Protein AF-A0A6A6JP52-F1 (afdb_monomer)

Foldseek 3Di:
DDDDPPPVVVVVVVVVVVPPPLPQPDAPVPDDPPPDDDDDDDDDPLRPDPPVVNLVVCQVVQFFAPQKGKDFDALLPAQDPPDPPPPDDDNDDDPDPDPPDRPDIDTWGFAEKEDPDLALQWIWTFTFDQHPVGTDIDIHIDSVPPRCCQCRPDPVSVLSSLLRRAVPHEYEYLEQDASFFAFFDPPVLVVVLHQDATDTHHRPPDLSSLQNHAHYAYALNQQQNPGRDHGNPRPLNASAPLRSLVSLLNSLLSSLVRRLNYAEYEYANLLSVPPPDDPPPVVVVSHPDQPDVVSLVSSLVSNLSSLLRNVNYFKYKYFANPPPCPVVVVVDDDPPPSVVRIDMDGCNPPDSVCRSVSSSVVSVVVSVVVSPDDPPPPPD

Nearest PDB structures (foldseek):
  6ci7-assembly1_A  TM=4.047E-01  e=3.544E+00  Methanopyrus kandleri AV19
  6cib-assembly3_C  TM=4.023E-01  e=5.310E+00  Methanopyrus kandleri AV19
  3qlj-assembly3_F  TM=2.871E-01  e=3.158E+00  Mycobacterium avium 104
  6d8g-assembly1_B  TM=2.965E-01  e=5.310E+00  Bacteroides uniformis str. 3978 T3 ii

Organism: Westerdykella ornata (NCBI:txid318751)

Mean predicted aligned error: 12.67 Å

Solvent-accessible surface area (backbone atoms only — not comparable to full-atom values): 22011 Å² total; per-residue (Å²): 139,82,84,87,72,70,72,67,57,58,57,53,51,54,59,56,61,68,63,65,74,68,70,74,79,75,53,86,86,74,54,75,67,96,76,67,78,75,74,93,70,88,76,53,77,74,73,66,48,58,68,70,60,50,49,52,53,36,33,78,72,55,33,42,44,92,45,30,29,59,40,72,38,52,78,94,79,55,63,45,86,87,51,93,71,77,88,65,90,66,100,78,81,76,91,70,80,84,68,87,68,56,86,42,76,40,81,35,37,52,58,32,40,35,39,76,46,54,66,44,71,41,28,33,38,37,27,51,40,77,44,77,92,42,86,46,77,47,83,43,80,40,59,69,62,86,76,47,68,61,67,69,71,44,70,67,56,24,53,54,49,31,35,37,51,22,50,86,26,38,37,36,35,42,54,60,45,53,99,49,65,35,62,38,60,21,58,71,31,59,76,64,68,34,77,46,84,61,40,65,42,51,57,60,65,59,66,72,43,40,39,30,29,20,27,39,32,38,35,44,27,28,31,65,24,75,41,48,46,72,40,50,59,67,88,56,83,43,65,56,61,70,56,22,50,51,31,39,23,40,25,34,44,41,42,28,72,40,19,52,44,22,28,36,42,35,41,40,37,74,38,48,78,68,67,72,70,98,60,77,70,63,57,69,59,37,56,76,60,80,79,55,64,74,54,53,52,48,33,48,49,18,52,30,44,25,54,66,48,11,76,53,41,29,36,40,37,33,57,51,79,74,76,84,53,70,79,53,64,79,67,63,90,66,85,75,65,67,70,84,37,52,45,70,50,77,37,72,87,46,57,76,94,47,40,42,58,54,47,47,55,52,47,48,53,58,51,50,53,62,69,67,61,68,76,78,83,76,81,120

Sequence (380 aa):
MCTSQDANSLDLQALALSKFFVSPMRRMEDLPPAFEIPRPRKLSAFEKLPAELRHEIYSHLGVLVARRLWTGCRKDNCGYRSHPGCDTGSYWDTQSDGSDVPEYEHRSRVLEVEFERPDERSGAFVMESRTVDGHNWTYYYIILLKDWPLLHICRLIRDEVADLLFQNVNVRIGFELSDRAVHYDNWTNYYNNKPGHGVFRRMTLNPSWFASMTHIHLTREVGSGFNAKRPGAAYKPRPNLTRALEKQAKTLLFLAKYCPALVTLRADFVPACHEYDCWPCGWYHAWRGKPKQSMLDALIAAYVDVVGRCTKLQSIVIPRADFQTLEDDQAGSGDINLDDRLQVLELRDVLVALREEAARKWLKVLMDDLVAFRCTGCEK

Structure (mmCIF, N/CA/C/O backbone):
data_AF-A0A6A6JP52-F1
#
_entry.id   AF-A0A6A6JP52-F1
#
loop_
_atom_site.group_PDB
_atom_site.id
_atom_site.type_symbol
_atom_site.label_atom_id
_atom_site.label_alt_id
_atom_site.label_comp_id
_atom_site.label_asym_id
_atom_site.label_entity_id
_atom_site.label_seq_id
_atom_site.pdbx_PDB_ins_code
_atom_site.Cartn_x
_atom_site.Cartn_y
_atom_site.Cartn_z
_atom_site.occupancy
_atom_site.B_iso_or_equiv
_atom_site.auth_seq_id
_atom_site.auth_comp_id
_atom_site.auth_asym_id
_atom_site.auth_atom_id
_atom_site.pdbx_PDB_model_num
ATOM 1 N N . MET A 1 1 ? 29.850 -4.849 -54.590 1.00 38.47 1 MET A N 1
ATOM 2 C CA . MET A 1 1 ? 29.526 -3.531 -54.005 1.00 38.47 1 MET A CA 1
ATOM 3 C C . MET A 1 1 ? 28.038 -3.530 -53.674 1.00 38.47 1 MET A C 1
ATOM 5 O O . MET A 1 1 ? 27.236 -3.322 -54.570 1.00 38.47 1 MET A O 1
ATOM 9 N N . CYS A 1 2 ? 27.670 -3.872 -52.435 1.00 35.22 2 CYS A N 1
ATOM 10 C CA . CYS A 1 2 ? 26.290 -3.806 -51.940 1.00 35.22 2 CYS A CA 1
ATOM 11 C C . CYS A 1 2 ? 26.149 -2.527 -51.114 1.00 35.22 2 CYS A C 1
ATOM 13 O O . CYS A 1 2 ? 26.894 -2.329 -50.157 1.00 35.22 2 CYS A O 1
ATOM 15 N N . THR A 1 3 ? 25.248 -1.641 -51.522 1.00 39.47 3 THR A N 1
ATOM 16 C CA . THR A 1 3 ? 25.011 -0.340 -50.891 1.00 39.47 3 THR A CA 1
ATOM 17 C C . THR A 1 3 ? 24.111 -0.487 -49.665 1.00 39.47 3 THR A C 1
ATOM 19 O O . THR A 1 3 ? 22.967 -0.919 -49.772 1.00 39.47 3 THR A O 1
ATOM 22 N N . SER A 1 4 ? 24.640 -0.112 -48.501 1.00 46.03 4 SER A N 1
ATOM 23 C CA . SER A 1 4 ? 24.016 -0.164 -47.175 1.00 46.03 4 SER A CA 1
ATOM 24 C C . SER A 1 4 ? 23.099 1.042 -46.904 1.00 46.03 4 SER A C 1
ATOM 26 O O . SER A 1 4 ? 23.427 1.897 -46.081 1.00 46.03 4 SER A O 1
ATOM 28 N N . GLN A 1 5 ? 21.970 1.160 -47.608 1.00 46.25 5 GLN A N 1
ATOM 29 C CA . GLN A 1 5 ? 21.049 2.300 -47.428 1.00 46.25 5 GLN A CA 1
ATOM 30 C C . GLN A 1 5 ? 19.849 2.048 -46.498 1.00 46.25 5 GLN A C 1
ATOM 32 O O . GLN A 1 5 ? 19.182 3.010 -46.127 1.00 46.25 5 GLN A O 1
ATOM 37 N N . ASP A 1 6 ? 19.620 0.821 -46.021 1.00 48.38 6 ASP A N 1
ATOM 38 C CA . ASP A 1 6 ? 18.394 0.507 -45.262 1.00 48.38 6 ASP A CA 1
ATOM 39 C C . ASP A 1 6 ? 18.502 0.655 -43.732 1.00 48.38 6 ASP A C 1
ATOM 41 O O . ASP A 1 6 ? 17.480 0.691 -43.047 1.00 48.38 6 ASP A O 1
ATOM 45 N N . ALA A 1 7 ? 19.704 0.819 -43.168 1.00 46.25 7 ALA A N 1
ATOM 46 C CA . ALA A 1 7 ? 19.880 0.907 -41.711 1.00 46.25 7 ALA A CA 1
ATOM 47 C C . ALA A 1 7 ? 19.391 2.243 -41.106 1.00 46.25 7 ALA A C 1
ATOM 49 O O . ALA A 1 7 ? 18.913 2.271 -39.977 1.00 46.25 7 ALA A O 1
ATOM 50 N N . ASN A 1 8 ? 19.415 3.341 -41.870 1.00 46.06 8 ASN A N 1
ATOM 51 C CA . ASN A 1 8 ? 19.045 4.673 -41.362 1.00 46.06 8 ASN A CA 1
ATOM 52 C C . ASN A 1 8 ? 17.525 4.935 -41.344 1.00 46.06 8 ASN A C 1
ATOM 54 O O . ASN A 1 8 ? 17.068 5.921 -40.767 1.00 46.06 8 ASN A O 1
ATOM 58 N N . SER A 1 9 ? 16.730 4.072 -41.984 1.00 41.25 9 SER A N 1
ATOM 59 C CA . SER A 1 9 ? 15.269 4.208 -42.079 1.00 41.25 9 SER A CA 1
ATOM 60 C C . SER A 1 9 ? 14.563 3.834 -40.768 1.00 41.25 9 SER A C 1
ATOM 62 O O . SER A 1 9 ? 13.614 4.502 -40.349 1.00 41.25 9 SER A O 1
ATOM 64 N N . LEU A 1 10 ? 15.067 2.805 -40.081 1.00 45.72 10 LEU A N 1
ATOM 65 C CA . LEU A 1 10 ? 14.507 2.304 -38.823 1.00 45.72 10 LEU A CA 1
ATOM 66 C C . LEU A 1 10 ? 14.771 3.256 -37.647 1.00 45.72 10 LEU A C 1
ATOM 68 O O . LEU A 1 10 ? 13.852 3.531 -36.874 1.00 45.72 10 LEU A O 1
ATOM 72 N N . ASP A 1 11 ? 15.967 3.845 -37.569 1.00 48.09 11 ASP A N 1
ATOM 73 C CA . ASP A 1 11 ? 16.314 4.809 -36.515 1.00 48.09 11 ASP A CA 1
ATOM 74 C C . ASP A 1 11 ? 15.503 6.106 -36.612 1.00 48.09 11 ASP A C 1
ATOM 76 O O . ASP A 1 11 ? 15.071 6.655 -35.598 1.00 48.09 11 ASP A O 1
ATOM 80 N N . LEU A 1 12 ? 15.205 6.572 -37.830 1.00 45.09 12 LEU A N 1
ATOM 81 C CA . LEU A 1 12 ? 14.355 7.747 -38.038 1.00 45.09 12 LEU A CA 1
ATOM 82 C C . LEU A 1 12 ? 12.886 7.486 -37.668 1.00 45.09 12 LEU A C 1
ATOM 84 O O . LEU A 1 12 ? 12.211 8.400 -37.188 1.00 45.09 12 LEU A O 1
ATOM 88 N N . GLN A 1 13 ? 12.390 6.254 -37.830 1.00 44.38 13 GLN A N 1
ATOM 89 C CA . GLN A 1 13 ? 11.050 5.873 -37.369 1.00 44.38 13 GLN A CA 1
ATOM 90 C C . GLN A 1 13 ? 10.989 5.718 -35.842 1.00 44.38 13 GLN A C 1
ATOM 92 O O . GLN A 1 13 ? 10.020 6.173 -35.230 1.00 44.38 13 GLN A O 1
ATOM 97 N N . ALA A 1 14 ? 12.034 5.180 -35.206 1.00 45.84 14 ALA A N 1
ATOM 98 C CA . ALA A 1 14 ? 12.149 5.132 -33.747 1.00 45.84 14 ALA A CA 1
ATOM 99 C C . ALA A 1 14 ? 12.212 6.547 -33.125 1.00 45.84 14 ALA A C 1
ATOM 101 O O . ALA A 1 14 ? 11.523 6.828 -32.141 1.00 45.84 14 ALA A O 1
ATOM 102 N N . LEU A 1 15 ? 12.934 7.481 -33.759 1.00 41.06 15 LEU A N 1
ATOM 103 C CA . LEU A 1 15 ? 12.972 8.908 -33.396 1.00 41.06 15 LEU A CA 1
ATOM 104 C C . LEU A 1 15 ? 11.660 9.661 -33.677 1.00 41.06 15 LEU A C 1
ATOM 106 O O . LEU A 1 15 ? 11.375 10.674 -33.037 1.00 41.06 15 LEU A O 1
ATOM 110 N N . ALA A 1 16 ? 10.846 9.200 -34.627 1.00 42.34 16 ALA A N 1
ATOM 111 C CA . ALA A 1 16 ? 9.516 9.758 -34.865 1.00 42.34 16 ALA A CA 1
ATOM 112 C C . ALA A 1 16 ? 8.502 9.286 -33.807 1.00 42.34 16 ALA A C 1
ATOM 114 O O . ALA A 1 16 ? 7.639 10.066 -33.402 1.00 42.34 16 ALA A O 1
ATOM 115 N N . LEU A 1 17 ? 8.640 8.053 -33.306 1.00 42.53 17 LEU A N 1
ATOM 116 C CA . LEU A 1 17 ? 7.831 7.518 -32.206 1.00 42.53 17 LEU A CA 1
ATOM 117 C C . LEU A 1 17 ? 8.244 8.094 -30.837 1.00 42.53 17 LEU A C 1
ATOM 119 O O . LEU A 1 17 ? 7.404 8.209 -29.952 1.00 42.53 17 LEU A O 1
ATOM 123 N N . SER A 1 18 ? 9.485 8.557 -30.654 1.00 36.34 18 SER A N 1
ATOM 124 C CA . SER A 1 18 ? 9.893 9.247 -29.414 1.00 36.34 18 SER A CA 1
ATOM 125 C C . SER A 1 18 ? 9.299 10.659 -29.259 1.00 36.34 18 SER A C 1
ATOM 127 O O . SER A 1 18 ? 9.370 11.249 -28.182 1.00 36.34 18 SER A O 1
ATOM 129 N N . LYS A 1 19 ? 8.648 11.195 -30.305 1.00 35.25 19 LYS A N 1
ATOM 130 C CA . LYS A 1 19 ? 7.934 12.485 -30.280 1.00 35.25 19 LYS A CA 1
ATOM 131 C C . LYS A 1 19 ? 6.485 12.392 -29.805 1.00 35.25 19 LYS A C 1
ATOM 133 O O . LYS A 1 19 ? 5.774 13.399 -29.866 1.00 35.25 19 LYS A O 1
ATOM 138 N N . PHE A 1 20 ? 6.038 11.243 -29.288 1.00 36.94 20 PHE A N 1
ATOM 139 C CA . PHE A 1 20 ? 4.854 11.226 -28.433 1.00 36.94 20 PHE A CA 1
ATOM 140 C C . PHE A 1 20 ? 5.176 12.017 -27.163 1.00 36.94 20 PHE A C 1
ATOM 142 O O . PHE A 1 20 ? 5.574 11.470 -26.139 1.00 36.94 20 PHE A O 1
ATOM 149 N N . PHE A 1 21 ? 4.985 13.335 -27.239 1.00 34.09 21 PHE A N 1
ATOM 150 C CA . PHE A 1 21 ? 4.697 14.161 -26.082 1.00 34.09 21 PHE A CA 1
ATOM 151 C C . PHE A 1 21 ? 3.460 13.554 -25.430 1.00 34.09 21 PHE A C 1
ATOM 153 O O . PHE A 1 21 ? 2.319 13.866 -25.779 1.00 34.09 21 PHE A O 1
ATOM 160 N N . VAL A 1 22 ? 3.693 12.634 -24.500 1.00 36.88 22 VAL A N 1
ATOM 161 C CA . VAL A 1 22 ? 2.696 12.240 -23.524 1.00 36.88 22 VAL A CA 1
ATOM 162 C C . VAL A 1 22 ? 2.280 13.554 -22.878 1.00 36.88 22 VAL A C 1
ATOM 164 O O . VAL A 1 22 ? 3.120 14.262 -22.316 1.00 36.88 22 VAL A O 1
ATOM 167 N N . SER A 1 23 ? 1.009 13.941 -23.041 1.00 35.38 23 SER A N 1
ATOM 168 C CA . SER A 1 23 ? 0.469 15.069 -22.282 1.00 35.38 23 SER A CA 1
ATOM 169 C C . SER A 1 23 ? 0.902 14.886 -20.829 1.00 35.38 23 SER A C 1
ATOM 171 O O . SER A 1 23 ? 0.747 13.769 -20.323 1.00 35.38 23 SER A O 1
ATOM 173 N N . PRO A 1 24 ? 1.446 15.926 -20.166 1.00 42.69 24 PRO A N 1
ATOM 174 C CA . PRO A 1 24 ? 1.808 15.825 -18.759 1.00 42.69 24 PRO A CA 1
ATOM 175 C C . PRO A 1 24 ? 0.620 15.206 -18.034 1.00 42.69 24 PRO A C 1
ATOM 177 O O . PRO A 1 24 ? -0.511 15.631 -18.294 1.00 42.69 24 PRO A O 1
ATOM 180 N N . MET A 1 25 ? 0.871 14.150 -17.248 1.00 41.84 25 MET A N 1
ATOM 181 C CA . MET A 1 25 ? -0.181 13.369 -16.595 1.00 41.84 25 MET A CA 1
ATOM 182 C C . MET A 1 25 ? -1.269 14.318 -16.096 1.00 41.84 25 MET A C 1
ATOM 184 O O . MET A 1 25 ? -1.002 15.198 -15.272 1.00 41.84 25 MET A O 1
ATOM 188 N N . ARG A 1 26 ? -2.469 14.214 -16.689 1.00 47.12 26 ARG A N 1
ATOM 189 C CA . ARG A 1 26 ? -3.593 15.068 -16.298 1.00 47.12 26 ARG A CA 1
ATOM 190 C C . ARG A 1 26 ? -3.807 14.884 -14.804 1.00 47.12 26 ARG A C 1
ATOM 192 O O . ARG A 1 26 ? -3.676 13.774 -14.286 1.00 47.12 26 ARG A O 1
ATOM 199 N N . ARG A 1 27 ? -4.060 15.991 -14.111 1.00 49.03 27 ARG A N 1
ATOM 200 C CA . ARG A 1 27 ? -4.115 16.011 -12.651 1.00 49.03 27 ARG A CA 1
ATOM 201 C C . ARG A 1 27 ? -5.223 15.074 -12.171 1.00 49.03 27 ARG A C 1
ATOM 203 O O . ARG A 1 27 ? -6.212 14.866 -12.865 1.00 49.03 27 ARG A O 1
ATOM 210 N N . MET A 1 28 ? -5.065 14.556 -10.955 1.00 51.72 28 MET A N 1
ATOM 211 C CA . MET A 1 28 ? -6.007 13.641 -10.290 1.00 51.72 28 MET A CA 1
ATOM 212 C C . MET A 1 28 ? -7.473 14.115 -10.328 1.00 51.72 28 MET A C 1
ATOM 214 O O . MET A 1 28 ? -8.381 13.299 -10.406 1.00 51.72 28 MET A O 1
ATOM 218 N N . GLU A 1 29 ? -7.688 15.432 -10.275 1.00 48.44 29 GLU A N 1
ATOM 219 C CA . GLU A 1 29 ? -9.006 16.085 -10.269 1.00 48.44 29 GLU A CA 1
ATOM 220 C C . GLU A 1 29 ? -9.628 16.201 -11.677 1.00 48.44 29 GLU A C 1
ATOM 222 O O . GLU A 1 29 ? -10.839 16.346 -11.800 1.00 48.44 29 GLU A O 1
ATOM 227 N N . ASP A 1 30 ? -8.809 16.097 -12.731 1.00 50.22 30 ASP A N 1
ATOM 228 C CA . ASP A 1 30 ? -9.200 16.295 -14.135 1.00 50.22 30 ASP A CA 1
ATOM 229 C C . ASP A 1 30 ? -9.475 14.969 -14.870 1.00 50.22 30 ASP A C 1
ATOM 231 O O . ASP A 1 30 ? -9.779 14.959 -16.069 1.00 50.22 30 ASP A O 1
ATOM 235 N N . LEU A 1 31 ? -9.304 13.830 -14.191 1.00 48.34 31 LEU A N 1
ATOM 236 C CA . LEU A 1 31 ? -9.610 12.520 -14.753 1.00 48.34 31 LEU A CA 1
ATOM 237 C C . LEU A 1 31 ? -11.111 12.250 -14.583 1.00 48.34 31 LEU A C 1
ATOM 239 O O . LEU A 1 31 ? -11.608 12.332 -13.456 1.00 48.34 31 LEU A O 1
ATOM 243 N N . PRO A 1 32 ? -11.848 11.907 -15.660 1.00 46.56 32 PRO A N 1
ATOM 244 C CA . PRO A 1 32 ? -13.221 11.450 -15.506 1.00 46.56 32 PRO A CA 1
ATOM 245 C C . PRO A 1 32 ? -13.238 10.250 -14.546 1.00 46.56 32 PRO A C 1
ATOM 247 O O . PRO A 1 32 ? -12.274 9.470 -14.528 1.00 46.56 32 PRO A O 1
ATOM 250 N N . PRO A 1 33 ? -14.292 10.092 -13.723 1.00 48.09 33 PRO A N 1
ATOM 251 C CA . PRO A 1 33 ? -14.401 8.958 -12.815 1.00 48.09 33 PRO A CA 1
ATOM 252 C C . PRO A 1 33 ? -14.163 7.659 -13.593 1.00 48.09 33 PRO A C 1
ATOM 254 O O . PRO A 1 33 ? -14.620 7.521 -14.727 1.00 48.09 33 PRO A O 1
ATOM 257 N N . ALA A 1 34 ? -13.447 6.704 -12.987 1.00 48.41 34 ALA A N 1
ATOM 258 C CA . ALA A 1 34 ? -12.934 5.479 -13.624 1.00 48.41 34 ALA A CA 1
ATOM 259 C C . ALA A 1 34 ? -13.991 4.588 -14.326 1.00 48.41 34 ALA A C 1
ATOM 261 O O . ALA A 1 34 ? -13.633 3.588 -14.955 1.00 48.41 34 ALA A O 1
ATOM 262 N N . PHE A 1 35 ? -15.266 4.970 -14.228 1.00 42.75 35 PHE A N 1
ATOM 263 C CA . PHE A 1 35 ? -16.471 4.262 -14.628 1.00 42.75 35 PHE A CA 1
ATOM 264 C C . PHE A 1 35 ? -17.138 4.790 -15.911 1.00 42.75 35 PHE A C 1
ATOM 266 O O . PHE A 1 35 ? -18.179 4.260 -16.291 1.00 42.75 35 PHE A O 1
ATOM 273 N N . GLU A 1 36 ? -16.586 5.793 -16.609 1.00 48.47 36 GLU A N 1
ATOM 274 C CA . GLU A 1 36 ? -17.074 6.091 -17.965 1.00 48.47 36 GLU A CA 1
ATOM 275 C C . GLU A 1 36 ? -16.776 4.908 -18.898 1.00 48.47 36 GLU A C 1
ATOM 277 O O . GLU A 1 36 ? -15.619 4.510 -19.079 1.00 48.47 36 GLU A O 1
ATOM 282 N N . ILE A 1 37 ? -17.839 4.337 -19.478 1.00 50.31 37 ILE A N 1
ATOM 283 C CA . ILE A 1 37 ? -17.766 3.228 -20.434 1.00 50.31 37 ILE A CA 1
ATOM 284 C C . ILE A 1 37 ? -16.825 3.653 -21.572 1.00 50.31 37 ILE A C 1
ATOM 286 O O . ILE A 1 37 ? -17.112 4.641 -22.259 1.00 50.31 37 ILE A O 1
ATOM 290 N N . PRO A 1 38 ? -15.698 2.949 -21.790 1.00 58.31 38 PRO A N 1
ATOM 291 C CA . PRO A 1 38 ? -14.761 3.313 -22.838 1.00 58.31 38 PRO A CA 1
ATOM 292 C C . PRO A 1 38 ? -15.477 3.310 -24.185 1.00 58.31 38 PRO A C 1
ATOM 294 O O . PRO A 1 38 ? -16.107 2.317 -24.553 1.00 58.31 38 PRO A O 1
ATOM 297 N N . ARG A 1 39 ? -15.370 4.408 -24.945 1.00 66.19 39 ARG A N 1
ATOM 298 C CA . ARG A 1 39 ? -15.846 4.416 -26.334 1.00 66.19 39 ARG A CA 1
ATOM 299 C C . ARG A 1 39 ? -15.194 3.242 -27.075 1.00 66.19 39 ARG A C 1
ATOM 301 O O . ARG A 1 39 ? -13.987 3.036 -26.899 1.00 66.19 39 ARG A O 1
ATOM 308 N N . PRO A 1 40 ? -15.943 2.485 -27.895 1.00 70.19 40 PRO A N 1
ATOM 309 C CA . PRO A 1 40 ? -15.380 1.369 -28.640 1.00 70.19 40 PRO A CA 1
ATOM 310 C C . PRO A 1 40 ? -14.225 1.883 -29.505 1.00 70.19 40 PRO A C 1
ATOM 312 O O . PRO A 1 40 ? -14.415 2.721 -30.385 1.00 70.19 40 PRO A O 1
ATOM 315 N N . ARG A 1 41 ? -13.008 1.413 -29.213 1.00 83.12 41 ARG A N 1
ATOM 316 C CA . ARG A 1 41 ? -11.793 1.761 -29.956 1.00 83.12 41 ARG A CA 1
ATOM 317 C C . ARG A 1 41 ? -11.241 0.534 -30.662 1.00 83.12 41 ARG A C 1
ATOM 319 O O . ARG A 1 41 ? -11.341 -0.584 -30.160 1.00 83.12 41 ARG A O 1
ATOM 326 N N . LYS A 1 42 ? -10.608 0.749 -31.814 1.00 85.81 42 LYS A N 1
ATOM 327 C CA . LYS A 1 42 ? -9.869 -0.300 -32.519 1.00 85.81 42 LYS A CA 1
ATOM 328 C C . LYS A 1 42 ? -8.613 -0.645 -31.712 1.00 85.81 42 LYS A C 1
ATOM 330 O O . LYS A 1 42 ? -7.789 0.232 -31.466 1.00 85.81 42 LYS A O 1
ATOM 335 N N . LEU A 1 43 ? -8.486 -1.905 -31.298 1.00 86.44 43 LEU A N 1
ATOM 336 C CA . LEU A 1 43 ? -7.284 -2.409 -30.626 1.00 86.44 43 LEU A CA 1
ATOM 337 C C . LEU A 1 43 ? -6.086 -2.391 -31.584 1.00 86.44 43 LEU A C 1
ATOM 339 O O . LEU A 1 43 ? -6.232 -2.719 -32.771 1.00 86.44 43 LEU A O 1
ATOM 343 N N . SER A 1 44 ? -4.914 -2.025 -31.066 1.00 85.94 44 SER A N 1
ATOM 344 C CA . SER A 1 44 ? -3.650 -2.101 -31.803 1.00 85.94 44 SER A CA 1
ATOM 345 C C . SER A 1 44 ? -3.262 -3.558 -32.093 1.00 85.94 44 SER A C 1
ATOM 347 O O . SER A 1 44 ? -3.818 -4.489 -31.512 1.00 85.94 44 SER A O 1
ATOM 349 N N . ALA A 1 45 ? -2.309 -3.779 -33.004 1.00 89.06 45 ALA A N 1
ATOM 350 C CA . ALA A 1 45 ? -1.804 -5.127 -33.280 1.00 89.06 45 ALA A CA 1
ATOM 351 C C . ALA A 1 45 ? -1.182 -5.771 -32.029 1.00 89.06 45 ALA A C 1
ATOM 353 O O . ALA A 1 45 ? -1.422 -6.945 -31.769 1.00 89.06 45 ALA A O 1
ATOM 354 N N . PHE A 1 46 ? -0.469 -4.980 -31.222 1.00 86.75 46 PHE A N 1
ATOM 355 C CA . PHE A 1 46 ? 0.126 -5.434 -29.968 1.00 86.75 46 PHE A CA 1
ATOM 356 C C . PHE A 1 46 ? -0.937 -5.852 -28.940 1.00 86.75 46 PHE A C 1
ATOM 358 O O . PHE A 1 46 ? -0.829 -6.908 -28.331 1.00 86.75 46 PHE A O 1
ATOM 365 N N . GLU A 1 47 ? -2.024 -5.086 -28.809 1.00 87.69 47 GLU A N 1
ATOM 366 C CA . GLU A 1 47 ? -3.133 -5.408 -27.892 1.00 87.69 47 GLU A CA 1
ATOM 367 C C . GLU A 1 47 ? -3.918 -6.664 -28.295 1.00 87.69 47 GLU A C 1
ATOM 369 O O . GLU A 1 47 ? -4.631 -7.235 -27.476 1.00 87.69 47 GLU A O 1
ATOM 374 N N . LYS A 1 48 ? -3.810 -7.091 -29.557 1.00 91.50 48 LYS A N 1
ATOM 375 C CA . LYS A 1 48 ? -4.438 -8.320 -30.058 1.00 91.50 48 LYS A CA 1
ATOM 376 C C . LYS A 1 48 ? -3.589 -9.568 -29.836 1.00 91.50 48 LYS A C 1
ATOM 378 O O . LYS A 1 48 ? -4.102 -10.665 -30.040 1.00 91.50 48 LYS A O 1
ATOM 383 N N . LEU A 1 49 ? -2.313 -9.418 -29.473 1.00 92.69 49 LEU A N 1
ATOM 384 C CA . LEU A 1 49 ? -1.470 -10.563 -29.139 1.00 92.69 49 LEU A CA 1
ATOM 385 C C . LEU A 1 49 ? -2.056 -11.298 -27.923 1.00 92.69 49 LEU A C 1
ATOM 387 O O . LEU A 1 49 ? -2.637 -10.639 -27.063 1.00 92.69 49 LEU A O 1
ATOM 391 N N . PRO A 1 50 ? -1.900 -12.625 -27.809 1.00 94.88 50 PRO A N 1
ATOM 392 C CA . PRO A 1 50 ? -2.165 -13.347 -26.567 1.00 94.88 50 PRO A CA 1
ATOM 393 C C . PRO A 1 50 ? -1.398 -12.741 -25.383 1.00 94.88 50 PRO A C 1
ATOM 395 O O . PRO A 1 50 ? -0.299 -12.207 -25.563 1.00 94.88 50 PRO A O 1
ATOM 398 N N . ALA A 1 51 ? -1.972 -12.824 -24.180 1.00 90.75 51 ALA A N 1
ATOM 399 C CA . ALA A 1 51 ? -1.376 -12.243 -22.974 1.00 90.75 51 ALA A CA 1
ATOM 400 C C . ALA A 1 51 ? 0.022 -12.817 -22.706 1.00 90.75 51 ALA A C 1
ATOM 402 O O . ALA A 1 51 ? 0.935 -12.084 -22.349 1.00 90.75 51 ALA A O 1
ATOM 403 N N . GLU A 1 52 ? 0.226 -14.101 -22.990 1.00 91.81 52 GLU A N 1
ATOM 404 C CA . GLU A 1 52 ? 1.496 -14.804 -22.819 1.00 91.81 52 GLU A CA 1
ATOM 405 C C . GLU A 1 52 ? 2.614 -14.159 -23.648 1.00 91.81 52 GLU A C 1
ATOM 407 O O . GLU A 1 52 ? 3.707 -13.923 -23.136 1.00 91.81 52 GLU A O 1
ATOM 412 N N . LEU A 1 53 ? 2.329 -13.801 -24.907 1.00 93.06 53 LEU A N 1
ATOM 413 C CA . LEU A 1 53 ? 3.303 -13.123 -25.766 1.00 93.06 53 LEU A CA 1
ATOM 414 C C . LEU A 1 53 ? 3.553 -11.684 -25.311 1.00 93.06 53 LEU A C 1
ATOM 416 O O . LEU A 1 53 ? 4.690 -11.220 -25.357 1.00 93.06 53 LEU A O 1
ATOM 420 N N . ARG A 1 54 ? 2.514 -10.972 -24.854 1.00 92.50 54 ARG A N 1
ATOM 421 C CA . ARG A 1 54 ? 2.689 -9.618 -24.305 1.00 92.50 54 ARG A CA 1
ATOM 422 C C . ARG A 1 54 ? 3.545 -9.642 -23.045 1.00 92.50 54 ARG A C 1
ATOM 424 O O . ARG A 1 54 ? 4.448 -8.825 -22.934 1.00 92.50 54 ARG A O 1
ATOM 431 N N . HIS A 1 55 ? 3.311 -10.594 -22.145 1.00 90.94 55 HIS A N 1
ATOM 432 C CA . HIS A 1 55 ? 4.089 -10.775 -20.924 1.00 90.94 55 HIS A CA 1
ATOM 433 C C . HIS A 1 55 ? 5.556 -11.096 -21.221 1.00 90.94 55 HIS A C 1
ATOM 435 O O . HIS A 1 55 ? 6.433 -10.551 -20.558 1.00 90.94 55 HIS A O 1
ATOM 441 N N . GLU A 1 56 ? 5.845 -11.917 -22.232 1.00 87.38 56 GLU A N 1
ATOM 442 C CA . GLU A 1 56 ? 7.230 -12.173 -22.643 1.00 87.38 56 GLU A CA 1
ATOM 443 C C . GLU A 1 56 ? 7.908 -10.882 -23.130 1.00 87.38 56 GLU A C 1
ATOM 445 O O . GLU A 1 56 ? 9.007 -10.541 -22.693 1.00 87.38 56 GLU A O 1
ATOM 450 N N . ILE A 1 57 ? 7.207 -10.093 -23.952 1.00 88.31 57 ILE A N 1
ATOM 451 C CA . ILE A 1 57 ? 7.695 -8.787 -24.420 1.00 88.31 57 ILE A CA 1
ATOM 452 C C . ILE A 1 57 ? 7.900 -7.824 -23.243 1.00 88.31 57 ILE A C 1
ATOM 454 O O . ILE A 1 57 ? 8.930 -7.161 -23.166 1.00 88.31 57 ILE A O 1
ATOM 458 N N . TYR A 1 58 ? 6.960 -7.761 -22.300 1.00 88.12 58 TYR A N 1
ATOM 459 C CA . TYR A 1 58 ? 7.088 -6.965 -21.080 1.00 88.12 58 TYR A CA 1
ATOM 460 C C . TYR A 1 58 ? 8.313 -7.380 -20.271 1.00 88.12 58 TYR A C 1
ATOM 462 O O . TYR A 1 58 ? 9.087 -6.515 -19.865 1.00 88.12 58 TYR A O 1
ATOM 470 N N . SER A 1 59 ? 8.532 -8.685 -20.096 1.00 83.69 59 SER A N 1
ATOM 471 C CA . SER A 1 59 ? 9.705 -9.197 -19.396 1.00 83.69 59 SER A CA 1
ATOM 472 C C . SER A 1 59 ? 10.990 -8.691 -20.055 1.00 83.69 59 SER A C 1
ATOM 474 O O . SER A 1 59 ? 11.841 -8.163 -19.348 1.00 83.69 59 SER A O 1
ATOM 476 N N . HIS A 1 60 ? 11.117 -8.778 -21.382 1.00 81.31 60 HIS A N 1
ATOM 477 C CA . HIS A 1 60 ? 12.286 -8.259 -22.108 1.00 81.31 60 HIS A CA 1
ATOM 478 C C . HIS A 1 60 ? 12.450 -6.738 -22.018 1.00 81.31 60 HIS A C 1
ATOM 480 O O . HIS A 1 60 ? 13.563 -6.233 -22.098 1.00 81.31 60 HIS A O 1
ATOM 486 N N . LEU A 1 61 ? 11.356 -6.003 -21.821 1.00 80.75 61 LEU A N 1
ATOM 487 C CA . LEU A 1 61 ? 11.370 -4.554 -21.619 1.00 80.75 61 LEU A CA 1
ATOM 488 C C . LEU A 1 61 ? 11.636 -4.150 -20.159 1.00 80.75 61 LEU A C 1
ATOM 490 O O . LEU A 1 61 ? 11.477 -2.981 -19.814 1.00 80.75 61 LEU A O 1
ATOM 494 N N . GLY A 1 62 ? 12.016 -5.093 -19.293 1.00 77.56 62 GLY A N 1
ATOM 495 C CA . GLY A 1 62 ? 12.292 -4.809 -17.887 1.00 77.56 62 GLY A CA 1
ATOM 496 C C . GLY A 1 62 ? 11.029 -4.551 -17.061 1.00 77.56 62 GLY A C 1
ATOM 497 O O . GLY A 1 62 ? 11.087 -3.872 -16.040 1.00 77.56 62 GLY A O 1
ATOM 498 N N . VAL A 1 63 ? 9.877 -5.080 -17.475 1.00 82.06 63 VAL A N 1
ATOM 499 C CA . VAL A 1 63 ? 8.678 -5.116 -16.632 1.00 82.06 63 VAL A CA 1
ATOM 500 C C . VAL A 1 63 ? 8.707 -6.365 -15.765 1.00 82.06 63 VAL A C 1
ATOM 502 O O . VAL A 1 63 ? 9.104 -7.450 -16.195 1.00 82.06 63 VAL A O 1
ATOM 505 N N . LEU A 1 64 ? 8.234 -6.216 -14.532 1.00 80.62 64 LEU A N 1
ATOM 506 C CA . LEU A 1 64 ? 8.084 -7.327 -13.613 1.00 80.62 64 LEU A CA 1
ATOM 507 C C . LEU A 1 64 ? 7.022 -8.306 -14.116 1.00 80.62 64 LEU A C 1
ATOM 509 O O . LEU A 1 64 ? 5.856 -7.946 -14.225 1.00 80.62 64 LEU A O 1
ATOM 513 N N . VAL A 1 65 ? 7.402 -9.560 -14.356 1.00 83.25 65 VAL A N 1
ATOM 514 C CA . VAL A 1 65 ? 6.460 -10.631 -14.712 1.00 83.25 65 VAL A CA 1
ATOM 515 C C . VAL A 1 65 ? 6.666 -11.800 -13.764 1.00 83.25 65 VAL A C 1
ATOM 517 O O . VAL A 1 65 ? 7.781 -12.301 -13.615 1.00 83.25 65 VAL A O 1
ATOM 520 N N . ALA A 1 66 ? 5.592 -12.231 -13.095 1.00 83.88 66 ALA A N 1
ATOM 521 C CA . ALA A 1 66 ? 5.635 -13.285 -12.076 1.00 83.88 66 ALA A CA 1
ATOM 522 C C . ALA A 1 66 ? 6.681 -13.012 -10.971 1.00 83.88 66 ALA A C 1
ATOM 524 O O . ALA A 1 66 ? 7.437 -13.901 -10.571 1.00 83.88 66 ALA A O 1
ATOM 525 N N . ARG A 1 67 ? 6.736 -11.758 -10.497 1.00 84.56 67 ARG A N 1
ATOM 526 C CA . ARG A 1 67 ? 7.731 -11.250 -9.536 1.00 84.56 67 ARG A CA 1
ATOM 527 C C . ARG A 1 67 ? 9.187 -11.391 -9.989 1.00 84.56 67 ARG A C 1
ATOM 529 O O . ARG A 1 67 ? 10.079 -11.444 -9.147 1.00 84.56 67 ARG A O 1
ATOM 536 N N . ARG A 1 68 ? 9.454 -11.488 -11.290 1.00 83.44 68 ARG A N 1
ATOM 537 C CA . ARG A 1 68 ? 10.814 -11.583 -11.824 1.00 83.44 68 ARG A CA 1
ATOM 538 C C . ARG A 1 68 ? 11.110 -10.437 -12.770 1.00 83.44 68 ARG A C 1
ATOM 540 O O . ARG A 1 68 ? 10.284 -10.126 -13.624 1.00 83.44 68 ARG A O 1
ATOM 547 N N . LEU A 1 69 ? 12.284 -9.847 -12.608 1.00 82.50 69 LEU A N 1
ATOM 548 C CA . LEU A 1 69 ? 12.771 -8.729 -13.401 1.00 82.50 69 LEU A CA 1
ATOM 549 C C . LEU A 1 69 ? 14.156 -9.065 -13.951 1.00 82.50 69 LEU A C 1
ATOM 551 O O . LEU A 1 69 ? 14.955 -9.699 -13.260 1.00 82.50 69 LEU A O 1
ATOM 555 N N . TRP A 1 70 ? 14.433 -8.637 -15.179 1.00 78.75 70 TRP A N 1
ATOM 556 C CA . TRP A 1 70 ? 15.787 -8.655 -15.717 1.00 78.75 70 TRP A CA 1
ATOM 557 C C . TRP A 1 70 ? 16.569 -7.452 -15.196 1.00 78.75 70 TRP A C 1
ATOM 559 O O . TRP A 1 70 ? 16.150 -6.308 -15.350 1.00 78.75 70 TRP A O 1
ATOM 569 N N . THR A 1 71 ? 17.695 -7.721 -14.548 1.00 74.62 71 THR A N 1
ATOM 570 C CA . THR A 1 71 ? 18.613 -6.716 -14.016 1.00 74.62 71 THR A CA 1
ATOM 571 C C . THR A 1 71 ? 19.982 -6.909 -14.639 1.00 74.62 71 THR A C 1
ATOM 573 O O . THR A 1 71 ? 20.519 -8.019 -14.604 1.00 74.62 71 THR A O 1
ATOM 576 N N . GLY A 1 72 ? 20.571 -5.835 -15.157 1.00 71.00 72 GLY A N 1
ATOM 577 C CA . GLY A 1 72 ? 21.972 -5.848 -15.562 1.00 71.00 72 GLY A CA 1
ATOM 578 C C . GLY A 1 72 ? 22.881 -6.127 -14.362 1.00 71.00 72 GLY A C 1
ATOM 579 O O . GLY A 1 72 ? 22.669 -5.576 -13.280 1.00 71.00 72 GLY A O 1
ATOM 580 N N . CYS A 1 73 ? 23.889 -6.973 -14.541 1.00 68.69 73 CYS A N 1
ATOM 581 C CA . CYS A 1 73 ? 24.958 -7.177 -13.574 1.00 68.69 73 CYS A CA 1
ATOM 582 C C . CYS A 1 73 ? 26.288 -6.706 -14.147 1.00 68.69 73 CYS A C 1
ATOM 584 O O . CYS A 1 73 ? 26.586 -6.892 -15.328 1.00 68.69 73 CYS A O 1
ATOM 586 N N . ARG A 1 74 ? 27.093 -6.093 -13.279 1.00 64.62 74 ARG A N 1
ATOM 587 C CA . ARG A 1 74 ? 28.487 -5.759 -13.565 1.00 64.62 74 ARG A CA 1
ATOM 588 C C . ARG A 1 74 ? 29.369 -6.897 -13.064 1.00 64.62 74 ARG A C 1
ATOM 590 O O . ARG A 1 74 ? 29.140 -7.414 -11.969 1.00 64.62 74 ARG A O 1
ATOM 597 N N . LYS A 1 75 ? 30.355 -7.270 -13.878 1.00 57.66 75 LYS A N 1
ATOM 598 C CA . LYS A 1 75 ? 31.269 -8.399 -13.657 1.00 57.66 75 LYS A CA 1
ATOM 599 C C . LYS A 1 75 ? 31.913 -8.379 -12.265 1.00 57.66 75 LYS A C 1
ATOM 601 O O . LYS A 1 75 ? 31.988 -9.416 -11.618 1.00 57.66 75 LYS A O 1
ATOM 606 N N . ASP A 1 76 ? 32.242 -7.191 -11.766 1.00 57.19 76 ASP A N 1
ATOM 607 C CA . ASP A 1 76 ? 32.976 -7.005 -10.508 1.00 57.19 76 ASP A CA 1
ATOM 608 C C . ASP A 1 76 ? 32.180 -7.390 -9.247 1.00 57.19 76 ASP A C 1
ATOM 610 O O . ASP A 1 76 ? 32.773 -7.604 -8.195 1.00 57.19 76 ASP A O 1
ATOM 614 N N . ASN A 1 77 ? 30.847 -7.515 -9.342 1.00 52.53 77 ASN A N 1
ATOM 615 C CA . ASN A 1 77 ? 29.961 -7.791 -8.200 1.00 52.53 77 ASN A CA 1
ATOM 616 C C . ASN A 1 77 ? 29.072 -9.037 -8.382 1.00 52.53 77 ASN A C 1
ATOM 618 O O . ASN A 1 77 ? 28.180 -9.281 -7.567 1.00 52.53 77 ASN A O 1
ATOM 622 N N . CYS A 1 78 ? 29.279 -9.833 -9.436 1.00 59.91 78 CYS A N 1
ATOM 623 C CA . CYS A 1 78 ? 28.477 -11.029 -9.691 1.00 59.91 78 CYS A CA 1
ATOM 624 C C . CYS A 1 78 ? 29.259 -12.313 -9.423 1.00 59.91 78 CYS A C 1
ATOM 626 O O . CYS A 1 78 ? 30.032 -12.774 -10.256 1.00 59.91 78 CYS A O 1
ATOM 628 N N . GLY A 1 79 ? 28.956 -12.978 -8.309 1.00 55.81 79 GLY A N 1
ATOM 629 C CA . GLY A 1 79 ? 29.407 -14.351 -8.065 1.00 55.81 79 GLY A CA 1
ATOM 630 C C . GLY A 1 79 ? 28.599 -15.417 -8.820 1.00 55.81 79 GLY A C 1
ATOM 631 O O . GLY A 1 79 ? 28.662 -16.581 -8.457 1.00 55.81 79 GLY A O 1
ATOM 632 N N . TYR A 1 80 ? 27.759 -15.070 -9.800 1.00 58.66 80 TYR A N 1
ATOM 633 C CA . TYR A 1 80 ? 26.858 -16.040 -10.435 1.00 58.66 80 TYR A CA 1
ATOM 634 C C . TYR A 1 80 ? 27.619 -17.008 -11.353 1.00 58.66 80 TYR A C 1
ATOM 636 O O . TYR A 1 80 ? 28.249 -16.589 -12.319 1.00 58.66 80 TYR A O 1
ATOM 644 N N . ARG A 1 81 ? 27.453 -18.323 -11.141 1.00 56.75 81 ARG A N 1
ATOM 645 C CA . ARG A 1 81 ? 28.061 -19.389 -11.975 1.00 56.75 81 ARG A CA 1
ATOM 646 C C . ARG A 1 81 ? 27.690 -19.342 -13.462 1.00 56.75 81 ARG A C 1
ATOM 648 O O . ARG A 1 81 ? 28.306 -20.023 -14.270 1.00 56.75 81 ARG A O 1
ATOM 655 N N . SER A 1 82 ? 26.645 -18.598 -13.820 1.00 56.59 82 SER A N 1
ATOM 656 C CA . SER A 1 82 ? 26.227 -18.400 -15.209 1.00 56.59 82 SER A CA 1
ATOM 657 C C . SER A 1 82 ? 27.116 -17.414 -15.971 1.00 56.59 82 SER A C 1
ATOM 659 O O . SER A 1 82 ? 26.928 -17.256 -17.173 1.00 56.59 82 SER A O 1
ATOM 661 N N . HIS A 1 83 ? 28.059 -16.744 -15.300 1.00 56.25 83 HIS A N 1
ATOM 662 C CA . HIS A 1 83 ? 29.053 -15.895 -15.951 1.00 56.25 83 HIS A CA 1
ATOM 663 C C . HIS A 1 83 ? 30.167 -16.768 -16.539 1.00 56.25 83 HIS A C 1
ATOM 665 O O . HIS A 1 83 ? 30.842 -17.476 -15.789 1.00 56.25 83 HIS A O 1
ATOM 671 N N . PRO A 1 84 ? 30.391 -16.744 -17.862 1.00 48.22 84 PRO A N 1
ATOM 672 C CA . PRO A 1 84 ? 31.526 -17.429 -18.453 1.00 48.22 84 PRO A CA 1
ATOM 673 C C . PRO A 1 84 ? 32.825 -16.732 -18.012 1.00 48.22 84 PRO A C 1
ATOM 675 O O . PRO A 1 84 ? 33.167 -15.668 -18.517 1.00 48.22 84 PRO A O 1
ATOM 678 N N . GLY A 1 85 ? 33.557 -17.340 -17.071 1.00 52.41 85 GLY A N 1
ATOM 679 C CA . GLY A 1 85 ? 34.956 -16.990 -16.784 1.00 52.41 85 GLY A CA 1
ATOM 680 C C . GLY A 1 85 ? 35.276 -16.307 -15.447 1.00 52.41 85 GLY A C 1
ATOM 681 O O . GLY A 1 85 ? 36.397 -15.832 -15.299 1.00 52.41 85 GLY A O 1
ATOM 682 N N . CYS A 1 86 ? 34.371 -16.267 -14.462 1.00 44.50 86 CYS A N 1
ATOM 683 C CA . CYS A 1 86 ? 34.685 -15.670 -13.147 1.00 44.50 86 CYS A CA 1
ATOM 684 C C . CYS A 1 86 ? 35.484 -16.587 -12.191 1.00 44.50 86 CYS A C 1
ATOM 686 O O . CYS A 1 86 ? 35.869 -16.145 -11.113 1.00 44.50 86 CYS A O 1
ATOM 688 N N . ASP A 1 87 ? 35.791 -17.830 -12.583 1.00 46.38 87 ASP A N 1
ATOM 689 C CA . ASP A 1 87 ? 36.546 -18.786 -11.750 1.00 46.38 87 ASP A CA 1
ATOM 690 C C . ASP A 1 87 ? 38.077 -18.592 -11.786 1.00 46.38 87 ASP A C 1
ATOM 692 O O . ASP A 1 87 ? 38.814 -19.300 -11.099 1.00 46.38 87 ASP A O 1
ATOM 696 N N . THR A 1 88 ? 38.599 -17.628 -12.549 1.00 44.47 88 THR A N 1
ATOM 697 C CA . THR A 1 88 ? 40.040 -17.327 -12.565 1.00 44.47 88 THR A CA 1
ATOM 698 C C . THR A 1 88 ? 40.316 -16.033 -11.815 1.00 44.47 88 THR A C 1
ATOM 700 O O . THR A 1 88 ? 40.144 -14.941 -12.349 1.00 44.47 88 THR A O 1
ATOM 703 N N . GLY A 1 89 ? 40.726 -16.170 -10.555 1.00 41.72 89 GLY A N 1
ATOM 704 C CA . GLY A 1 89 ? 40.998 -15.067 -9.640 1.00 41.72 89 GLY A CA 1
ATOM 705 C C . GLY A 1 89 ? 42.052 -14.073 -10.131 1.00 41.72 89 GLY A C 1
ATOM 706 O O . GLY A 1 89 ? 43.244 -14.248 -9.890 1.00 41.72 89 GLY A O 1
ATOM 707 N N . SER A 1 90 ? 41.602 -12.962 -10.710 1.00 42.19 90 SER A N 1
ATOM 708 C CA . SER A 1 90 ? 42.384 -11.728 -10.798 1.00 42.19 90 SER A CA 1
ATOM 709 C C . SER A 1 90 ? 41.530 -10.553 -10.324 1.00 42.19 90 SER A C 1
ATOM 711 O O . SER A 1 90 ? 40.821 -9.914 -11.092 1.00 42.19 90 SER A O 1
ATOM 713 N N . TYR A 1 91 ? 41.604 -10.284 -9.023 1.00 43.88 91 TYR A N 1
ATOM 714 C CA . TYR A 1 91 ? 40.869 -9.232 -8.312 1.00 43.88 91 TYR A CA 1
ATOM 715 C C . TYR A 1 91 ? 41.396 -7.802 -8.607 1.00 43.88 91 TYR A C 1
ATOM 717 O O . TYR A 1 91 ? 40.995 -6.855 -7.944 1.00 43.88 91 TYR A O 1
ATOM 725 N N . TRP A 1 92 ? 42.301 -7.607 -9.578 1.00 39.56 92 TRP A N 1
ATOM 726 C CA . TRP A 1 92 ? 43.047 -6.344 -9.707 1.00 39.56 92 TRP A CA 1
ATOM 727 C C . TRP A 1 92 ? 43.431 -5.914 -11.128 1.00 39.56 92 TRP A C 1
ATOM 729 O O . TRP A 1 92 ? 44.487 -5.313 -11.279 1.00 39.56 92 TRP A O 1
ATOM 739 N N . ASP A 1 93 ? 42.643 -6.176 -12.172 1.00 40.25 93 ASP A N 1
ATOM 740 C CA . ASP A 1 93 ? 42.944 -5.513 -13.454 1.00 40.25 93 ASP A CA 1
ATOM 741 C C . ASP A 1 93 ? 41.770 -5.524 -14.435 1.00 40.25 93 ASP A C 1
ATOM 743 O O . ASP A 1 93 ? 41.616 -6.443 -15.228 1.00 40.25 93 ASP A O 1
ATOM 747 N N . THR A 1 94 ? 40.921 -4.501 -14.340 1.00 41.75 94 THR A N 1
ATOM 748 C CA . THR A 1 94 ? 40.450 -3.697 -15.481 1.00 41.75 94 THR A CA 1
ATOM 749 C C . THR A 1 94 ? 39.591 -2.568 -14.921 1.00 41.75 94 THR A C 1
ATOM 751 O O . THR A 1 94 ? 38.394 -2.731 -14.706 1.00 41.75 94 THR A O 1
ATOM 754 N N . GLN A 1 95 ? 40.192 -1.396 -14.700 1.00 41.72 95 GLN A N 1
ATOM 755 C CA . GLN A 1 95 ? 39.444 -0.146 -14.822 1.00 41.72 95 GLN A CA 1
ATOM 756 C C . GLN A 1 95 ? 39.064 -0.014 -16.300 1.00 41.72 95 GLN A C 1
ATOM 758 O O . GLN A 1 95 ? 39.814 0.544 -17.096 1.00 41.72 95 GLN A O 1
ATOM 763 N N . SER A 1 96 ? 37.949 -0.622 -16.699 1.00 44.50 96 SER A N 1
ATOM 764 C CA . SER A 1 96 ? 37.367 -0.393 -18.013 1.00 44.50 96 SER A CA 1
ATOM 765 C C . SER A 1 96 ? 36.799 1.024 -18.035 1.00 44.50 96 SER A C 1
ATOM 767 O O . SER A 1 96 ? 35.923 1.388 -17.249 1.00 44.50 96 SER A O 1
ATOM 769 N N . ASP A 1 97 ? 37.366 1.841 -18.919 1.00 42.00 97 ASP A N 1
ATOM 770 C CA . ASP A 1 97 ? 36.905 3.179 -19.266 1.00 42.00 97 ASP A CA 1
ATOM 771 C C . ASP A 1 97 ? 35.387 3.195 -19.490 1.00 42.00 97 ASP A C 1
ATOM 773 O O . ASP A 1 97 ? 34.912 2.760 -20.534 1.00 42.00 97 ASP A O 1
ATOM 777 N N . GLY A 1 98 ? 34.638 3.711 -18.512 1.00 46.50 98 GLY A N 1
ATOM 778 C CA . GLY A 1 98 ? 33.402 4.494 -18.662 1.00 46.50 98 GLY A CA 1
ATOM 779 C C . GLY A 1 98 ? 32.235 3.968 -19.513 1.00 46.50 98 GLY A C 1
ATOM 780 O O . GLY A 1 98 ? 31.245 4.685 -19.644 1.00 46.50 98 GLY A O 1
ATOM 781 N N . SER A 1 99 ? 32.285 2.776 -20.107 1.00 47.66 99 SER A N 1
ATOM 782 C CA . SER A 1 99 ? 31.173 2.233 -20.882 1.00 47.66 99 SER A CA 1
ATOM 783 C C . SER A 1 99 ? 30.203 1.540 -19.932 1.00 47.66 99 SER A C 1
ATOM 785 O O . SER A 1 99 ? 30.370 0.374 -19.588 1.00 47.66 99 SER A O 1
ATOM 787 N N . ASP A 1 100 ? 29.186 2.284 -19.505 1.00 53.00 100 ASP A N 1
ATOM 788 C CA . ASP A 1 100 ? 28.136 1.915 -18.544 1.00 53.00 100 ASP A CA 1
ATOM 789 C C . ASP A 1 100 ? 27.225 0.732 -18.958 1.00 53.00 100 ASP A C 1
ATOM 791 O O . ASP A 1 100 ? 26.147 0.551 -18.386 1.00 53.00 100 ASP A O 1
ATOM 795 N N . VAL A 1 101 ? 27.611 -0.089 -19.938 1.00 55.25 101 VAL A N 1
ATOM 796 C CA . VAL A 1 101 ? 26.764 -1.182 -20.428 1.00 55.25 101 VAL A CA 1
ATOM 797 C C . VAL A 1 101 ? 26.973 -2.424 -19.553 1.00 55.25 101 VAL A C 1
ATOM 799 O O . VAL A 1 101 ? 28.097 -2.916 -19.463 1.00 55.25 101 VAL A O 1
ATOM 802 N N . PRO A 1 102 ? 25.930 -2.951 -18.886 1.00 57.34 102 PRO A N 1
ATOM 803 C CA . PRO A 1 102 ? 26.044 -4.205 -18.149 1.00 57.34 102 PRO A CA 1
ATOM 804 C C . PRO A 1 102 ? 26.394 -5.351 -19.110 1.00 57.34 102 PRO A C 1
ATOM 806 O O . PRO A 1 102 ? 25.708 -5.559 -20.106 1.00 57.34 102 PRO A O 1
ATOM 809 N N . GLU A 1 103 ? 27.459 -6.098 -18.809 1.00 61.97 103 GLU A N 1
ATOM 810 C CA . GLU A 1 103 ? 27.927 -7.219 -19.644 1.00 61.97 103 GLU A CA 1
ATOM 811 C C . GLU A 1 103 ? 27.016 -8.456 -19.548 1.00 61.97 103 GLU A C 1
ATOM 813 O O . GLU A 1 103 ? 27.026 -9.306 -20.438 1.00 61.97 103 GLU A O 1
ATOM 818 N N . TYR A 1 104 ? 26.216 -8.559 -18.480 1.00 67.12 104 TYR A N 1
ATOM 819 C CA . TYR A 1 104 ? 25.349 -9.705 -18.208 1.00 67.12 104 TYR A CA 1
ATOM 820 C C . TYR A 1 104 ? 23.985 -9.267 -17.678 1.00 67.12 104 TYR A C 1
ATOM 822 O O . TYR A 1 104 ? 23.865 -8.238 -17.015 1.00 67.12 104 TYR A O 1
ATOM 830 N N . GLU A 1 105 ? 22.965 -10.094 -17.896 1.00 71.19 105 GLU A N 1
ATOM 831 C CA . GLU A 1 105 ? 21.619 -9.898 -17.357 1.00 71.19 105 GLU A CA 1
ATOM 832 C C . GLU A 1 105 ? 21.223 -11.064 -16.448 1.00 71.19 105 GLU A C 1
ATOM 834 O O . GLU A 1 105 ? 21.467 -12.234 -16.747 1.00 71.19 105 GLU A O 1
ATOM 839 N N . HIS A 1 106 ? 20.584 -10.744 -15.325 1.00 72.56 106 HIS A N 1
ATOM 840 C CA . HIS A 1 106 ? 20.089 -11.713 -14.352 1.00 72.56 106 HIS A CA 1
ATOM 841 C C . HIS A 1 106 ? 18.597 -11.578 -14.195 1.00 72.56 106 HIS A C 1
ATOM 843 O O . HIS A 1 106 ? 18.060 -10.475 -14.162 1.00 72.56 106 HIS A O 1
ATOM 849 N N . ARG A 1 107 ? 17.936 -12.715 -14.008 1.00 76.31 107 ARG A N 1
ATOM 850 C CA . ARG A 1 107 ? 16.527 -12.741 -13.654 1.00 76.31 107 ARG A CA 1
ATOM 851 C C . ARG A 1 107 ? 16.381 -12.775 -12.135 1.00 76.31 107 ARG A C 1
ATOM 853 O O . ARG A 1 107 ? 16.418 -13.844 -11.527 1.00 76.31 107 ARG A O 1
ATOM 860 N N . SER A 1 108 ? 16.204 -11.602 -11.546 1.00 78.44 108 SER A N 1
ATOM 861 C CA . SER A 1 108 ? 16.084 -11.400 -10.101 1.00 78.44 108 SER A CA 1
ATOM 862 C C . SER A 1 108 ? 14.629 -11.502 -9.660 1.00 78.44 108 SER A C 1
ATOM 864 O O . SER A 1 108 ? 13.716 -11.101 -10.388 1.00 78.44 108 SER A O 1
ATOM 866 N N . ARG A 1 109 ? 14.386 -12.054 -8.466 1.00 84.75 109 ARG A N 1
ATOM 867 C CA . ARG A 1 109 ? 13.041 -12.096 -7.885 1.00 84.75 109 ARG A CA 1
ATOM 868 C C . ARG A 1 109 ? 12.819 -10.831 -7.066 1.00 84.75 109 ARG A C 1
ATOM 870 O O . ARG A 1 109 ? 13.567 -10.563 -6.134 1.00 84.75 109 ARG A O 1
ATOM 877 N N . VAL A 1 110 ? 11.771 -10.082 -7.378 1.00 85.38 110 VAL A N 1
ATOM 878 C CA . VAL A 1 110 ? 11.361 -8.922 -6.585 1.00 85.38 110 VAL A CA 1
ATOM 879 C C . VAL A 1 110 ? 10.567 -9.400 -5.376 1.00 85.38 110 VAL A C 1
ATOM 881 O O . VAL A 1 110 ? 9.598 -10.157 -5.502 1.00 85.38 110 VAL A O 1
ATOM 884 N N . LEU A 1 111 ? 11.010 -8.968 -4.202 1.00 85.81 111 LEU A N 1
ATOM 885 C CA . LEU A 1 111 ? 10.359 -9.226 -2.923 1.00 85.81 111 LEU A CA 1
ATOM 886 C C . LEU A 1 111 ? 9.397 -8.090 -2.574 1.00 85.81 111 LEU A C 1
ATOM 888 O O . LEU A 1 111 ? 8.260 -8.341 -2.173 1.00 85.81 111 LEU A O 1
ATOM 892 N N . GLU A 1 112 ? 9.843 -6.853 -2.784 1.00 88.12 112 GLU A N 1
ATOM 893 C CA . GLU A 1 112 ? 9.133 -5.646 -2.373 1.00 88.12 112 GLU A CA 1
ATOM 894 C C . GLU A 1 112 ? 9.400 -4.487 -3.344 1.00 88.12 112 GLU A C 1
ATOM 896 O O . GLU A 1 112 ? 10.484 -4.374 -3.920 1.00 88.12 112 GLU A O 1
ATOM 901 N N . VAL A 1 113 ? 8.393 -3.631 -3.526 1.00 88.25 113 VAL A N 1
ATOM 902 C CA . VAL A 1 113 ? 8.500 -2.328 -4.191 1.00 88.25 113 VAL A CA 1
ATOM 903 C C . VAL A 1 113 ? 8.367 -1.252 -3.126 1.00 88.25 113 VAL A C 1
ATOM 905 O O . VAL A 1 113 ? 7.333 -1.169 -2.470 1.00 88.25 113 VAL A O 1
ATOM 908 N N . GLU A 1 114 ? 9.373 -0.408 -2.966 1.00 86.62 114 GLU A N 1
ATOM 909 C CA . GLU A 1 114 ? 9.344 0.715 -2.037 1.00 86.62 114 GLU A CA 1
ATOM 910 C C . GLU A 1 114 ? 9.089 2.023 -2.784 1.00 86.62 114 GLU A C 1
ATOM 912 O O . GLU A 1 114 ? 9.810 2.383 -3.716 1.00 86.62 114 GLU A O 1
ATOM 917 N N . PHE A 1 115 ? 8.069 2.762 -2.349 1.00 85.44 115 PHE A N 1
ATOM 918 C CA . PHE A 1 115 ? 7.867 4.149 -2.739 1.00 85.44 115 PHE A CA 1
ATOM 919 C C . PHE A 1 115 ? 8.400 5.056 -1.631 1.00 85.44 115 PHE A C 1
ATOM 921 O O . PHE A 1 115 ? 7.795 5.201 -0.565 1.00 85.44 115 PHE A O 1
ATOM 928 N N . GLU A 1 116 ? 9.522 5.714 -1.904 1.00 75.12 116 GLU A N 1
ATOM 929 C CA . GLU A 1 116 ? 10.146 6.636 -0.953 1.00 75.12 116 GLU A CA 1
ATOM 930 C C . GLU A 1 116 ? 9.485 8.020 -0.965 1.00 75.12 116 GLU A C 1
ATOM 932 O O . GLU A 1 116 ? 9.572 8.786 0.003 1.00 75.12 116 GLU A O 1
ATOM 937 N N . ARG A 1 117 ? 8.865 8.392 -2.096 1.00 76.38 117 ARG A N 1
ATOM 938 C CA . ARG A 1 117 ? 8.382 9.755 -2.342 1.00 76.38 117 ARG A CA 1
ATOM 939 C C . ARG A 1 117 ? 7.024 9.784 -3.040 1.00 76.38 117 ARG A C 1
ATOM 941 O O . ARG A 1 117 ? 6.757 8.952 -3.904 1.00 76.38 117 ARG A O 1
ATOM 948 N N . PRO A 1 118 ? 6.196 10.808 -2.759 1.00 74.31 118 PRO A N 1
ATOM 949 C CA . PRO A 1 118 ? 4.923 10.999 -3.442 1.00 74.31 118 PRO A CA 1
ATOM 950 C C . PRO A 1 118 ? 5.087 11.444 -4.902 1.00 74.31 118 PRO A C 1
ATOM 952 O O . PRO A 1 118 ? 4.130 11.335 -5.661 1.00 74.31 118 PRO A O 1
ATOM 955 N N . ASP A 1 119 ? 6.253 11.971 -5.292 1.00 68.44 119 ASP A N 1
ATOM 956 C CA . ASP A 1 119 ? 6.507 12.550 -6.615 1.00 68.44 119 ASP A CA 1
ATOM 957 C C . ASP A 1 119 ? 7.144 11.576 -7.617 1.00 68.44 119 ASP A C 1
ATOM 959 O O . ASP A 1 119 ? 7.699 12.035 -8.613 1.00 68.44 119 ASP A O 1
ATOM 963 N N . GLU A 1 120 ? 7.089 10.262 -7.352 1.00 63.19 120 GLU A N 1
ATOM 964 C CA . GLU A 1 120 ? 7.510 9.171 -8.258 1.00 63.19 120 GLU A CA 1
ATOM 965 C C . GLU A 1 120 ? 8.998 9.142 -8.642 1.00 63.19 120 GLU A C 1
ATOM 967 O O . GLU A 1 120 ? 9.449 8.227 -9.330 1.00 63.19 120 GLU A O 1
ATOM 972 N N . ARG A 1 121 ? 9.786 10.133 -8.212 1.00 59.59 121 ARG A N 1
ATOM 973 C CA . ARG A 1 121 ? 11.180 10.300 -8.645 1.00 59.59 121 ARG A CA 1
ATOM 974 C C . ARG A 1 121 ? 12.131 9.267 -8.061 1.00 59.59 121 ARG A C 1
ATOM 976 O O . ARG A 1 121 ? 13.200 9.073 -8.631 1.00 59.59 121 ARG A O 1
ATOM 983 N N . SER A 1 122 ? 11.767 8.632 -6.954 1.00 57.94 122 SER A N 1
ATOM 984 C CA . SER A 1 122 ? 12.494 7.481 -6.439 1.00 57.94 122 SER A CA 1
ATOM 985 C C . SER A 1 122 ? 11.522 6.428 -5.929 1.00 57.94 122 SER A C 1
ATOM 987 O O . SER A 1 122 ? 10.665 6.682 -5.077 1.00 57.94 122 SER A O 1
ATOM 989 N N . GLY A 1 123 ? 11.655 5.240 -6.501 1.00 63.78 123 GLY A N 1
ATOM 990 C CA . GLY A 1 123 ? 11.251 4.012 -5.854 1.00 63.78 123 GLY A CA 1
ATOM 991 C C . GLY A 1 123 ? 12.426 3.048 -5.878 1.00 63.78 123 GLY A C 1
ATOM 992 O O . GLY A 1 123 ? 13.410 3.258 -6.588 1.00 63.78 123 GLY A O 1
ATOM 993 N N . ALA A 1 124 ? 12.344 2.009 -5.075 1.00 72.81 124 ALA A N 1
ATOM 994 C CA . ALA A 1 124 ? 13.345 0.962 -5.052 1.00 72.81 124 ALA A CA 1
ATOM 995 C C . ALA A 1 124 ? 12.648 -0.384 -5.190 1.00 72.81 124 ALA A C 1
ATOM 997 O O . ALA A 1 124 ? 11.524 -0.572 -4.729 1.00 72.81 124 ALA A O 1
ATOM 998 N N . PHE A 1 125 ? 13.317 -1.327 -5.835 1.00 75.25 125 PHE A N 1
ATOM 999 C CA . PHE A 1 125 ? 12.948 -2.726 -5.726 1.00 75.25 125 PHE A CA 1
ATOM 1000 C C . PHE A 1 125 ? 13.896 -3.387 -4.737 1.00 75.25 125 PHE A C 1
ATOM 1002 O O . PHE A 1 125 ? 15.119 -3.323 -4.892 1.00 75.25 125 PHE A O 1
ATOM 1009 N N . VAL A 1 126 ? 13.328 -4.068 -3.750 1.00 77.25 126 VAL A N 1
ATOM 1010 C CA . VAL A 1 126 ? 14.077 -4.999 -2.913 1.00 77.25 126 VAL A CA 1
ATOM 1011 C C . VAL A 1 126 ? 14.036 -6.347 -3.610 1.00 77.25 126 VAL A C 1
ATOM 1013 O O . VAL A 1 126 ? 12.960 -6.910 -3.845 1.00 77.25 126 VAL A O 1
ATOM 1016 N N . MET A 1 127 ? 15.206 -6.850 -3.987 1.00 75.69 127 MET A N 1
ATOM 1017 C CA . MET A 1 127 ? 15.322 -8.085 -4.749 1.00 75.69 127 MET A CA 1
ATOM 1018 C C . MET A 1 127 ? 16.047 -9.162 -3.957 1.00 75.69 127 MET A C 1
ATOM 1020 O O . MET A 1 127 ? 17.021 -8.901 -3.252 1.00 75.69 127 MET A O 1
ATOM 1024 N N . GLU A 1 128 ? 15.582 -10.392 -4.137 1.00 73.69 128 GLU A N 1
ATOM 1025 C CA . GLU A 1 128 ? 16.310 -11.589 -3.753 1.00 73.69 128 GLU A CA 1
ATOM 1026 C C . GLU A 1 128 ? 17.323 -11.909 -4.857 1.00 73.69 128 GLU A C 1
ATOM 1028 O O . GLU A 1 128 ? 16.936 -12.223 -5.991 1.00 73.69 128 GLU A O 1
ATOM 1033 N N . SER A 1 129 ? 18.613 -11.850 -4.524 1.00 63.06 129 SER A N 1
ATOM 1034 C CA . SER A 1 129 ? 19.687 -12.335 -5.384 1.00 63.06 129 SER A CA 1
ATOM 1035 C C . SER A 1 129 ? 20.280 -13.609 -4.785 1.00 63.06 129 SER A C 1
ATOM 1037 O O . SER A 1 129 ? 20.637 -13.661 -3.608 1.00 63.06 129 SER A O 1
ATOM 1039 N N . ARG A 1 130 ? 20.382 -14.669 -5.591 1.00 57.06 130 ARG A N 1
ATOM 1040 C CA . ARG A 1 130 ? 21.142 -15.864 -5.207 1.00 57.06 130 ARG A CA 1
ATOM 1041 C C . ARG A 1 130 ? 22.604 -15.646 -5.565 1.00 57.06 130 ARG A C 1
ATOM 1043 O O . ARG A 1 130 ? 22.950 -15.709 -6.737 1.00 57.06 130 ARG A O 1
ATOM 1050 N N . THR A 1 131 ? 23.459 -15.405 -4.586 1.00 57.16 131 THR A N 1
ATOM 1051 C CA . THR A 1 131 ? 24.910 -15.414 -4.797 1.00 57.16 131 THR A CA 1
ATOM 1052 C C . THR A 1 131 ? 25.458 -16.820 -4.534 1.00 57.16 131 THR A C 1
ATOM 1054 O O . THR A 1 131 ? 24.750 -17.693 -4.027 1.00 57.16 131 THR A O 1
ATOM 1057 N N . VAL A 1 132 ? 26.713 -17.084 -4.915 1.00 48.56 132 VAL A N 1
ATOM 1058 C CA . VAL A 1 132 ? 27.379 -18.368 -4.611 1.00 48.56 132 VAL A CA 1
ATOM 1059 C C . VAL A 1 132 ? 27.538 -18.590 -3.101 1.00 48.56 132 VAL A C 1
ATOM 1061 O O . VAL A 1 132 ? 27.520 -19.739 -2.667 1.00 48.56 132 VAL A O 1
ATOM 1064 N N . ASP A 1 133 ? 27.571 -17.512 -2.314 1.00 53.75 133 ASP A N 1
ATOM 1065 C CA . ASP A 1 133 ? 27.734 -17.545 -0.856 1.00 53.75 133 ASP A CA 1
ATOM 1066 C C . ASP A 1 133 ? 26.407 -17.607 -0.072 1.00 53.75 133 ASP A C 1
ATOM 1068 O O . ASP A 1 133 ? 26.423 -17.657 1.156 1.00 53.75 133 ASP A O 1
ATOM 1072 N N . GLY A 1 134 ? 25.249 -17.615 -0.750 1.00 57.97 134 GLY A N 1
ATOM 1073 C CA . GLY A 1 134 ? 23.935 -17.716 -0.107 1.00 57.97 134 GLY A CA 1
ATOM 1074 C C . GLY A 1 134 ? 22.865 -16.783 -0.681 1.00 57.97 134 GLY A C 1
ATOM 1075 O O . GLY A 1 134 ? 22.923 -16.340 -1.829 1.00 57.97 134 GLY A O 1
ATOM 1076 N N . HIS A 1 135 ? 21.831 -16.517 0.120 1.00 53.06 135 HIS A N 1
ATOM 1077 C CA . HIS A 1 135 ? 20.789 -15.547 -0.213 1.00 53.06 135 HIS A CA 1
ATOM 1078 C C . HIS A 1 135 ? 21.236 -14.159 0.248 1.00 53.06 135 HIS A C 1
ATOM 1080 O O . HIS A 1 135 ? 21.224 -13.883 1.443 1.00 53.06 135 HIS A O 1
ATOM 1086 N N . ASN A 1 136 ? 21.583 -13.282 -0.695 1.00 58.91 136 ASN A N 1
ATOM 1087 C CA . ASN A 1 136 ? 21.832 -11.873 -0.408 1.00 58.91 136 ASN A CA 1
ATOM 1088 C C . ASN A 1 136 ? 20.657 -11.039 -0.917 1.00 58.91 136 ASN A C 1
ATOM 1090 O O . ASN A 1 136 ? 20.120 -11.267 -2.005 1.00 58.91 136 ASN A O 1
ATOM 1094 N N . TRP A 1 137 ? 20.237 -10.058 -0.126 1.00 60.06 137 TRP A N 1
ATOM 1095 C CA . TRP A 1 137 ? 19.229 -9.096 -0.555 1.00 60.06 137 TRP A CA 1
ATOM 1096 C C . TRP A 1 137 ? 19.943 -7.853 -1.053 1.00 60.06 137 TRP A C 1
ATOM 1098 O O . TRP A 1 137 ? 20.893 -7.374 -0.433 1.00 60.06 137 TRP A O 1
ATOM 1108 N N . THR A 1 138 ? 19.514 -7.337 -2.196 1.00 63.88 138 THR A N 1
ATOM 1109 C CA . THR A 1 138 ? 20.122 -6.144 -2.781 1.00 63.88 138 THR A CA 1
ATOM 1110 C C . THR A 1 138 ? 19.037 -5.124 -3.065 1.00 63.88 138 THR A C 1
ATOM 1112 O O . THR A 1 138 ? 18.009 -5.435 -3.672 1.00 63.88 138 THR A O 1
ATOM 1115 N N . TYR A 1 139 ? 19.278 -3.899 -2.604 1.00 62.91 139 TYR A N 1
ATOM 1116 C CA . TYR A 1 139 ? 18.456 -2.749 -2.941 1.00 62.91 139 TYR A CA 1
ATOM 1117 C C . TYR A 1 139 ? 18.859 -2.264 -4.325 1.00 62.91 139 TYR A C 1
ATOM 1119 O O . TYR A 1 139 ? 19.969 -1.770 -4.526 1.00 62.91 139 TYR A O 1
ATOM 1127 N N . TYR A 1 140 ? 17.946 -2.403 -5.278 1.00 65.50 140 TYR A N 1
ATOM 1128 C CA . TYR A 1 140 ? 18.101 -1.830 -6.603 1.00 65.50 140 TYR A CA 1
ATOM 1129 C C . TYR A 1 140 ? 17.237 -0.580 -6.685 1.00 65.50 140 TYR A C 1
ATOM 1131 O O . TYR A 1 140 ? 16.011 -0.643 -6.815 1.00 65.50 140 TYR A O 1
ATOM 1139 N N . TYR A 1 141 ? 17.897 0.572 -6.604 1.00 63.06 141 TYR A N 1
ATOM 1140 C CA . TYR A 1 141 ? 17.267 1.853 -6.880 1.00 63.06 141 TYR A CA 1
ATOM 1141 C C . TYR A 1 141 ? 17.008 1.942 -8.379 1.00 63.06 141 TYR A C 1
ATOM 1143 O O . TYR A 1 141 ? 17.941 2.011 -9.178 1.00 63.06 141 TYR A O 1
ATOM 1151 N N . ILE A 1 142 ? 15.736 1.928 -8.761 1.00 61.12 142 ILE A N 1
ATOM 1152 C CA . ILE A 1 142 ? 15.321 2.169 -10.138 1.00 61.12 142 ILE A CA 1
ATOM 1153 C C . ILE A 1 142 ? 14.504 3.450 -10.125 1.00 61.12 142 ILE A C 1
ATOM 1155 O O . ILE A 1 142 ? 13.604 3.623 -9.309 1.00 61.12 142 ILE A O 1
ATOM 1159 N N . ILE A 1 143 ? 14.768 4.360 -11.057 1.00 57.59 143 ILE A N 1
ATOM 1160 C CA . ILE A 1 143 ? 13.863 5.484 -11.301 1.00 57.59 143 ILE A CA 1
ATOM 1161 C C . ILE A 1 143 ? 12.637 4.906 -12.031 1.00 57.59 143 ILE A C 1
ATOM 1163 O O . ILE A 1 143 ? 12.515 5.008 -13.246 1.00 57.59 143 ILE A O 1
ATOM 1167 N N . LEU A 1 144 ? 11.753 4.237 -11.275 1.00 55.53 144 LEU A N 1
ATOM 1168 C CA . LEU A 1 144 ? 10.670 3.346 -11.737 1.00 55.53 144 LEU A CA 1
ATOM 1169 C C . LEU A 1 144 ? 9.752 3.938 -12.811 1.00 55.53 144 LEU A C 1
ATOM 1171 O O . LEU A 1 144 ? 9.046 3.210 -13.498 1.00 55.53 144 LEU A O 1
ATOM 1175 N N . LEU A 1 145 ? 9.699 5.262 -12.901 1.00 52.78 145 LEU A N 1
ATOM 1176 C CA . LEU A 1 145 ? 8.572 5.971 -13.487 1.00 52.78 145 LEU A CA 1
ATOM 1177 C C . LEU A 1 145 ? 8.933 6.923 -14.613 1.00 52.78 145 LEU A C 1
ATOM 1179 O O . LEU A 1 145 ? 8.065 7.278 -15.404 1.00 52.78 145 LEU A O 1
ATOM 1183 N N . LYS A 1 146 ? 10.202 7.322 -14.722 1.00 49.62 146 LYS A N 1
ATOM 1184 C CA . LYS A 1 146 ? 10.616 8.205 -15.814 1.00 49.62 146 LYS A CA 1
ATOM 1185 C C . LYS A 1 146 ? 10.876 7.435 -17.114 1.00 49.62 146 LYS A C 1
ATOM 1187 O O . LYS A 1 146 ? 10.719 8.011 -18.186 1.00 49.62 146 LYS A O 1
ATOM 1192 N N . ASP A 1 147 ? 11.171 6.138 -17.002 1.00 54.72 147 ASP A N 1
ATOM 1193 C CA . ASP A 1 147 ? 11.732 5.337 -18.093 1.00 54.72 147 ASP A CA 1
ATOM 1194 C C . ASP A 1 147 ? 10.878 4.115 -18.469 1.00 54.72 147 ASP A C 1
ATOM 1196 O O . ASP A 1 147 ? 11.383 3.189 -19.097 1.00 54.72 147 ASP A O 1
ATOM 1200 N N . TRP A 1 148 ? 9.584 4.074 -18.114 1.00 68.06 148 TRP A N 1
ATOM 1201 C CA . TRP A 1 148 ? 8.684 2.976 -18.515 1.00 68.06 148 TRP A CA 1
ATOM 1202 C C . TRP A 1 148 ? 7.675 3.438 -19.578 1.00 68.06 148 TRP A C 1
ATOM 1204 O O . TRP A 1 148 ? 6.497 3.651 -19.269 1.00 68.06 148 TRP A O 1
ATOM 1214 N N . PRO A 1 149 ? 8.090 3.560 -20.858 1.00 68.31 149 PRO A N 1
ATOM 1215 C CA . PRO A 1 149 ? 7.220 3.953 -21.965 1.00 68.31 149 PRO A CA 1
ATOM 1216 C C . PRO A 1 149 ? 5.904 3.178 -22.018 1.00 68.31 149 PRO A C 1
ATOM 1218 O O . PRO A 1 149 ? 4.871 3.754 -22.354 1.00 68.31 149 PRO A O 1
ATOM 1221 N N . LEU A 1 150 ? 5.920 1.892 -21.643 1.00 69.50 150 LEU A N 1
ATOM 1222 C CA . LEU A 1 150 ? 4.751 1.007 -21.651 1.00 69.50 150 LEU A CA 1
ATOM 1223 C C . LEU A 1 150 ? 3.584 1.538 -20.808 1.00 69.50 150 LEU A C 1
ATOM 1225 O O . LEU A 1 150 ? 2.431 1.423 -21.223 1.00 69.50 150 LEU A O 1
ATOM 1229 N N . LEU A 1 151 ? 3.872 2.188 -19.676 1.00 70.25 151 LEU A N 1
ATOM 1230 C CA . LEU A 1 151 ? 2.857 2.783 -18.800 1.00 70.25 151 LEU A CA 1
ATOM 1231 C C . LEU A 1 151 ? 2.159 3.996 -19.442 1.00 70.25 151 LEU A C 1
ATOM 1233 O O . LEU A 1 151 ? 1.097 4.422 -18.978 1.00 70.25 151 LEU A O 1
ATOM 1237 N N . HIS A 1 152 ? 2.720 4.522 -20.533 1.00 71.38 152 HIS A N 1
ATOM 1238 C CA . HIS A 1 152 ? 2.210 5.676 -21.266 1.00 71.38 152 HIS A CA 1
ATOM 1239 C C . HIS A 1 152 ? 1.565 5.333 -22.620 1.00 71.38 152 HIS A C 1
ATOM 1241 O O . HIS A 1 152 ? 0.978 6.225 -23.230 1.00 71.38 152 HIS A O 1
ATOM 1247 N N . ILE A 1 153 ? 1.620 4.077 -23.092 1.00 73.88 153 ILE A N 1
ATOM 1248 C CA . ILE A 1 153 ? 1.116 3.704 -24.431 1.00 73.88 153 ILE A CA 1
ATOM 1249 C C . ILE A 1 153 ? -0.413 3.739 -24.487 1.00 73.88 153 ILE A C 1
ATOM 1251 O O . ILE A 1 153 ? -1.008 4.486 -25.264 1.00 73.88 153 ILE A O 1
ATOM 1255 N N . CYS A 1 154 ? -1.077 2.900 -23.692 1.00 82.75 154 CYS A N 1
ATOM 1256 C CA . CYS A 1 154 ? -2.533 2.850 -23.639 1.00 82.75 154 CYS A CA 1
ATOM 1257 C C . CYS A 1 154 ? -3.017 2.319 -22.287 1.00 82.75 154 CYS A C 1
ATOM 1259 O O . CYS A 1 154 ? -2.270 1.684 -21.545 1.00 82.75 154 CYS A O 1
ATOM 1261 N N . ARG A 1 155 ? -4.301 2.554 -21.988 1.00 82.38 155 ARG A N 1
ATOM 1262 C CA . ARG A 1 155 ? -4.927 2.115 -20.734 1.00 82.38 155 ARG A CA 1
ATOM 1263 C C . ARG A 1 155 ? -4.813 0.603 -20.521 1.00 82.38 155 ARG A C 1
ATOM 1265 O O . ARG A 1 155 ? -4.467 0.203 -19.427 1.00 82.38 155 ARG A O 1
ATOM 1272 N N . LEU A 1 156 ? -5.051 -0.211 -21.553 1.00 85.50 156 LEU A N 1
ATOM 1273 C CA . LEU A 1 156 ? -5.015 -1.675 -21.427 1.00 85.50 156 LEU A CA 1
ATOM 1274 C C . LEU A 1 156 ? -3.627 -2.170 -21.010 1.00 85.50 156 LEU A C 1
ATOM 1276 O O . LEU A 1 156 ? -3.518 -2.860 -20.008 1.00 85.50 156 LEU A O 1
ATOM 1280 N N . ILE A 1 157 ? -2.581 -1.761 -21.735 1.00 85.56 157 ILE A N 1
ATOM 1281 C CA . ILE A 1 157 ? -1.194 -2.145 -21.430 1.00 85.56 157 ILE A CA 1
ATOM 1282 C C . ILE A 1 157 ? -0.797 -1.641 -20.047 1.00 85.56 157 ILE A C 1
ATOM 1284 O O . ILE A 1 157 ? -0.181 -2.367 -19.282 1.00 85.56 157 ILE A O 1
ATOM 1288 N N . ARG A 1 158 ? -1.155 -0.401 -19.707 1.00 84.69 158 ARG A N 1
ATOM 1289 C CA . ARG A 1 158 ? -0.840 0.168 -18.398 1.00 84.69 158 ARG A CA 1
ATOM 1290 C C . ARG A 1 158 ? -1.504 -0.606 -17.261 1.00 84.69 158 ARG A C 1
ATOM 1292 O O . ARG A 1 158 ? -0.843 -0.856 -16.261 1.00 84.69 158 ARG A O 1
ATOM 1299 N N . ASP A 1 159 ? -2.782 -0.941 -17.406 1.00 86.00 159 ASP A N 1
ATOM 1300 C CA . ASP A 1 159 ? -3.542 -1.665 -16.389 1.00 86.00 159 ASP A CA 1
ATOM 1301 C C . ASP A 1 159 ? -2.984 -3.107 -16.255 1.00 86.00 159 ASP A C 1
ATOM 1303 O O . ASP A 1 159 ? -2.727 -3.558 -15.145 1.00 86.00 159 ASP A O 1
ATOM 1307 N N . GLU A 1 160 ? -2.648 -3.773 -17.369 1.00 89.62 160 GLU A N 1
ATOM 1308 C CA . GLU A 1 160 ? -1.990 -5.096 -17.388 1.00 89.62 160 GLU A CA 1
ATOM 1309 C C . GLU A 1 160 ? -0.592 -5.070 -16.743 1.00 89.62 160 GLU A C 1
ATOM 1311 O O . GLU A 1 160 ? -0.261 -5.927 -15.928 1.00 89.62 160 GLU A O 1
ATOM 1316 N N . VAL A 1 161 ? 0.227 -4.060 -17.049 1.00 87.44 161 VAL A N 1
ATOM 1317 C CA . VAL A 1 161 ? 1.550 -3.875 -16.432 1.00 87.44 161 VAL A CA 1
ATOM 1318 C C . VAL A 1 161 ? 1.421 -3.590 -14.935 1.00 87.44 161 VAL A C 1
ATOM 1320 O O . VAL A 1 161 ? 2.177 -4.154 -14.149 1.00 87.44 161 VAL A O 1
ATOM 1323 N N . ALA A 1 162 ? 0.473 -2.747 -14.517 1.00 86.69 162 ALA A N 1
ATOM 1324 C CA . ALA A 1 162 ? 0.229 -2.471 -13.101 1.00 86.69 162 ALA A CA 1
ATOM 1325 C C . ALA A 1 162 ? -0.206 -3.737 -12.347 1.00 86.69 162 ALA A C 1
ATOM 1327 O O . ALA A 1 162 ? 0.292 -3.996 -11.250 1.00 86.69 162 ALA A O 1
ATOM 1328 N N . ASP A 1 163 ? -1.068 -4.554 -12.953 1.00 89.44 163 ASP A N 1
ATOM 1329 C CA . ASP A 1 163 ? -1.444 -5.857 -12.412 1.00 89.44 163 ASP A CA 1
ATOM 1330 C C . ASP A 1 163 ? -0.210 -6.754 -12.260 1.00 89.44 163 ASP A C 1
ATOM 1332 O O . ASP A 1 163 ? 0.050 -7.247 -11.169 1.00 89.44 163 ASP A O 1
ATOM 1336 N N . LEU A 1 164 ? 0.626 -6.896 -13.289 1.00 88.75 164 LEU A N 1
ATOM 1337 C CA . LEU A 1 164 ? 1.841 -7.718 -13.208 1.00 88.75 164 LEU A CA 1
ATOM 1338 C C . LEU A 1 164 ? 2.855 -7.224 -12.159 1.00 88.75 164 LEU A C 1
ATOM 1340 O O . LEU A 1 164 ? 3.530 -8.040 -11.524 1.00 88.75 164 LEU A O 1
ATOM 1344 N N . LEU A 1 165 ? 2.951 -5.905 -11.968 1.00 85.56 165 LEU A N 1
ATOM 1345 C CA . LEU A 1 165 ? 3.847 -5.274 -10.999 1.00 85.56 165 LEU A CA 1
ATOM 1346 C C . LEU A 1 165 ? 3.401 -5.481 -9.553 1.00 85.56 165 LEU A C 1
ATOM 1348 O O . LEU A 1 165 ? 4.222 -5.791 -8.693 1.00 85.56 165 LEU A O 1
ATOM 1352 N N . PHE A 1 166 ? 2.119 -5.249 -9.273 1.00 89.19 166 PHE A N 1
ATOM 1353 C CA . PHE A 1 166 ? 1.617 -5.125 -7.903 1.00 89.19 166 PHE A CA 1
ATOM 1354 C C . PHE A 1 166 ? 0.802 -6.335 -7.444 1.00 89.19 166 PHE A C 1
ATOM 1356 O O . PHE A 1 166 ? 0.515 -6.487 -6.247 1.00 89.19 166 PHE A O 1
ATOM 1363 N N . GLN A 1 167 ? 0.455 -7.239 -8.362 1.00 87.12 167 GLN A N 1
ATOM 1364 C CA . GLN A 1 167 ? -0.144 -8.508 -8.003 1.00 87.12 167 GLN A CA 1
ATOM 1365 C C . GLN A 1 167 ? 0.900 -9.365 -7.293 1.00 87.12 167 GLN A C 1
ATOM 1367 O O . GLN A 1 167 ? 1.940 -9.741 -7.831 1.00 87.12 167 GLN A O 1
ATOM 1372 N N . ASN A 1 168 ? 0.582 -9.712 -6.052 1.00 87.50 168 ASN A N 1
ATOM 1373 C CA . ASN A 1 168 ? 1.407 -10.523 -5.180 1.00 87.50 168 ASN A CA 1
ATOM 1374 C C . ASN A 1 168 ? 2.738 -9.878 -4.760 1.00 87.50 168 ASN A C 1
ATOM 1376 O O . ASN A 1 168 ? 3.523 -10.579 -4.148 1.00 87.50 168 ASN A O 1
ATOM 1380 N N . VAL A 1 169 ? 3.040 -8.609 -5.020 1.00 90.69 169 VAL A N 1
ATOM 1381 C CA . VAL A 1 169 ? 4.287 -7.987 -4.524 1.00 90.69 169 VAL A CA 1
ATOM 1382 C C . VAL A 1 169 ? 3.974 -7.091 -3.334 1.00 90.69 169 VAL A C 1
ATOM 1384 O O . VAL A 1 169 ? 2.948 -6.412 -3.346 1.00 90.69 169 VAL A O 1
ATOM 1387 N N . ASN A 1 170 ? 4.830 -7.101 -2.306 1.00 93.00 170 ASN A N 1
ATOM 1388 C CA . ASN A 1 170 ? 4.672 -6.179 -1.186 1.00 93.00 170 ASN A CA 1
ATOM 1389 C C . ASN A 1 170 ? 5.004 -4.758 -1.645 1.00 93.00 170 ASN A C 1
ATOM 1391 O O . ASN A 1 170 ? 6.059 -4.533 -2.233 1.00 93.00 170 ASN A O 1
ATOM 1395 N N . VAL A 1 171 ? 4.112 -3.808 -1.390 1.00 93.12 171 VAL A N 1
ATOM 1396 C CA . VAL A 1 171 ? 4.319 -2.399 -1.718 1.00 93.12 171 VAL A CA 1
ATOM 1397 C C . VAL A 1 171 ? 4.529 -1.621 -0.432 1.00 93.12 171 VAL A C 1
ATOM 1399 O O . VAL A 1 171 ? 3.587 -1.374 0.322 1.00 93.12 171 VAL A O 1
ATOM 1402 N N . ARG A 1 172 ? 5.770 -1.218 -0.192 1.00 92.31 172 ARG A N 1
ATOM 1403 C CA . ARG A 1 172 ? 6.192 -0.475 0.985 1.00 92.31 172 ARG A CA 1
ATOM 1404 C C . ARG A 1 172 ? 6.062 1.026 0.759 1.00 92.31 172 ARG A C 1
ATOM 1406 O O . ARG A 1 172 ? 6.570 1.573 -0.217 1.00 92.31 172 ARG A O 1
ATOM 1413 N N . ILE A 1 173 ? 5.366 1.705 1.667 1.00 91.38 173 ILE A N 1
ATOM 1414 C CA . ILE A 1 173 ? 5.046 3.132 1.566 1.00 91.38 173 ILE A CA 1
ATOM 1415 C C . ILE A 1 173 ? 5.405 3.823 2.881 1.00 91.38 173 ILE A C 1
ATOM 1417 O O . ILE A 1 173 ? 4.827 3.528 3.929 1.00 91.38 173 ILE A O 1
ATOM 1421 N N . GLY A 1 174 ? 6.342 4.772 2.809 1.00 87.12 174 GLY A N 1
ATOM 1422 C CA . GLY A 1 174 ? 6.836 5.547 3.956 1.00 87.12 174 GLY A CA 1
ATOM 1423 C C . GLY A 1 174 ? 6.295 6.974 4.071 1.00 87.12 174 GLY A C 1
ATOM 1424 O O . GLY A 1 174 ? 6.823 7.790 4.822 1.00 87.12 174 GLY A O 1
ATOM 1425 N N . PHE A 1 175 ? 5.248 7.327 3.327 1.00 87.88 175 PHE A N 1
ATOM 1426 C CA . PHE A 1 175 ? 4.714 8.690 3.314 1.00 87.88 175 PHE A CA 1
ATOM 1427 C C . PHE A 1 175 ? 3.185 8.729 3.386 1.00 87.88 175 PHE A C 1
ATOM 1429 O O . PHE A 1 175 ? 2.497 7.730 3.209 1.00 87.88 175 PHE A O 1
ATOM 1436 N N . GLU A 1 176 ? 2.651 9.913 3.693 1.00 90.50 176 GLU A N 1
ATOM 1437 C CA . GLU A 1 176 ? 1.206 10.163 3.735 1.00 90.50 176 GLU A CA 1
ATOM 1438 C C . GLU A 1 176 ? 0.598 9.992 2.337 1.00 90.50 176 GLU A C 1
ATOM 1440 O O . GLU A 1 176 ? 0.990 10.705 1.413 1.00 90.50 176 GLU A O 1
ATOM 1445 N N . LEU A 1 177 ? -0.385 9.100 2.197 1.00 91.75 177 LEU A N 1
ATOM 1446 C CA . LEU A 1 177 ? -1.189 9.007 0.979 1.00 91.75 177 LEU A CA 1
ATOM 1447 C C . LEU A 1 177 ? -2.400 9.934 1.096 1.00 91.75 177 LEU A C 1
ATOM 1449 O O . LEU A 1 177 ? -3.142 9.892 2.079 1.00 91.75 177 LEU A O 1
ATOM 1453 N N . SER A 1 178 ? -2.601 10.795 0.100 1.00 90.38 178 SER A N 1
ATOM 1454 C CA . SER A 1 178 ? -3.724 11.728 0.059 1.00 90.38 178 SER A CA 1
ATOM 1455 C C . SER A 1 178 ? -4.061 12.133 -1.374 1.00 90.38 178 SER A C 1
ATOM 1457 O O . SER A 1 178 ? -3.203 12.247 -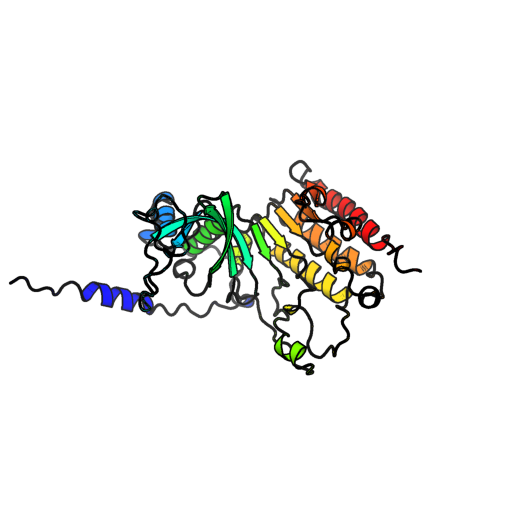2.244 1.00 90.38 178 SER A O 1
ATOM 1459 N N . ASP A 1 179 ? -5.339 12.424 -1.593 1.00 86.81 179 ASP A N 1
ATOM 1460 C CA . ASP A 1 179 ? -5.851 13.120 -2.772 1.00 86.81 179 ASP A CA 1
ATOM 1461 C C . ASP A 1 179 ? -5.408 14.595 -2.841 1.00 86.81 179 ASP A C 1
ATOM 1463 O O . ASP A 1 179 ? -5.484 15.233 -3.892 1.00 86.81 179 ASP A O 1
ATOM 1467 N N . ARG A 1 180 ? -4.927 15.150 -1.725 1.00 87.69 180 ARG A N 1
ATOM 1468 C CA . ARG A 1 180 ? -4.447 16.528 -1.614 1.00 87.69 180 ARG A CA 1
ATOM 1469 C C . ARG A 1 180 ? -2.929 16.585 -1.682 1.00 87.69 180 ARG A C 1
ATOM 1471 O O . ARG A 1 180 ? -2.224 15.589 -1.559 1.00 87.69 180 ARG A O 1
ATOM 1478 N N . ALA A 1 181 ? -2.413 17.799 -1.852 1.00 83.94 181 ALA A N 1
ATOM 1479 C CA . ALA A 1 181 ? -0.985 18.029 -1.719 1.00 83.94 181 ALA A CA 1
ATOM 1480 C C . ALA A 1 181 ? -0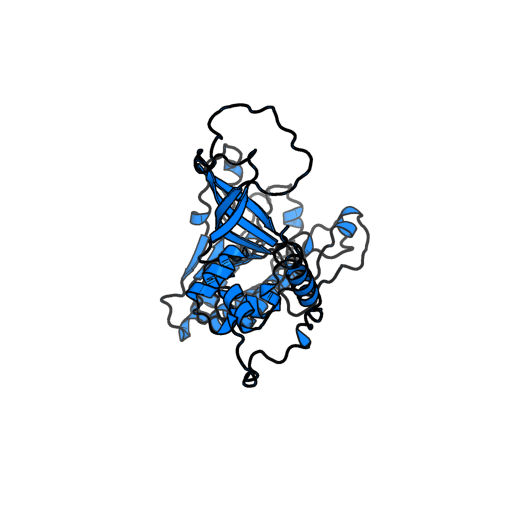.538 17.678 -0.291 1.00 83.94 181 ALA A C 1
ATOM 1482 O O . ALA A 1 181 ? -0.999 18.280 0.684 1.00 83.94 181 ALA A O 1
ATOM 1483 N N . VAL A 1 182 ? 0.358 16.705 -0.182 1.00 82.69 182 VAL A N 1
ATOM 1484 C CA . VAL A 1 182 ? 0.955 16.287 1.078 1.00 82.69 182 VAL A CA 1
ATOM 1485 C C . VAL A 1 182 ? 2.194 17.113 1.344 1.00 82.69 182 VAL A C 1
ATOM 1487 O O . VAL A 1 182 ? 2.919 17.538 0.443 1.00 82.69 182 VAL A O 1
ATOM 1490 N N . HIS A 1 183 ? 2.424 17.382 2.617 1.00 74.69 183 HIS A N 1
ATOM 1491 C CA . HIS A 1 183 ? 3.648 18.038 3.031 1.00 74.69 183 HIS A CA 1
ATOM 1492 C C . HIS A 1 183 ? 4.820 17.072 2.830 1.00 74.69 183 HIS A C 1
ATOM 1494 O O . HIS A 1 183 ? 4.813 16.000 3.436 1.00 74.69 183 HIS A O 1
ATOM 1500 N N . TYR A 1 184 ? 5.812 17.466 2.037 1.00 70.19 184 TYR A N 1
ATOM 1501 C CA . TYR A 1 184 ? 6.947 16.627 1.678 1.00 70.19 184 TYR A CA 1
ATOM 1502 C C . TYR A 1 184 ? 8.243 17.441 1.672 1.00 70.19 184 TYR A C 1
ATOM 1504 O O . TYR A 1 184 ? 8.242 18.581 1.233 1.00 70.19 184 TYR A O 1
ATOM 1512 N N . ASP A 1 185 ? 9.342 16.836 2.117 1.00 65.62 185 ASP A N 1
ATOM 1513 C CA . ASP A 1 185 ? 10.685 17.425 2.104 1.00 65.62 185 ASP A CA 1
ATOM 1514 C C . ASP A 1 185 ? 10.789 18.762 2.856 1.00 65.62 185 ASP A C 1
ATOM 1516 O O . ASP A 1 185 ? 10.726 19.866 2.311 1.00 65.62 185 ASP A O 1
ATOM 1520 N N . ASN A 1 186 ? 10.972 18.635 4.169 1.00 65.62 186 ASN A N 1
ATOM 1521 C CA . ASN A 1 186 ? 11.423 19.741 4.997 1.00 65.62 186 ASN A CA 1
ATOM 1522 C C . ASN A 1 186 ? 12.931 19.701 5.239 1.00 65.62 186 ASN A C 1
ATOM 1524 O O . ASN A 1 186 ? 13.400 20.437 6.104 1.00 65.62 186 ASN A O 1
ATOM 1528 N N . TRP A 1 187 ? 13.681 18.814 4.575 1.00 67.62 187 TRP A N 1
ATOM 1529 C CA . TRP A 1 187 ? 15.046 18.498 4.987 1.00 67.62 187 TRP A CA 1
ATOM 1530 C C . TRP A 1 187 ? 15.927 19.744 4.984 1.00 67.62 187 TRP A C 1
ATOM 1532 O O . TRP A 1 187 ? 16.596 20.038 5.970 1.00 67.62 187 TRP A O 1
ATOM 1542 N N . THR A 1 188 ? 15.845 20.552 3.927 1.00 68.62 188 THR A N 1
ATOM 1543 C CA . THR A 1 188 ? 16.622 21.790 3.812 1.00 68.62 188 THR A CA 1
ATOM 1544 C C . THR A 1 188 ? 16.267 22.807 4.897 1.00 68.62 188 THR A C 1
ATOM 1546 O O . THR A 1 188 ? 17.159 23.429 5.468 1.00 68.62 188 THR A O 1
ATOM 1549 N N . ASN A 1 189 ? 14.987 22.987 5.227 1.00 66.00 189 ASN A N 1
ATOM 1550 C CA . ASN A 1 189 ? 14.582 23.914 6.293 1.00 66.00 189 ASN A CA 1
ATOM 1551 C C . ASN A 1 189 ? 14.920 23.364 7.685 1.00 66.00 189 ASN A C 1
ATOM 1553 O O . ASN A 1 189 ? 15.284 24.135 8.569 1.00 66.00 189 ASN A O 1
ATOM 1557 N N . TYR A 1 190 ? 14.806 22.045 7.865 1.00 65.06 190 TYR A N 1
ATOM 1558 C CA . TYR A 1 190 ? 15.188 21.313 9.070 1.00 65.06 190 TYR A CA 1
ATOM 1559 C C . TYR A 1 190 ? 16.684 21.477 9.347 1.00 65.06 190 TYR A C 1
ATOM 1561 O O . TYR A 1 190 ? 17.049 21.967 10.411 1.00 65.06 190 TYR A O 1
ATOM 1569 N N . TYR A 1 191 ? 17.531 21.162 8.364 1.00 68.56 191 TYR A N 1
ATOM 1570 C CA . TYR A 1 191 ? 18.985 21.268 8.465 1.00 68.56 191 TYR A CA 1
ATOM 1571 C C . TYR A 1 191 ? 19.440 22.712 8.710 1.00 68.56 191 TYR A C 1
ATOM 1573 O O . TYR A 1 191 ? 20.325 22.964 9.519 1.00 68.56 191 TYR A O 1
ATOM 1581 N N . ASN A 1 192 ? 18.788 23.681 8.062 1.00 70.00 192 ASN A N 1
ATOM 1582 C CA . ASN A 1 192 ? 19.135 25.094 8.207 1.00 70.00 192 ASN A CA 1
ATOM 1583 C C . ASN A 1 192 ? 18.460 25.785 9.405 1.00 70.00 192 ASN A C 1
ATOM 1585 O O . ASN A 1 192 ? 18.661 26.984 9.587 1.00 70.00 192 ASN A O 1
ATOM 1589 N N . ASN A 1 193 ? 17.636 25.075 10.186 1.00 68.56 193 ASN A N 1
ATOM 1590 C CA . ASN A 1 193 ? 16.815 25.624 11.272 1.00 68.56 193 ASN A CA 1
ATOM 1591 C C . ASN A 1 193 ? 16.036 26.898 10.873 1.00 68.56 193 ASN A C 1
ATOM 1593 O O . ASN A 1 193 ? 15.882 27.834 11.660 1.00 68.56 193 ASN A O 1
ATOM 1597 N N . LYS A 1 194 ? 15.566 26.961 9.621 1.00 62.47 194 LYS A N 1
ATOM 1598 C CA . LYS A 1 194 ? 14.857 28.131 9.089 1.00 62.47 194 LYS A CA 1
ATOM 1599 C C . LYS A 1 194 ? 13.344 27.919 9.159 1.00 62.47 194 LYS A C 1
ATOM 1601 O O . LYS A 1 194 ? 12.856 26.835 8.818 1.00 62.47 194 LYS A O 1
ATOM 1606 N N . PRO A 1 195 ? 12.565 28.946 9.545 1.00 60.31 195 PRO A N 1
ATOM 1607 C CA . PRO A 1 195 ? 11.151 28.969 9.213 1.00 60.31 195 PRO A CA 1
ATOM 1608 C C . PRO A 1 195 ? 11.045 28.996 7.687 1.00 60.31 195 PRO A C 1
ATOM 1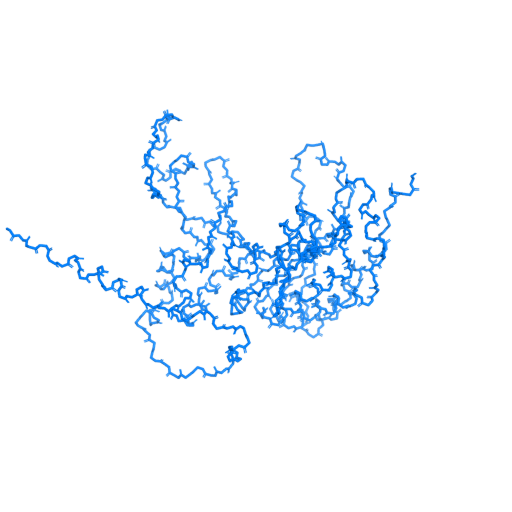610 O O . PRO A 1 195 ? 11.562 29.896 7.033 1.00 60.31 195 PRO A O 1
ATOM 1613 N N . GLY A 1 196 ? 10.434 27.965 7.117 1.00 61.56 196 GLY A N 1
ATOM 1614 C CA . GLY A 1 196 ? 10.244 27.848 5.678 1.00 61.56 196 GLY A CA 1
ATOM 1615 C C . GLY A 1 196 ? 8.777 27.653 5.335 1.00 61.56 196 GLY A C 1
ATOM 1616 O O . GLY A 1 196 ? 7.972 27.220 6.159 1.00 61.56 196 GLY A O 1
ATOM 1617 N N . HIS A 1 197 ? 8.415 27.941 4.093 1.00 64.56 197 HIS A N 1
ATOM 1618 C CA . HIS A 1 197 ? 7.194 27.383 3.534 1.00 64.56 197 HIS A CA 1
ATOM 1619 C C . HIS A 1 197 ? 7.497 25.928 3.183 1.00 64.56 197 HIS A C 1
ATOM 1621 O O . HIS A 1 197 ? 8.501 25.633 2.538 1.00 64.56 197 HIS A O 1
ATOM 1627 N N . GLY A 1 198 ? 6.690 25.004 3.693 1.00 66.00 198 GLY A N 1
ATOM 1628 C CA . GLY A 1 198 ? 6.897 23.585 3.432 1.00 66.00 198 GLY A CA 1
ATOM 1629 C C . GLY A 1 198 ? 6.680 23.326 1.964 1.00 66.00 198 GLY A C 1
ATOM 1630 O O . GLY A 1 198 ? 5.802 23.949 1.364 1.00 66.00 198 GLY A O 1
ATOM 16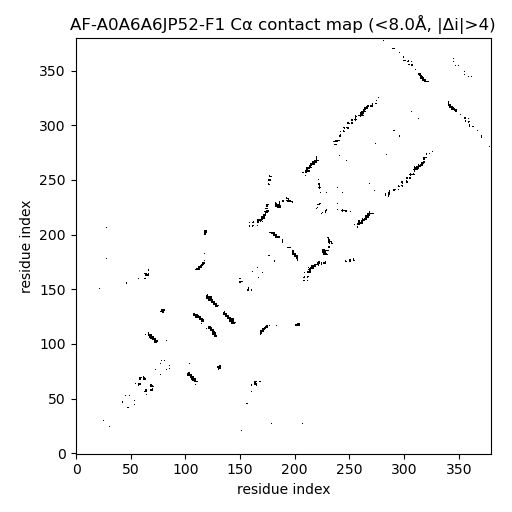31 N N . VAL A 1 199 ? 7.468 22.431 1.380 1.00 75.88 199 VAL A N 1
ATOM 1632 C CA . VAL A 1 199 ? 7.174 22.000 0.023 1.00 75.88 199 VAL A CA 1
ATOM 1633 C C . VAL A 1 199 ? 5.960 21.081 0.119 1.00 75.88 199 VAL A C 1
ATOM 1635 O O . VAL A 1 199 ? 5.934 20.090 0.845 1.00 75.88 199 VAL A O 1
ATOM 1638 N N . PHE A 1 200 ? 4.886 21.460 -0.559 1.00 80.94 200 PHE A N 1
ATOM 1639 C CA . PHE A 1 200 ? 3.720 20.602 -0.695 1.00 80.94 200 PHE A CA 1
ATOM 1640 C C . PHE A 1 200 ? 3.811 19.929 -2.051 1.00 80.94 200 PHE A C 1
ATOM 1642 O O . PHE A 1 200 ? 3.924 20.598 -3.078 1.00 80.94 200 PHE A O 1
ATOM 1649 N N . ARG A 1 201 ? 3.775 18.601 -2.054 1.00 81.25 201 ARG A N 1
ATOM 1650 C CA . ARG A 1 201 ? 3.790 17.805 -3.274 1.00 81.25 201 ARG A CA 1
ATOM 1651 C C . ARG A 1 201 ? 2.489 17.041 -3.375 1.00 81.25 201 ARG A C 1
ATOM 1653 O O . ARG A 1 201 ? 2.017 16.459 -2.406 1.00 81.25 201 ARG A O 1
ATOM 1660 N N . ARG A 1 202 ? 1.880 17.075 -4.552 1.00 83.06 202 ARG A N 1
ATOM 1661 C CA . ARG A 1 202 ? 0.779 16.166 -4.868 1.00 83.06 202 ARG A CA 1
ATOM 1662 C C . ARG A 1 202 ? 1.377 14.799 -5.163 1.00 83.06 202 ARG A C 1
ATOM 1664 O O . ARG A 1 202 ? 2.480 14.731 -5.702 1.00 83.06 202 ARG A O 1
ATOM 1671 N N . MET A 1 203 ? 0.646 13.748 -4.812 1.00 83.06 203 MET A N 1
ATOM 1672 C CA . MET A 1 203 ? 0.974 12.420 -5.305 1.00 83.06 203 MET A CA 1
ATOM 1673 C C . MET A 1 203 ? 0.939 12.447 -6.829 1.00 83.06 203 MET A C 1
ATOM 1675 O O . MET A 1 203 ? -0.057 12.889 -7.408 1.00 83.06 203 MET A O 1
ATOM 1679 N N . THR A 1 204 ? 2.028 12.025 -7.461 1.00 79.56 204 THR A N 1
ATOM 1680 C CA . THR A 1 204 ? 2.058 11.832 -8.911 1.00 79.56 204 THR A CA 1
ATOM 1681 C C . THR A 1 204 ? 1.747 10.386 -9.289 1.00 79.56 204 THR A C 1
ATOM 1683 O O . THR A 1 204 ? 1.260 10.183 -10.396 1.00 79.56 204 THR A O 1
ATOM 1686 N N . LEU A 1 205 ? 1.862 9.445 -8.330 1.00 78.31 205 LEU A N 1
ATOM 1687 C CA . LEU A 1 205 ? 1.459 8.042 -8.487 1.00 78.31 205 LEU A CA 1
ATOM 1688 C C . LEU A 1 205 ? 0.066 7.925 -9.102 1.00 78.31 205 LEU A C 1
ATOM 1690 O O . LEU A 1 205 ? -0.917 8.466 -8.583 1.00 78.31 205 LEU A O 1
ATOM 1694 N N . ASN A 1 206 ? -0.012 7.184 -10.204 1.00 77.75 206 ASN A N 1
ATOM 1695 C CA . ASN A 1 206 ? -1.253 6.993 -10.932 1.00 77.75 206 ASN A CA 1
ATOM 1696 C C . ASN A 1 206 ? -2.292 6.254 -10.059 1.00 77.75 206 ASN A C 1
ATOM 1698 O O . ASN A 1 206 ? -2.028 5.133 -9.620 1.00 77.75 206 ASN A O 1
ATOM 1702 N N . PRO A 1 207 ? -3.505 6.808 -9.852 1.00 78.00 207 PRO A N 1
ATOM 1703 C CA . PRO A 1 207 ? -4.552 6.170 -9.051 1.00 78.00 207 PRO A CA 1
ATOM 1704 C C . PRO A 1 207 ? -4.913 4.747 -9.491 1.00 78.00 207 PRO A C 1
ATOM 1706 O O . PRO A 1 207 ? -5.287 3.927 -8.660 1.00 78.00 207 PRO A O 1
ATOM 1709 N N . SER A 1 208 ? -4.790 4.442 -10.789 1.00 80.62 208 SER A N 1
ATOM 1710 C CA . SER A 1 208 ? -5.064 3.095 -11.313 1.00 80.62 208 SER A CA 1
ATOM 1711 C C . SER A 1 208 ? -4.124 2.031 -10.751 1.00 80.62 208 SER A C 1
ATOM 1713 O O . SER A 1 208 ? -4.522 0.881 -10.645 1.00 80.62 208 SER A O 1
ATOM 1715 N N . TRP A 1 209 ? -2.917 2.402 -10.323 1.00 87.00 209 TRP A N 1
ATOM 1716 C CA . TRP A 1 209 ? -1.947 1.451 -9.784 1.00 87.00 209 TRP A CA 1
ATOM 1717 C C . TRP A 1 209 ? -2.362 0.922 -8.425 1.00 87.00 209 TRP A C 1
ATOM 1719 O O . TRP A 1 209 ? -2.266 -0.272 -8.168 1.00 87.00 209 TRP A O 1
ATOM 1729 N N . PHE A 1 210 ? -2.887 1.808 -7.579 1.00 90.88 210 PHE A N 1
ATOM 1730 C CA . PHE A 1 210 ? -3.439 1.438 -6.281 1.00 90.88 210 PHE A CA 1
ATOM 1731 C C . PHE A 1 210 ? -4.561 0.408 -6.423 1.00 90.88 210 PHE A C 1
ATOM 1733 O O . PHE A 1 210 ? -4.694 -0.472 -5.576 1.00 90.88 210 PHE A O 1
ATOM 1740 N N . ALA A 1 211 ? -5.306 0.444 -7.533 1.00 91.69 211 ALA A N 1
ATOM 1741 C CA . ALA A 1 211 ? -6.363 -0.523 -7.788 1.00 91.69 211 ALA A CA 1
ATOM 1742 C C . ALA A 1 211 ? -5.853 -1.949 -8.030 1.00 91.69 211 ALA A C 1
ATOM 1744 O O . ALA A 1 211 ? -6.611 -2.888 -7.789 1.00 91.69 211 ALA A O 1
ATOM 1745 N N . SER A 1 212 ? -4.590 -2.101 -8.431 1.00 92.12 212 SER A N 1
ATOM 1746 C CA . SER A 1 212 ? -3.916 -3.384 -8.658 1.00 92.12 212 SER A CA 1
ATOM 1747 C C . SER A 1 212 ? -3.077 -3.847 -7.458 1.00 92.12 212 SER A C 1
ATOM 1749 O O . SER A 1 212 ? -2.634 -4.996 -7.414 1.00 92.12 212 SER A O 1
ATOM 1751 N N . MET A 1 213 ? -2.851 -2.979 -6.465 1.00 95.00 213 MET A N 1
ATOM 1752 C CA . MET A 1 213 ? -2.064 -3.314 -5.277 1.00 95.00 213 MET A CA 1
ATOM 1753 C C . MET A 1 213 ? -2.798 -4.308 -4.382 1.00 95.00 213 MET A C 1
ATOM 1755 O O . MET A 1 213 ? -3.915 -4.071 -3.923 1.00 95.00 213 MET A O 1
ATOM 1759 N N . THR A 1 214 ? -2.127 -5.426 -4.113 1.00 96.75 214 THR A N 1
ATOM 1760 C CA . THR A 1 214 ? -2.679 -6.535 -3.321 1.00 96.75 214 THR A CA 1
ATOM 1761 C C . THR A 1 214 ? -2.070 -6.624 -1.925 1.00 96.75 214 THR A C 1
ATOM 1763 O O . THR A 1 214 ? -2.761 -7.012 -0.991 1.00 96.75 214 THR A O 1
ATOM 1766 N N . HIS A 1 215 ? -0.805 -6.243 -1.753 1.00 96.88 215 HIS A N 1
ATOM 1767 C CA . HIS A 1 215 ? -0.106 -6.303 -0.470 1.00 96.88 215 HIS A CA 1
ATOM 1768 C C . HIS A 1 215 ? 0.535 -4.941 -0.226 1.00 96.88 215 HIS A C 1
ATOM 1770 O O . HIS A 1 215 ? 1.391 -4.521 -1.001 1.00 96.88 215 HIS A O 1
ATOM 1776 N N . ILE A 1 216 ? 0.080 -4.224 0.800 1.00 96.62 216 ILE A N 1
ATOM 1777 C CA . ILE A 1 216 ? 0.597 -2.893 1.132 1.00 96.62 216 ILE A CA 1
ATOM 1778 C C . ILE A 1 216 ? 1.187 -2.924 2.531 1.00 96.62 216 ILE A C 1
ATOM 1780 O O . ILE A 1 216 ? 0.540 -3.364 3.481 1.00 96.62 216 ILE A O 1
ATOM 1784 N N . HIS A 1 217 ? 2.392 -2.384 2.654 1.00 95.25 217 HIS A N 1
ATOM 1785 C CA . HIS A 1 217 ? 3.098 -2.177 3.904 1.00 95.25 217 HIS A CA 1
ATOM 1786 C C . HIS A 1 217 ? 3.276 -0.682 4.155 1.00 95.25 217 HIS A C 1
ATOM 1788 O O . HIS A 1 217 ? 4.108 -0.009 3.552 1.00 95.25 217 HIS A O 1
ATOM 1794 N N . LEU A 1 218 ? 2.474 -0.149 5.069 1.00 93.81 218 LEU A N 1
ATOM 1795 C CA . LEU A 1 218 ? 2.609 1.209 5.572 1.00 93.81 218 LEU A CA 1
ATOM 1796 C C . LEU A 1 218 ? 3.671 1.217 6.670 1.00 93.81 218 LEU A C 1
ATOM 1798 O O . LEU A 1 218 ? 3.466 0.649 7.745 1.00 93.81 218 LEU A O 1
ATOM 1802 N N . THR A 1 219 ? 4.809 1.853 6.406 1.00 88.62 219 THR A N 1
ATOM 1803 C CA . THR A 1 219 ? 5.911 1.878 7.372 1.00 88.62 219 THR A CA 1
ATOM 1804 C C . THR A 1 219 ? 5.626 2.859 8.505 1.00 88.62 219 THR A C 1
ATOM 1806 O O . THR A 1 219 ? 4.716 3.693 8.447 1.00 88.62 219 THR A O 1
ATOM 1809 N N . ARG A 1 220 ? 6.477 2.818 9.534 1.00 82.00 220 ARG A N 1
ATOM 1810 C CA . ARG A 1 220 ? 6.463 3.789 10.631 1.00 82.00 220 ARG A CA 1
ATOM 1811 C C . ARG A 1 220 ? 6.530 5.247 10.189 1.00 82.00 220 ARG A C 1
ATOM 1813 O O . ARG A 1 220 ? 6.053 6.120 10.910 1.00 82.00 220 ARG A O 1
ATOM 1820 N N . GLU A 1 221 ? 7.102 5.524 9.021 1.00 82.81 221 GLU A N 1
ATOM 1821 C CA . GLU A 1 221 ? 7.334 6.881 8.528 1.00 82.81 221 GLU A CA 1
ATOM 1822 C C . GLU A 1 221 ? 6.046 7.598 8.100 1.00 82.81 221 GLU A C 1
ATOM 1824 O O . GLU A 1 221 ? 6.013 8.834 8.046 1.00 82.81 221 GLU A O 1
ATOM 1829 N N . VAL A 1 222 ? 4.951 6.859 7.890 1.00 87.00 222 VAL A N 1
ATOM 1830 C CA . VAL A 1 222 ? 3.638 7.433 7.589 1.00 87.00 222 VAL A CA 1
ATOM 1831 C C . VAL A 1 222 ? 3.192 8.338 8.742 1.00 87.00 222 VAL A C 1
ATOM 1833 O O . VAL A 1 222 ? 2.809 7.909 9.829 1.00 87.00 222 VAL A O 1
ATOM 1836 N N . GLY A 1 223 ? 3.269 9.646 8.498 1.00 79.25 223 GLY A N 1
ATOM 1837 C CA . GLY A 1 223 ? 2.905 10.688 9.457 1.00 79.25 223 GLY A CA 1
ATOM 1838 C C . GLY A 1 223 ? 3.997 11.093 10.452 1.00 79.25 223 GLY A C 1
ATOM 1839 O O . GLY A 1 223 ? 3.873 12.169 11.042 1.00 79.25 223 GLY A O 1
ATOM 1840 N N . SER A 1 224 ? 5.071 10.311 10.591 1.00 75.12 224 SER A N 1
ATOM 1841 C CA . SER A 1 224 ? 6.143 10.539 11.576 1.00 75.12 224 SER A CA 1
ATOM 1842 C C . SER A 1 224 ? 7.526 10.799 10.955 1.00 75.12 224 SER A C 1
ATOM 1844 O O . SER A 1 224 ? 8.379 11.428 11.592 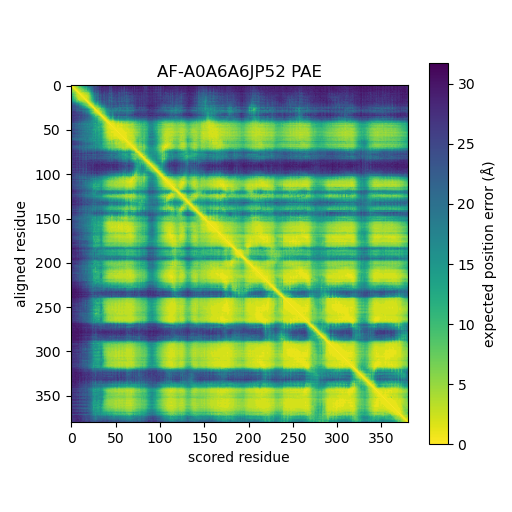1.00 75.12 224 SER A O 1
ATOM 1846 N N . GLY A 1 225 ? 7.734 10.371 9.704 1.00 70.62 225 GLY A N 1
ATOM 1847 C CA . GLY A 1 225 ? 9.014 10.437 9.008 1.00 70.62 225 GLY A CA 1
ATOM 1848 C C . GLY A 1 225 ? 9.525 11.865 8.839 1.00 70.62 225 GLY A C 1
ATOM 1849 O O . GLY A 1 225 ? 8.764 12.838 8.889 1.00 70.62 225 GLY A O 1
ATOM 1850 N N . PHE A 1 226 ? 10.831 12.012 8.605 1.00 66.69 226 PHE A N 1
ATOM 1851 C CA . PHE A 1 226 ? 11.474 13.321 8.424 1.00 66.69 226 PHE A CA 1
ATOM 1852 C C . PHE A 1 226 ? 10.773 14.175 7.358 1.00 66.69 226 PHE A C 1
ATOM 1854 O O . PHE A 1 226 ? 10.523 15.361 7.580 1.00 66.69 226 PHE A O 1
ATOM 1861 N N . ASN A 1 227 ? 10.348 13.546 6.261 1.00 64.62 227 ASN A N 1
ATOM 1862 C CA . ASN A 1 227 ? 9.628 14.195 5.164 1.00 64.62 227 ASN A CA 1
ATOM 1863 C C . ASN A 1 227 ? 8.212 14.666 5.551 1.00 64.62 227 ASN A C 1
ATOM 1865 O O . ASN A 1 227 ? 7.681 15.608 4.960 1.00 64.62 227 ASN A O 1
ATOM 1869 N N . ALA A 1 228 ? 7.601 14.066 6.577 1.00 63.28 228 ALA A N 1
ATOM 1870 C CA . ALA A 1 228 ? 6.259 14.400 7.047 1.00 63.28 228 ALA A CA 1
ATOM 1871 C C . ALA A 1 228 ? 6.227 15.573 8.057 1.00 63.28 228 ALA A C 1
ATOM 1873 O O . ALA A 1 228 ? 5.136 16.108 8.325 1.00 63.28 228 ALA A O 1
ATOM 1874 N N . LYS A 1 229 ? 7.382 15.994 8.603 1.00 65.94 229 LYS A N 1
ATOM 1875 C CA . LYS A 1 229 ? 7.521 17.067 9.613 1.00 65.94 229 LYS A CA 1
ATOM 1876 C C . LYS A 1 229 ? 7.361 18.461 8.987 1.00 65.94 229 LYS A C 1
ATOM 1878 O O . LYS A 1 229 ? 7.828 18.704 7.886 1.00 65.94 229 LYS A O 1
ATOM 1883 N N . ARG A 1 230 ? 6.677 19.390 9.678 1.00 57.44 230 ARG A N 1
ATOM 1884 C CA . ARG A 1 230 ? 6.430 20.768 9.184 1.00 57.44 230 ARG A CA 1
ATOM 1885 C C . ARG A 1 230 ? 7.695 21.644 9.287 1.00 57.44 230 ARG A C 1
ATOM 1887 O O . ARG A 1 230 ? 8.477 21.435 10.213 1.00 57.44 230 ARG A O 1
ATOM 1894 N N . PRO A 1 231 ? 7.835 22.684 8.451 1.00 52.06 231 PRO A N 1
ATOM 1895 C CA . PRO A 1 231 ? 8.889 23.685 8.563 1.00 52.06 231 PRO A CA 1
ATOM 1896 C C . PRO A 1 231 ? 8.613 24.647 9.705 1.00 52.06 231 PRO A C 1
ATOM 1898 O O . PRO A 1 231 ? 7.461 24.872 10.080 1.00 52.06 231 PRO A O 1
ATOM 1901 N N . GLY A 1 232 ? 9.676 25.246 10.237 1.00 51.94 232 GLY A N 1
ATOM 1902 C CA . GLY A 1 232 ? 9.566 26.266 11.278 1.00 51.94 232 GLY A CA 1
ATOM 1903 C C . GLY A 1 232 ? 9.152 25.742 12.653 1.00 51.94 232 GLY A C 1
ATOM 1904 O O . GLY A 1 232 ? 9.054 26.531 13.589 1.00 51.94 232 GLY A O 1
ATOM 1905 N N . ALA A 1 233 ? 8.976 24.428 12.826 1.00 50.38 233 ALA A N 1
ATOM 1906 C CA . ALA A 1 233 ? 9.030 23.811 14.146 1.00 50.38 233 ALA A CA 1
ATOM 1907 C C . ALA A 1 233 ? 10.496 23.823 14.611 1.00 50.38 233 ALA A C 1
ATOM 1909 O O . ALA A 1 233 ? 11.184 22.810 14.547 1.00 50.38 233 ALA A O 1
ATOM 1910 N N . ALA A 1 234 ? 10.990 25.004 14.997 1.00 47.12 234 ALA A N 1
ATOM 1911 C CA . ALA A 1 234 ? 12.334 25.209 15.519 1.00 47.12 234 ALA A CA 1
ATOM 1912 C C . ALA A 1 234 ? 12.570 24.227 16.662 1.00 47.12 234 ALA A C 1
ATOM 1914 O O . ALA A 1 234 ? 11.922 24.365 17.696 1.00 47.12 234 ALA A O 1
ATOM 1915 N N . TYR A 1 235 ? 13.411 23.215 16.428 1.00 50.16 235 TYR A N 1
ATOM 1916 C CA . TYR A 1 235 ? 13.939 22.241 17.389 1.00 50.16 235 TYR A CA 1
ATOM 1917 C C . TYR A 1 235 ? 12.967 21.690 18.450 1.00 50.16 235 TYR A C 1
ATOM 1919 O O . TYR A 1 235 ? 13.412 21.130 19.441 1.00 50.16 235 TYR A O 1
ATOM 1927 N N . LYS A 1 236 ? 11.644 21.839 18.302 1.00 51.06 236 LYS A N 1
ATOM 1928 C CA . LYS A 1 236 ? 10.662 21.202 19.171 1.00 51.06 236 LYS A CA 1
ATOM 1929 C C . LYS A 1 236 ? 10.452 19.841 18.544 1.00 51.06 236 LYS A C 1
ATOM 1931 O O . LYS A 1 236 ? 9.725 19.738 17.557 1.00 51.06 236 LYS A O 1
ATOM 1936 N N . PRO A 1 237 ? 11.106 18.811 19.094 1.00 50.31 237 PRO A N 1
ATOM 1937 C CA . PRO A 1 237 ? 11.220 17.526 18.435 1.00 50.31 237 PRO A CA 1
ATOM 1938 C C . PRO A 1 237 ? 9.868 16.835 18.275 1.00 50.31 237 PRO A C 1
ATOM 1940 O O . PRO A 1 237 ? 9.737 15.934 17.464 1.00 50.31 237 PRO A O 1
ATOM 1943 N N . ARG A 1 238 ? 8.860 17.306 19.016 1.00 53.97 238 ARG A N 1
ATOM 1944 C CA . ARG A 1 238 ? 7.513 16.763 19.149 1.00 53.97 238 ARG A CA 1
ATOM 1945 C C . ARG A 1 238 ? 6.835 16.654 17.783 1.00 53.97 238 ARG A C 1
ATOM 1947 O O . ARG A 1 238 ? 6.292 17.653 17.295 1.00 53.97 238 ARG A O 1
ATOM 1954 N N . PRO A 1 239 ? 6.785 15.461 17.166 1.00 55.50 239 PRO A N 1
ATOM 1955 C CA . PRO A 1 239 ? 5.760 15.212 16.175 1.00 55.50 239 PRO A CA 1
ATOM 1956 C C . PRO A 1 239 ? 4.451 15.401 16.941 1.00 55.50 239 PRO A C 1
ATOM 1958 O O . PRO A 1 239 ? 4.269 14.848 18.024 1.00 55.50 239 PRO A O 1
ATOM 1961 N N . ASN A 1 240 ? 3.573 16.280 16.465 1.00 70.94 240 ASN A N 1
ATOM 1962 C CA . ASN A 1 240 ? 2.272 16.400 17.100 1.00 70.94 240 ASN A CA 1
ATOM 1963 C C . ASN A 1 240 ? 1.572 15.055 16.874 1.00 70.94 240 ASN A C 1
ATOM 1965 O O . ASN A 1 240 ? 1.171 14.794 15.743 1.00 70.94 240 ASN A O 1
ATOM 1969 N N . LEU A 1 241 ? 1.478 14.218 17.914 1.00 76.38 241 LEU A N 1
ATOM 1970 C CA . LEU A 1 241 ? 0.817 12.905 17.893 1.00 76.38 241 LEU A CA 1
ATOM 1971 C C . LEU A 1 241 ? -0.498 12.957 17.144 1.00 76.38 241 LEU A C 1
ATOM 1973 O O . LEU A 1 241 ? -0.759 12.152 16.257 1.00 76.38 241 LEU A O 1
ATOM 1977 N N . THR A 1 242 ? -1.253 14.011 17.441 1.00 79.56 242 THR A N 1
ATOM 1978 C CA . THR A 1 242 ? -2.501 14.355 16.780 1.00 79.56 242 THR A CA 1
ATOM 1979 C C . THR A 1 242 ? -2.356 14.306 15.260 1.00 79.56 242 THR A C 1
ATOM 1981 O O . THR A 1 242 ? -3.047 13.584 14.555 1.00 79.56 242 THR A O 1
ATOM 1984 N N . ARG A 1 243 ? -1.374 15.031 14.737 1.00 79.81 243 ARG A N 1
ATOM 1985 C CA . ARG A 1 243 ? -1.134 15.132 13.305 1.00 79.81 243 ARG A CA 1
ATOM 1986 C C . ARG A 1 243 ? -0.620 13.824 12.707 1.00 79.81 243 ARG A C 1
ATOM 1988 O O . ARG A 1 243 ? -0.974 13.527 11.573 1.00 79.81 243 ARG A O 1
ATOM 1995 N N . ALA A 1 244 ? 0.230 13.083 13.415 1.00 83.56 244 ALA A N 1
ATOM 1996 C CA . ALA A 1 244 ? 0.720 11.795 12.927 1.00 83.56 244 ALA A CA 1
ATOM 1997 C C . ALA A 1 244 ? -0.452 10.818 12.736 1.00 83.56 244 ALA A C 1
ATOM 1999 O O . ALA A 1 244 ? -0.649 10.325 11.627 1.00 83.56 244 ALA A O 1
ATOM 2000 N N . LEU A 1 245 ? -1.298 10.668 13.760 1.00 86.56 245 LEU A N 1
ATOM 2001 C CA . LEU A 1 245 ? -2.511 9.847 13.711 1.00 86.56 245 LEU A CA 1
ATOM 2002 C C . LEU A 1 245 ? -3.491 10.325 12.629 1.00 86.56 245 LEU A C 1
ATOM 2004 O O . LEU A 1 245 ? -4.040 9.513 11.893 1.00 86.56 245 LEU A O 1
ATOM 2008 N N . GLU A 1 246 ? -3.678 11.639 12.465 1.00 87.88 246 GLU A N 1
ATOM 2009 C CA . GLU A 1 246 ? -4.510 12.186 11.383 1.00 87.88 246 GLU A CA 1
ATOM 2010 C C . GLU A 1 246 ? -3.990 11.798 9.993 1.00 87.88 246 GLU A C 1
ATOM 2012 O O . GLU A 1 246 ? -4.777 11.473 9.106 1.00 87.88 246 GLU A O 1
ATOM 2017 N N . LYS A 1 247 ? -2.672 11.850 9.776 1.00 89.38 247 LYS A 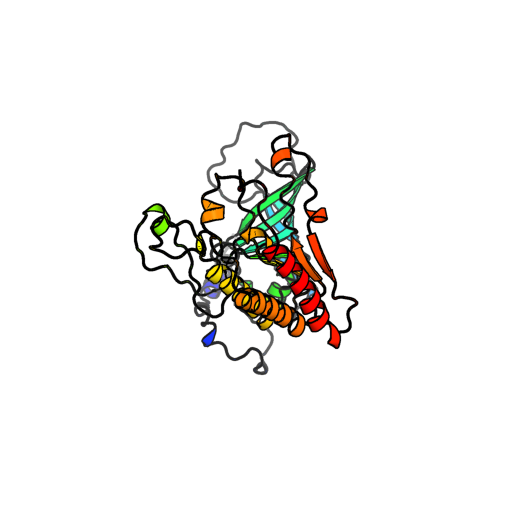N 1
ATOM 2018 C CA . LYS A 1 247 ? -2.054 11.470 8.498 1.00 89.38 247 LYS A CA 1
ATOM 2019 C C . LYS A 1 247 ? -2.163 9.972 8.235 1.00 89.38 247 LYS A C 1
ATOM 2021 O O . LYS A 1 247 ? -2.416 9.569 7.102 1.00 89.38 247 LYS A O 1
ATOM 2026 N N . GLN A 1 248 ? -2.003 9.161 9.274 1.00 91.50 248 GLN A N 1
ATOM 2027 C CA . GLN A 1 248 ? -2.184 7.714 9.211 1.00 91.50 248 GLN A CA 1
ATOM 2028 C C . GLN A 1 248 ? -3.636 7.360 8.875 1.00 91.50 248 GLN A C 1
ATOM 2030 O O . GLN A 1 248 ? -3.879 6.637 7.914 1.00 91.50 248 GLN A O 1
ATOM 2035 N N . ALA A 1 249 ? -4.606 7.963 9.569 1.00 94.38 249 ALA A N 1
ATOM 2036 C CA . ALA A 1 249 ? -6.026 7.789 9.274 1.00 94.38 249 ALA A CA 1
ATOM 2037 C C . ALA A 1 249 ? -6.366 8.212 7.835 1.00 94.38 249 ALA A C 1
ATOM 2039 O O . ALA A 1 249 ? -7.043 7.481 7.120 1.00 94.38 249 ALA A O 1
ATOM 2040 N N . LYS A 1 250 ? -5.840 9.349 7.357 1.00 94.00 250 LYS A N 1
ATOM 2041 C CA . LYS A 1 250 ? -6.007 9.776 5.954 1.00 94.00 250 LYS A CA 1
ATOM 2042 C C . LYS A 1 250 ? -5.409 8.791 4.957 1.00 94.00 250 LYS A C 1
ATOM 2044 O O . LYS A 1 250 ? -6.033 8.528 3.936 1.00 94.00 250 LYS A O 1
ATOM 2049 N N . THR A 1 251 ? -4.238 8.241 5.267 1.00 95.12 251 THR A N 1
ATOM 2050 C CA . THR A 1 251 ? -3.577 7.230 4.435 1.00 95.12 251 THR A CA 1
ATOM 2051 C C . THR A 1 251 ? -4.443 5.975 4.336 1.00 95.12 251 THR A C 1
ATOM 2053 O O . THR A 1 251 ? -4.685 5.488 3.238 1.00 95.12 251 THR A O 1
ATOM 2056 N N . LEU A 1 252 ? -5.001 5.502 5.453 1.00 97.25 252 LEU A N 1
ATOM 2057 C CA . LEU A 1 252 ? -5.932 4.370 5.464 1.00 97.25 252 LEU A CA 1
ATOM 2058 C C . LEU A 1 252 ? -7.206 4.661 4.661 1.00 97.25 252 LEU A C 1
ATOM 2060 O O . LEU A 1 252 ? -7.603 3.850 3.832 1.00 97.25 252 LEU A O 1
ATOM 2064 N N . LEU A 1 253 ? -7.809 5.842 4.825 1.00 96.25 253 LEU A N 1
ATOM 2065 C CA . LEU A 1 253 ? -8.981 6.247 4.037 1.00 96.25 253 LEU A CA 1
ATOM 2066 C C . LEU A 1 253 ? -8.670 6.345 2.536 1.00 96.25 253 LEU A C 1
ATOM 2068 O O . LEU A 1 253 ? -9.515 6.012 1.703 1.00 96.25 253 LEU A O 1
ATOM 2072 N N . PHE A 1 254 ? -7.460 6.779 2.177 1.00 95.31 254 PHE A N 1
ATOM 2073 C CA . PHE A 1 254 ? -6.988 6.751 0.797 1.00 95.31 254 PHE A CA 1
ATOM 2074 C C . PHE A 1 254 ? -6.935 5.311 0.274 1.00 95.31 254 PHE A C 1
ATOM 2076 O O . PHE A 1 254 ? -7.486 5.038 -0.793 1.00 95.31 254 PHE A O 1
ATOM 2083 N N . LEU A 1 255 ? -6.343 4.377 1.029 1.00 96.75 255 LEU A N 1
ATOM 2084 C CA . LEU A 1 255 ? -6.304 2.963 0.644 1.00 96.75 255 LEU A CA 1
ATOM 2085 C C . LEU A 1 255 ? -7.711 2.383 0.480 1.00 96.75 255 LEU A C 1
ATOM 2087 O O . LEU A 1 255 ? -8.004 1.777 -0.546 1.00 96.75 255 LEU A O 1
ATOM 2091 N N . ALA A 1 256 ? -8.607 2.655 1.430 1.00 96.62 256 ALA A N 1
ATOM 2092 C CA . ALA A 1 256 ? -9.998 2.214 1.383 1.00 96.62 256 ALA A CA 1
ATOM 2093 C C . ALA A 1 256 ? -10.725 2.705 0.115 1.00 96.62 256 ALA A C 1
ATOM 2095 O O . ALA A 1 256 ? -11.615 2.037 -0.408 1.00 96.62 256 ALA A O 1
ATOM 2096 N N . LYS A 1 257 ? -10.349 3.882 -0.399 1.00 95.56 257 LYS A N 1
ATOM 2097 C CA . LYS A 1 257 ? -10.928 4.469 -1.612 1.00 95.56 257 LYS A CA 1
ATOM 2098 C C . LYS A 1 257 ? -10.315 3.920 -2.903 1.00 95.56 257 LYS A C 1
ATOM 2100 O O . LYS A 1 257 ? -11.049 3.739 -3.872 1.00 95.56 257 LYS A O 1
ATOM 2105 N N . TYR A 1 258 ? -8.999 3.715 -2.942 1.00 95.38 258 TYR A N 1
ATOM 2106 C CA . TYR A 1 258 ? -8.266 3.472 -4.192 1.00 95.38 258 TYR A CA 1
ATOM 2107 C C . TYR A 1 258 ? -7.691 2.060 -4.340 1.00 95.38 258 TYR A C 1
ATOM 2109 O O . TYR A 1 258 ? -7.220 1.744 -5.427 1.00 95.38 258 TYR A O 1
ATOM 2117 N N . CYS A 1 259 ? -7.752 1.207 -3.311 1.00 96.44 259 CYS A N 1
ATOM 2118 C CA . CYS A 1 259 ? -7.168 -0.142 -3.320 1.00 96.44 259 CYS A CA 1
ATOM 2119 C C . CYS A 1 259 ? -8.223 -1.261 -3.176 1.00 96.44 259 CYS A C 1
ATOM 2121 O O . CYS A 1 259 ? -8.167 -2.042 -2.224 1.00 96.44 259 CYS A O 1
ATOM 2123 N N . PRO A 1 260 ? -9.200 -1.400 -4.094 1.00 96.00 260 PRO A N 1
ATOM 2124 C CA . PRO A 1 260 ? -10.201 -2.470 -4.027 1.00 96.00 260 PRO A CA 1
ATOM 2125 C C . PRO A 1 260 ? -9.611 -3.888 -4.111 1.00 96.00 260 PRO A C 1
ATOM 2127 O O . PRO A 1 260 ? -10.260 -4.841 -3.679 1.00 96.00 260 PRO A O 1
ATOM 2130 N N . ALA A 1 261 ? -8.407 -4.052 -4.672 1.00 95.81 261 ALA A N 1
ATOM 2131 C CA . ALA A 1 261 ? -7.735 -5.346 -4.773 1.00 95.81 261 ALA A CA 1
ATOM 2132 C C . ALA A 1 261 ? -6.905 -5.728 -3.537 1.00 95.81 261 ALA A C 1
ATOM 2134 O O . ALA A 1 261 ? -6.305 -6.801 -3.542 1.00 95.81 261 ALA A O 1
ATOM 2135 N N . LEU A 1 262 ? -6.879 -4.887 -2.498 1.00 97.75 262 LEU A N 1
ATOM 2136 C CA . LEU A 1 262 ? -6.066 -5.108 -1.307 1.00 97.75 262 LEU A CA 1
ATOM 2137 C C . LEU A 1 262 ? -6.435 -6.432 -0.621 1.00 97.75 262 LEU A C 1
ATOM 2139 O O . LEU A 1 262 ? -7.593 -6.660 -0.280 1.00 97.75 262 LEU A O 1
ATOM 2143 N N . VAL A 1 263 ? -5.434 -7.287 -0.429 1.00 97.88 263 VAL A N 1
ATOM 2144 C CA . VAL A 1 263 ? -5.504 -8.607 0.214 1.00 97.88 263 VAL A CA 1
ATOM 2145 C C . VAL A 1 263 ? -4.863 -8.557 1.595 1.00 97.88 263 VAL A C 1
ATOM 2147 O O . VAL A 1 263 ? -5.446 -9.053 2.555 1.00 97.88 263 VAL A O 1
ATOM 2150 N N . THR A 1 264 ? -3.704 -7.914 1.720 1.00 97.94 264 THR A N 1
ATOM 2151 C CA . THR A 1 264 ? -2.994 -7.785 2.996 1.00 97.94 264 THR A CA 1
ATO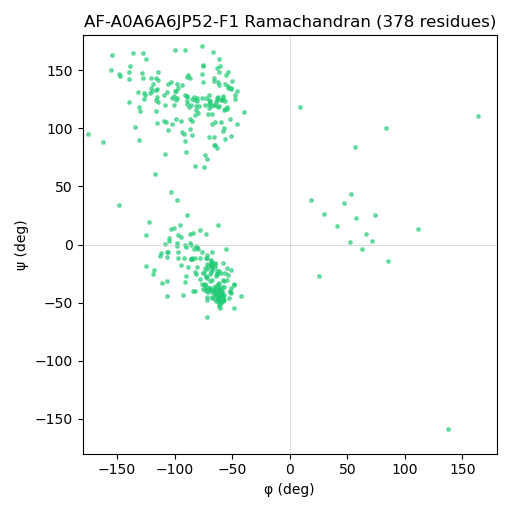M 2152 C C . THR A 1 264 ? -2.582 -6.343 3.229 1.00 97.94 264 THR A C 1
ATOM 2154 O O . THR A 1 264 ? -1.983 -5.709 2.358 1.00 97.94 264 THR A O 1
ATOM 2157 N N . LEU A 1 265 ? -2.882 -5.841 4.425 1.00 97.75 265 LEU A N 1
ATOM 2158 C CA . LEU A 1 265 ? -2.422 -4.544 4.902 1.00 97.75 265 LEU A CA 1
ATOM 2159 C C . LEU A 1 265 ? -1.519 -4.736 6.117 1.00 97.75 265 LEU A C 1
ATOM 2161 O O . LEU A 1 265 ? -1.993 -5.135 7.176 1.00 97.75 265 LEU A O 1
ATOM 2165 N N . ARG A 1 266 ? -0.242 -4.388 5.990 1.00 95.56 266 ARG A N 1
ATOM 2166 C CA . ARG A 1 266 ? 0.679 -4.257 7.119 1.00 95.56 266 ARG A CA 1
ATOM 2167 C C . ARG A 1 266 ? 0.822 -2.786 7.498 1.00 95.56 266 ARG A C 1
ATOM 2169 O O . ARG A 1 266 ? 1.039 -1.953 6.621 1.00 95.56 266 ARG A O 1
ATOM 2176 N N . ALA A 1 267 ? 0.707 -2.457 8.780 1.00 93.56 267 ALA A N 1
ATOM 2177 C CA . ALA A 1 267 ? 0.785 -1.085 9.266 1.00 93.56 267 ALA A CA 1
ATOM 2178 C C . ALA A 1 267 ? 1.678 -0.963 10.508 1.00 93.56 267 ALA A C 1
ATOM 2180 O O . ALA A 1 267 ? 1.256 -1.216 11.636 1.00 93.56 267 ALA A O 1
ATOM 2181 N N . ASP A 1 268 ? 2.905 -0.490 10.297 1.00 86.56 268 ASP A N 1
ATOM 2182 C CA . ASP A 1 268 ? 3.955 -0.439 11.323 1.00 86.56 268 ASP A CA 1
ATOM 2183 C C . ASP A 1 268 ? 3.957 0.867 12.128 1.00 86.56 268 ASP A C 1
ATOM 2185 O O . ASP A 1 268 ? 4.760 1.067 13.035 1.00 86.56 268 ASP A O 1
ATOM 2189 N N . PHE A 1 269 ? 3.070 1.803 11.807 1.00 76.75 269 PHE A N 1
ATOM 2190 C CA . PHE A 1 269 ? 3.073 3.123 12.435 1.00 76.75 269 PHE A CA 1
ATOM 2191 C C . PHE A 1 269 ? 2.323 3.193 13.769 1.00 76.75 269 PHE A C 1
ATOM 2193 O O . PHE A 1 269 ? 2.440 4.193 14.480 1.00 76.75 269 PHE A O 1
ATOM 2200 N N . VAL A 1 270 ? 1.550 2.159 14.112 1.00 67.62 270 VAL A N 1
ATOM 2201 C CA . VAL A 1 270 ? 0.816 2.104 15.380 1.00 67.62 270 VAL A CA 1
ATOM 2202 C C . VAL A 1 270 ? 1.789 1.888 16.562 1.00 67.62 270 VAL A C 1
ATOM 2204 O O . VAL A 1 270 ? 1.739 2.680 17.505 1.00 67.62 270 VAL A O 1
ATOM 2207 N N . PRO A 1 271 ? 2.769 0.960 16.487 1.00 54.03 271 PRO A N 1
ATOM 2208 C CA . PRO A 1 271 ? 3.836 0.823 17.494 1.00 54.03 271 PRO A CA 1
ATOM 2209 C C . PRO A 1 271 ? 4.864 1.954 17.459 1.00 54.03 271 PRO A C 1
ATOM 2211 O O . PRO A 1 271 ? 5.411 2.338 18.490 1.00 54.03 271 PRO A O 1
ATOM 2214 N N . ALA A 1 272 ? 5.091 2.559 16.290 1.00 49.53 272 ALA A N 1
ATOM 2215 C CA . ALA A 1 272 ? 6.088 3.614 16.113 1.00 49.53 272 ALA A CA 1
ATOM 2216 C C . ALA A 1 272 ? 5.774 4.940 16.831 1.00 49.53 272 ALA A C 1
ATOM 2218 O O . ALA A 1 272 ? 6.618 5.837 16.862 1.00 49.53 272 ALA A O 1
ATOM 2219 N N . CYS A 1 273 ? 4.592 5.077 17.442 1.00 49.12 273 CYS A N 1
ATOM 2220 C CA . CYS A 1 273 ? 4.353 6.136 18.427 1.00 49.12 273 CYS A CA 1
ATOM 2221 C C . CYS A 1 273 ? 5.220 5.963 19.692 1.00 49.12 273 CYS A C 1
ATOM 2223 O O . CYS A 1 273 ? 5.387 6.919 20.447 1.00 49.12 273 CYS A O 1
ATOM 2225 N N . HIS A 1 274 ? 5.790 4.773 19.899 1.00 46.12 274 HIS A N 1
ATOM 2226 C CA . HIS A 1 274 ? 6.610 4.418 21.053 1.00 46.12 274 HIS A CA 1
ATOM 2227 C C . HIS A 1 274 ? 8.052 4.020 20.681 1.00 46.12 274 HIS A C 1
ATOM 2229 O O . HIS A 1 274 ? 8.947 4.166 21.504 1.00 46.12 274 HIS A O 1
ATOM 2235 N N . GLU A 1 275 ? 8.288 3.542 19.454 1.00 42.28 275 GLU A N 1
ATOM 2236 C CA . GLU A 1 275 ? 9.468 2.734 19.084 1.00 42.28 275 GLU A CA 1
ATOM 2237 C C . GLU A 1 275 ? 10.713 3.504 18.608 1.00 42.28 275 GLU A C 1
ATOM 2239 O O . GLU A 1 275 ? 11.539 2.968 17.880 1.00 42.28 275 GLU A O 1
ATOM 2244 N N . TYR A 1 276 ? 10.885 4.763 19.018 1.00 44.91 276 TYR A N 1
ATOM 2245 C CA . TYR A 1 276 ? 12.217 5.374 18.946 1.00 44.91 276 TYR A CA 1
ATOM 2246 C C . TYR A 1 276 ? 12.948 5.128 20.266 1.00 44.91 276 TYR A C 1
ATOM 2248 O O . TYR A 1 276 ? 12.830 5.917 21.204 1.00 44.91 276 TYR A O 1
ATOM 2256 N N . ASP A 1 277 ? 13.638 3.985 20.295 1.00 37.72 277 ASP A N 1
ATOM 2257 C CA . ASP A 1 277 ? 14.921 3.692 20.940 1.00 37.72 277 ASP A CA 1
ATOM 2258 C C . ASP A 1 277 ? 15.461 4.788 21.868 1.00 37.72 277 ASP A C 1
ATOM 2260 O O . ASP A 1 277 ? 15.736 5.899 21.421 1.00 37.72 277 ASP A O 1
ATOM 2264 N N . CYS A 1 278 ? 15.620 4.447 23.151 1.00 38.97 278 CYS A N 1
ATOM 2265 C CA . CYS A 1 278 ? 16.733 4.771 24.064 1.00 38.97 278 CYS A CA 1
ATOM 2266 C C . CYS A 1 278 ? 17.717 5.936 23.754 1.00 38.97 278 CYS A C 1
ATOM 2268 O O . CYS A 1 278 ? 18.889 5.883 24.118 1.00 38.97 278 CYS A O 1
ATOM 2270 N N . TRP A 1 279 ? 17.254 7.058 23.208 1.00 36.81 279 TRP A N 1
ATOM 2271 C CA . TRP A 1 279 ? 17.881 8.372 23.331 1.00 36.81 279 TRP A CA 1
ATOM 2272 C C . TRP A 1 279 ? 17.142 9.143 24.427 1.00 36.81 279 TRP A C 1
ATOM 2274 O O . TRP A 1 279 ? 15.909 9.133 24.484 1.00 36.81 279 TRP A O 1
ATOM 2284 N N . PRO A 1 280 ? 17.890 9.762 25.353 1.00 37.16 280 PRO A N 1
ATOM 2285 C CA . PRO A 1 280 ? 17.522 9.905 26.759 1.00 37.16 280 PRO A CA 1
ATOM 2286 C C . PRO A 1 280 ? 16.167 10.587 26.876 1.00 37.16 280 PRO A C 1
ATOM 2288 O O . PRO A 1 280 ? 16.048 11.675 26.326 1.00 37.16 280 PRO A O 1
ATOM 2291 N N . CYS A 1 281 ? 15.198 9.945 27.550 1.00 42.56 281 CYS A N 1
ATOM 2292 C CA . CYS A 1 281 ? 13.930 10.368 28.199 1.00 42.56 281 CYS A CA 1
ATOM 2293 C C . CYS A 1 281 ? 13.168 11.644 27.721 1.00 42.56 281 CYS A C 1
ATOM 2295 O O . CYS A 1 281 ? 11.945 11.746 27.835 1.00 42.56 281 CYS A O 1
ATOM 2297 N N . GLY A 1 282 ? 13.839 12.637 27.150 1.00 40.84 282 GLY A N 1
ATOM 2298 C CA . GLY A 1 282 ? 13.353 13.878 26.565 1.00 40.84 282 GLY A CA 1
ATOM 2299 C C . GLY A 1 282 ? 12.432 13.744 25.349 1.00 40.84 282 GLY A C 1
ATOM 2300 O O . GLY A 1 282 ? 11.627 14.654 25.135 1.00 40.84 282 GLY A O 1
ATOM 2301 N N . TRP A 1 283 ? 12.458 12.638 24.594 1.00 39.28 283 TRP A N 1
ATOM 2302 C CA . TRP A 1 283 ? 11.479 12.409 23.515 1.00 39.28 283 TRP A CA 1
ATOM 2303 C C . TRP A 1 283 ? 10.218 11.666 23.975 1.00 39.28 283 TRP A C 1
ATOM 2305 O O . TRP A 1 283 ? 9.140 11.978 23.479 1.00 39.28 283 TRP A O 1
ATOM 2315 N N . TYR A 1 284 ? 10.264 10.837 25.021 1.00 43.66 284 TYR A N 1
ATOM 2316 C CA . TYR A 1 284 ? 9.029 10.410 25.705 1.00 43.66 284 TYR A CA 1
ATOM 2317 C C . TYR A 1 284 ? 8.298 11.635 26.294 1.00 43.66 284 TYR A C 1
ATOM 2319 O O . TYR A 1 284 ? 7.076 11.765 26.238 1.00 43.66 284 TYR A O 1
ATOM 2327 N N . HIS A 1 285 ? 9.060 12.647 26.730 1.00 44.38 285 HIS A N 1
ATOM 2328 C CA . HIS A 1 285 ? 8.520 13.967 27.061 1.00 44.38 285 HIS A CA 1
ATOM 2329 C C . HIS A 1 285 ? 8.075 14.815 25.847 1.00 44.38 285 HIS A C 1
ATOM 2331 O O . HIS A 1 285 ? 7.415 15.846 26.030 1.00 44.38 285 HIS A O 1
ATOM 2337 N N . ALA A 1 286 ? 8.420 14.426 24.618 1.00 45.19 286 ALA A N 1
ATOM 2338 C CA . ALA A 1 286 ? 7.986 15.088 23.390 1.00 45.19 286 ALA A CA 1
ATOM 2339 C C . ALA A 1 286 ? 6.541 14.721 23.016 1.00 45.19 286 ALA A C 1
ATOM 2341 O O . ALA A 1 286 ? 5.814 15.576 22.517 1.00 45.19 286 ALA A O 1
ATOM 2342 N N . TRP A 1 287 ? 6.085 13.522 23.376 1.00 52.12 287 TRP A N 1
ATOM 2343 C CA . TRP A 1 287 ? 4.695 13.076 23.234 1.00 52.12 287 TRP A CA 1
ATOM 2344 C C . TRP A 1 287 ? 3.921 13.235 24.551 1.00 52.12 287 TRP A C 1
ATOM 2346 O O . TRP A 1 287 ? 3.113 12.387 24.913 1.00 52.12 287 TRP A O 1
ATOM 2356 N N . ARG A 1 288 ? 4.169 14.322 25.307 1.00 50.81 288 ARG A N 1
ATOM 2357 C CA . ARG A 1 288 ? 3.409 14.669 26.528 1.00 50.81 288 ARG A CA 1
ATOM 2358 C C . ARG A 1 288 ? 1.945 14.945 26.181 1.00 50.81 288 ARG A C 1
ATOM 2360 O O . ARG A 1 288 ? 1.536 16.087 25.992 1.00 50.81 288 ARG A O 1
ATOM 2367 N N . GLY A 1 289 ? 1.178 13.877 26.081 1.00 59.88 289 GLY A N 1
ATOM 2368 C CA . GLY A 1 289 ? -0.239 13.873 25.799 1.00 59.88 289 GLY A CA 1
ATOM 2369 C C . GLY A 1 289 ? -0.620 12.475 25.364 1.00 59.88 289 GLY A C 1
ATOM 2370 O O . GLY A 1 289 ? -0.241 12.052 24.276 1.00 59.88 289 GLY A O 1
ATOM 2371 N N . LYS A 1 290 ? -1.386 11.776 26.208 1.00 72.25 290 LYS A N 1
ATOM 2372 C CA . LYS A 1 290 ? -2.113 10.597 25.741 1.00 72.25 290 LYS A CA 1
ATOM 2373 C C . LYS A 1 290 ? -2.897 11.007 24.490 1.00 72.25 290 LYS A C 1
ATOM 2375 O O . LYS A 1 290 ? -3.484 12.101 24.502 1.00 72.25 290 LYS A O 1
ATOM 2380 N N . PRO A 1 291 ? -2.886 10.202 23.415 1.00 78.19 291 PRO A N 1
ATOM 2381 C CA . PRO A 1 291 ? -3.715 10.500 22.260 1.00 78.19 291 PRO A CA 1
ATOM 2382 C C . PRO A 1 291 ? -5.155 10.663 22.746 1.00 78.19 291 PRO A C 1
ATOM 2384 O O . PRO A 1 291 ? -5.628 9.899 23.588 1.00 78.19 291 PRO A O 1
ATOM 2387 N N . LYS A 1 292 ? -5.841 11.710 22.280 1.00 84.75 292 LYS A N 1
ATOM 2388 C CA . LYS A 1 292 ? -7.251 11.884 22.640 1.00 84.75 292 LYS A CA 1
ATOM 2389 C C . LYS A 1 292 ? -8.020 10.685 22.094 1.00 84.75 292 LYS A C 1
ATOM 2391 O O . LYS A 1 292 ? -7.788 10.301 20.949 1.00 84.75 292 LYS A O 1
ATOM 2396 N N . GLN A 1 293 ? -8.971 10.164 22.865 1.00 88.12 293 GLN A N 1
ATOM 2397 C CA . GLN A 1 293 ? -9.778 9.014 22.448 1.00 88.12 293 GLN A CA 1
ATOM 2398 C C . GLN A 1 293 ? -10.412 9.223 21.067 1.00 88.12 293 GLN A C 1
ATOM 2400 O O . GLN A 1 293 ? -10.315 8.355 20.213 1.00 88.12 293 GLN A O 1
ATOM 2405 N N . SER A 1 294 ? -10.915 10.431 20.791 1.00 90.69 294 SER A N 1
ATOM 2406 C CA . SER A 1 294 ? -11.510 10.787 19.496 1.00 90.69 294 SER A CA 1
ATOM 2407 C C . SER A 1 294 ? -10.580 10.579 18.294 1.00 90.69 294 SER A C 1
ATOM 2409 O O . SER A 1 294 ? -11.043 10.424 17.169 1.00 90.69 294 SER A O 1
ATOM 2411 N N . MET A 1 295 ? -9.265 10.605 18.505 1.00 87.94 295 MET A N 1
ATOM 2412 C CA . MET A 1 295 ? -8.272 10.380 17.456 1.00 87.94 295 MET A CA 1
ATOM 2413 C C . MET A 1 295 ? -8.006 8.909 17.214 1.00 87.94 295 MET A C 1
ATOM 2415 O O . MET A 1 295 ? -7.868 8.498 16.065 1.00 87.94 295 MET A O 1
ATOM 2419 N N . LEU A 1 296 ? -7.946 8.132 18.294 1.00 90.06 296 LEU A N 1
ATOM 2420 C CA . LEU A 1 296 ? -7.880 6.681 18.207 1.00 90.06 296 LEU A CA 1
ATOM 2421 C C . LEU A 1 296 ? -9.151 6.160 17.545 1.00 90.06 296 LEU A C 1
ATOM 2423 O O . LEU A 1 296 ? -9.065 5.380 16.609 1.00 90.06 296 LEU A O 1
ATOM 2427 N N . ASP A 1 297 ? -10.314 6.688 17.928 1.00 92.81 297 ASP A N 1
ATOM 2428 C CA . ASP A 1 297 ? -11.594 6.359 17.307 1.00 92.81 297 ASP A CA 1
ATOM 2429 C C . ASP A 1 297 ? -11.600 6.690 15.807 1.00 92.81 297 ASP A C 1
ATOM 2431 O O . ASP A 1 297 ? -12.094 5.894 15.009 1.00 92.81 297 ASP A O 1
ATOM 2435 N N . ALA A 1 298 ? -11.013 7.824 15.400 1.00 94.00 298 ALA A N 1
ATOM 2436 C CA . ALA A 1 298 ? -10.876 8.186 13.988 1.00 94.00 298 ALA A CA 1
ATOM 2437 C C . ALA A 1 298 ? -9.940 7.233 13.226 1.00 94.00 298 ALA A C 1
ATOM 2439 O O . ALA A 1 298 ? -10.226 6.871 12.085 1.00 94.00 298 ALA A O 1
ATOM 2440 N N . LEU A 1 299 ? -8.842 6.801 13.850 1.00 93.81 299 LEU A N 1
ATOM 2441 C CA . LEU A 1 299 ? -7.929 5.823 13.263 1.00 93.81 299 LEU A CA 1
ATOM 2442 C C . LEU A 1 299 ? -8.590 4.440 13.144 1.00 93.81 299 LEU A C 1
ATOM 2444 O O . LEU A 1 299 ? -8.518 3.820 12.086 1.00 93.81 299 LEU A O 1
ATOM 2448 N N . ILE A 1 300 ? -9.285 3.985 14.192 1.00 95.94 300 ILE A N 1
ATOM 2449 C CA . ILE A 1 300 ? -10.071 2.742 14.194 1.00 95.94 300 ILE A CA 1
ATOM 2450 C C . ILE A 1 300 ? -11.125 2.797 13.088 1.00 95.94 300 ILE A C 1
ATOM 2452 O O . ILE A 1 300 ? -11.256 1.847 12.322 1.00 95.94 300 ILE A O 1
ATOM 2456 N N . ALA A 1 301 ? -11.858 3.907 12.974 1.00 97.69 301 ALA A N 1
ATOM 2457 C CA . ALA A 1 301 ? -12.840 4.093 11.913 1.00 97.69 301 ALA A CA 1
ATOM 2458 C C . ALA A 1 301 ? -12.196 3.995 10.524 1.00 97.69 301 ALA A C 1
ATOM 2460 O O . ALA A 1 301 ? -12.742 3.319 9.662 1.00 97.69 301 ALA A O 1
ATOM 2461 N N . ALA A 1 302 ? -11.014 4.584 10.322 1.00 97.62 302 ALA A N 1
ATOM 2462 C CA . ALA A 1 302 ? -10.303 4.500 9.050 1.00 97.62 302 ALA A CA 1
ATOM 2463 C C . ALA A 1 302 ? -9.878 3.064 8.690 1.00 97.62 302 ALA A C 1
ATOM 2465 O O . ALA A 1 302 ? -10.012 2.667 7.535 1.00 97.62 302 ALA A O 1
ATOM 2466 N N . TYR A 1 303 ? -9.415 2.264 9.656 1.00 97.75 303 TYR A N 1
ATOM 2467 C CA . TYR A 1 303 ? -9.156 0.837 9.428 1.00 97.75 303 TYR A CA 1
ATOM 2468 C C . TYR A 1 303 ? -10.432 0.062 9.097 1.00 97.75 303 TYR A C 1
ATOM 2470 O O . TYR A 1 303 ? -10.427 -0.763 8.18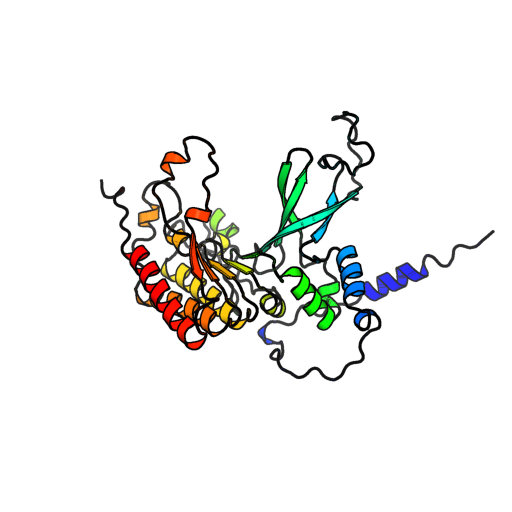6 1.00 97.75 303 TYR A O 1
ATOM 2478 N N . VAL A 1 304 ? -11.526 0.319 9.818 1.00 98.25 304 VAL A N 1
ATOM 2479 C CA . VAL A 1 304 ? -12.819 -0.321 9.538 1.00 98.25 304 VAL A CA 1
ATOM 2480 C C . VAL A 1 304 ? -13.304 0.041 8.132 1.00 98.25 304 VAL A C 1
ATOM 2482 O O . VAL A 1 304 ? -13.776 -0.838 7.420 1.00 98.25 304 VAL A O 1
ATOM 2485 N N . ASP A 1 305 ? -13.094 1.280 7.683 1.00 98.12 305 ASP A N 1
ATOM 2486 C CA . ASP A 1 305 ? -13.377 1.699 6.307 1.00 98.12 305 ASP A CA 1
ATOM 2487 C C . ASP A 1 305 ? -12.556 0.902 5.279 1.00 98.12 305 ASP A C 1
ATOM 2489 O O . ASP A 1 305 ? -13.096 0.520 4.239 1.00 98.12 305 ASP A O 1
ATOM 2493 N N . VAL A 1 306 ? -11.278 0.605 5.557 1.00 98.06 306 VAL A N 1
ATOM 2494 C CA . VAL A 1 306 ? -10.473 -0.294 4.707 1.00 98.06 306 VAL A CA 1
ATOM 2495 C C . VAL A 1 306 ? -11.116 -1.679 4.655 1.00 98.06 306 VAL A C 1
ATOM 2497 O O . VAL A 1 306 ? -11.319 -2.208 3.568 1.00 98.06 306 VAL A O 1
ATOM 2500 N N . VAL A 1 307 ? -11.496 -2.250 5.799 1.00 98.12 307 VAL A N 1
ATOM 2501 C CA . VAL A 1 307 ? -12.136 -3.576 5.869 1.00 98.12 307 VAL A CA 1
ATOM 2502 C C . VAL A 1 307 ? -13.460 -3.618 5.100 1.00 98.12 307 VAL A C 1
ATOM 2504 O O . VAL A 1 307 ? -13.713 -4.580 4.376 1.00 98.12 307 VAL A O 1
ATOM 2507 N N . GLY A 1 308 ? -14.288 -2.580 5.226 1.00 97.38 308 GLY A N 1
ATOM 2508 C CA . GLY A 1 308 ? -15.589 -2.497 4.563 1.00 97.38 308 GLY A CA 1
ATOM 2509 C C . GLY A 1 308 ? -15.491 -2.311 3.047 1.00 97.38 308 GLY A C 1
ATOM 2510 O O . GLY A 1 308 ? -16.276 -2.885 2.291 1.00 97.38 308 GLY A O 1
ATOM 2511 N N . ARG A 1 309 ? -14.511 -1.531 2.570 1.00 96.88 309 ARG A N 1
ATOM 2512 C CA . ARG A 1 309 ? -14.365 -1.208 1.137 1.00 96.88 309 ARG A CA 1
ATOM 2513 C C . ARG A 1 309 ? -13.473 -2.187 0.374 1.00 96.88 309 ARG A C 1
ATOM 2515 O O . ARG A 1 309 ? -13.721 -2.448 -0.804 1.00 96.88 309 ARG A O 1
ATOM 2522 N N . CYS A 1 310 ? -12.458 -2.755 1.019 1.00 97.31 310 CYS A N 1
ATOM 2523 C CA . CYS A 1 310 ? -11.546 -3.726 0.419 1.00 97.31 310 CYS A CA 1
ATOM 2524 C C . CYS A 1 310 ? -12.092 -5.145 0.621 1.00 97.31 310 CYS A C 1
ATOM 2526 O O . CYS A 1 310 ? -11.646 -5.894 1.483 1.00 97.31 310 CYS A O 1
ATOM 2528 N N . THR A 1 311 ? -13.062 -5.545 -0.203 1.00 96.00 311 THR A N 1
ATOM 2529 C CA . THR A 1 311 ? -13.751 -6.849 -0.076 1.00 96.00 311 THR A CA 1
ATOM 2530 C C . THR A 1 311 ? -12.822 -8.066 -0.184 1.00 96.00 311 THR A C 1
ATOM 2532 O O . THR A 1 311 ? -13.123 -9.129 0.364 1.00 96.00 311 THR A O 1
ATOM 2535 N N . LYS A 1 312 ? -11.675 -7.914 -0.857 1.00 97.19 312 LYS A N 1
ATOM 2536 C CA . LYS A 1 312 ? -10.641 -8.950 -0.986 1.00 97.19 312 LYS A CA 1
ATOM 2537 C C . LYS A 1 312 ? -9.678 -9.017 0.199 1.00 97.19 312 LYS A C 1
ATOM 2539 O O . LYS A 1 312 ? -8.840 -9.915 0.208 1.00 97.19 312 LYS A O 1
ATOM 2544 N N . LEU A 1 313 ? -9.797 -8.119 1.179 1.00 98.25 313 LEU A N 1
ATOM 2545 C CA . LEU A 1 313 ? -8.903 -8.067 2.327 1.00 98.25 313 LEU A CA 1
ATOM 2546 C C . LEU A 1 313 ? -9.036 -9.353 3.147 1.00 98.25 313 LEU A C 1
ATOM 2548 O O . LEU A 1 313 ? -10.134 -9.759 3.534 1.00 98.25 313 LEU A O 1
ATOM 2552 N N . GLN A 1 314 ? -7.900 -9.996 3.378 1.00 98.12 314 GLN A N 1
ATOM 2553 C CA . GLN A 1 314 ? -7.769 -11.251 4.103 1.00 98.12 314 GLN A CA 1
ATOM 2554 C C . GLN A 1 314 ? -7.062 -11.059 5.432 1.00 98.12 314 GLN A C 1
ATOM 2556 O O . GLN A 1 314 ? -7.421 -11.757 6.368 1.00 98.12 314 GLN A O 1
ATOM 2561 N N . SER A 1 315 ? -6.114 -10.127 5.535 1.00 97.94 315 SER A N 1
ATOM 2562 C CA . SER A 1 315 ? -5.397 -9.908 6.789 1.00 97.94 315 SER A CA 1
ATOM 2563 C C . SER A 1 315 ? -4.978 -8.457 7.008 1.00 97.94 315 SER A C 1
ATOM 2565 O O . SER A 1 315 ? -4.635 -7.728 6.070 1.00 97.94 315 SER A O 1
ATOM 2567 N N . ILE A 1 316 ? -5.005 -8.047 8.278 1.00 97.31 316 ILE A N 1
ATOM 2568 C CA . ILE A 1 316 ? -4.366 -6.821 8.764 1.00 97.31 316 ILE A CA 1
ATOM 2569 C C . ILE A 1 316 ? -3.261 -7.226 9.732 1.00 97.31 316 ILE A C 1
ATOM 2571 O O . ILE A 1 316 ? -3.512 -7.963 10.681 1.00 97.31 316 ILE A O 1
ATOM 2575 N N . VAL A 1 317 ? -2.051 -6.731 9.496 1.00 95.00 317 VAL A N 1
ATOM 2576 C CA . VAL A 1 317 ? -0.862 -7.017 10.297 1.00 95.00 317 VAL A CA 1
ATOM 2577 C C . VAL A 1 317 ? -0.406 -5.730 10.970 1.00 95.00 317 VAL A C 1
ATOM 2579 O O . VAL A 1 317 ? -0.124 -4.738 10.298 1.00 95.00 317 VAL A O 1
ATOM 2582 N N . ILE A 1 318 ? -0.328 -5.739 12.295 1.00 91.44 318 ILE A N 1
ATOM 2583 C CA . ILE A 1 318 ? 0.193 -4.628 13.094 1.00 91.44 318 ILE A CA 1
ATOM 2584 C C . ILE A 1 318 ? 1.302 -5.194 13.985 1.00 91.44 318 ILE A C 1
ATOM 2586 O O . ILE A 1 318 ? 1.064 -6.192 14.667 1.00 91.44 318 ILE A O 1
ATOM 2590 N N . PRO A 1 319 ? 2.510 -4.608 14.012 1.00 83.56 319 PRO A N 1
ATOM 2591 C CA . PRO A 1 319 ? 3.538 -5.073 14.926 1.00 83.56 319 PRO A CA 1
ATOM 2592 C C . PRO A 1 319 ? 3.103 -4.867 16.381 1.00 83.56 319 PRO A C 1
ATOM 2594 O O . PRO A 1 319 ? 2.334 -3.970 16.718 1.00 83.56 319 PRO A O 1
ATOM 2597 N N . ARG A 1 320 ? 3.606 -5.712 17.265 1.00 74.69 320 ARG A N 1
ATOM 2598 C CA . ARG A 1 320 ? 3.421 -5.657 18.703 1.00 74.69 320 ARG A CA 1
ATOM 2599 C C . ARG A 1 320 ? 4.551 -4.832 19.299 1.00 74.69 320 ARG A C 1
ATOM 2601 O O . ARG A 1 320 ? 5.736 -5.079 19.061 1.00 74.69 320 ARG A O 1
ATOM 2608 N N . ALA A 1 321 ? 4.158 -3.864 20.113 1.00 63.00 321 ALA A N 1
ATOM 2609 C CA . ALA A 1 321 ? 5.055 -3.013 20.873 1.00 63.00 321 ALA A CA 1
ATOM 2610 C C . ALA A 1 321 ? 5.667 -3.774 22.070 1.00 63.00 321 ALA A C 1
ATOM 2612 O O . ALA A 1 321 ? 5.359 -3.469 23.218 1.00 63.00 321 ALA A O 1
ATOM 2613 N N . ASP A 1 322 ? 6.504 -4.784 21.825 1.00 58.53 322 ASP A N 1
ATOM 2614 C CA . ASP A 1 322 ? 7.247 -5.467 22.891 1.00 58.53 322 ASP A CA 1
ATOM 2615 C C . ASP A 1 322 ? 8.640 -4.831 23.057 1.00 58.53 322 ASP A C 1
ATOM 2617 O O . ASP A 1 322 ? 9.590 -5.135 22.346 1.00 58.53 322 ASP A O 1
ATOM 2621 N N . PHE A 1 323 ? 8.756 -3.912 24.018 1.00 51.78 323 PHE A N 1
ATOM 2622 C CA . PHE A 1 323 ? 9.978 -3.138 24.296 1.00 51.78 323 PHE A CA 1
ATOM 2623 C C . PHE A 1 323 ? 11.051 -3.876 25.109 1.00 51.78 323 PHE A C 1
ATOM 2625 O O . PHE A 1 323 ? 12.111 -3.309 25.361 1.00 51.78 323 PHE A O 1
ATOM 2632 N N . GLN A 1 324 ? 10.785 -5.101 25.569 1.00 50.41 324 GLN A N 1
ATOM 2633 C CA . GLN A 1 324 ? 11.636 -5.757 26.568 1.00 50.41 324 GLN A CA 1
ATOM 2634 C C . GLN A 1 324 ? 12.996 -6.247 26.047 1.00 50.41 324 GLN A C 1
ATOM 2636 O O . GLN A 1 324 ? 13.844 -6.555 26.871 1.00 50.41 324 GLN A O 1
ATOM 2641 N N . THR A 1 325 ? 13.250 -6.284 24.735 1.00 47.44 325 THR A N 1
ATOM 2642 C CA . THR A 1 325 ? 14.452 -6.946 24.183 1.00 47.44 325 THR A CA 1
ATOM 2643 C C . THR A 1 325 ? 15.527 -6.010 23.623 1.00 47.44 325 THR A C 1
ATOM 2645 O O . THR A 1 325 ? 16.565 -6.487 23.184 1.00 47.44 325 THR A O 1
ATOM 2648 N N . LEU A 1 326 ? 15.348 -4.684 23.668 1.00 45.66 326 LEU A N 1
ATOM 2649 C CA . LEU A 1 326 ? 16.390 -3.743 23.209 1.00 45.66 326 LEU A CA 1
ATOM 2650 C C . LEU A 1 326 ? 17.647 -3.747 24.098 1.00 45.66 326 LEU A C 1
ATOM 2652 O O . LEU A 1 326 ? 18.710 -3.317 23.655 1.00 45.66 326 LEU A O 1
ATOM 2656 N N . GLU A 1 327 ? 17.547 -4.228 25.341 1.00 48.84 327 GLU A N 1
ATOM 2657 C CA . GLU A 1 327 ? 18.726 -4.446 26.192 1.00 48.84 327 GLU A CA 1
ATOM 2658 C C . GLU A 1 327 ? 19.530 -5.688 25.760 1.00 48.84 327 GLU A C 1
ATOM 2660 O O . GLU A 1 327 ? 20.744 -5.714 25.959 1.00 48.84 327 GLU A O 1
ATOM 2665 N N . ASP A 1 328 ? 18.902 -6.650 25.073 1.00 45.44 328 ASP A N 1
ATOM 2666 C CA . ASP A 1 328 ? 19.558 -7.868 24.578 1.00 45.44 328 ASP A CA 1
ATOM 2667 C C . ASP A 1 328 ? 20.168 -7.693 23.171 1.00 45.44 328 ASP A C 1
ATOM 2669 O O . ASP A 1 328 ? 21.101 -8.407 22.810 1.00 45.44 328 ASP A O 1
ATOM 2673 N N . ASP A 1 329 ? 19.740 -6.686 22.398 1.00 44.09 329 ASP A N 1
ATOM 2674 C CA . ASP A 1 329 ? 20.294 -6.375 21.065 1.00 44.09 329 ASP A CA 1
ATOM 2675 C C . ASP A 1 329 ? 21.745 -5.850 21.099 1.00 44.09 329 ASP A C 1
ATOM 2677 O O . ASP A 1 329 ? 22.461 -5.900 20.095 1.00 44.09 329 ASP A O 1
ATOM 2681 N N . GLN A 1 330 ? 22.236 -5.386 22.256 1.00 48.56 330 GLN A N 1
ATOM 2682 C CA . GLN A 1 330 ? 23.666 -5.082 22.423 1.00 48.56 330 GLN A CA 1
ATOM 2683 C C . GLN A 1 330 ? 24.523 -6.342 22.634 1.00 48.56 330 GLN A C 1
ATOM 2685 O O . GLN A 1 330 ? 25.748 -6.270 22.519 1.00 48.56 330 GLN A O 1
ATOM 2690 N N . ALA A 1 331 ? 23.905 -7.501 22.878 1.00 45.31 331 ALA A N 1
ATOM 2691 C CA . ALA A 1 331 ? 24.569 -8.779 23.112 1.00 45.31 331 ALA A CA 1
ATOM 2692 C C . ALA A 1 331 ? 24.522 -9.706 21.879 1.00 45.31 331 ALA A C 1
ATOM 2694 O O . ALA A 1 331 ? 24.301 -10.904 21.994 1.00 45.31 331 ALA A O 1
ATOM 2695 N N . GLY A 1 332 ? 24.806 -9.159 20.695 1.00 42.28 332 GLY A N 1
ATOM 2696 C CA . GLY A 1 332 ? 25.264 -9.933 19.538 1.00 42.28 332 GLY A CA 1
ATOM 2697 C C . GLY A 1 332 ? 24.172 -10.589 18.693 1.00 42.28 332 GLY A C 1
ATOM 2698 O O . GLY A 1 332 ? 23.714 -11.672 19.019 1.00 42.28 332 GLY A O 1
ATOM 2699 N N . SER A 1 333 ? 23.849 -9.939 17.568 1.00 41.38 333 SER A N 1
ATOM 2700 C CA . SER A 1 333 ? 23.432 -10.460 16.244 1.00 41.38 333 SER A CA 1
ATOM 2701 C C . SER A 1 333 ? 22.668 -11.793 16.126 1.00 41.38 333 SER A C 1
ATOM 2703 O O . SER A 1 333 ? 22.773 -12.456 15.093 1.00 41.38 333 SER A O 1
ATOM 2705 N N . GLY A 1 334 ? 21.924 -12.225 17.137 1.00 45.28 334 GLY A N 1
ATOM 2706 C CA . GLY A 1 334 ? 20.946 -13.286 16.978 1.00 45.28 334 GLY A CA 1
ATOM 2707 C C . GLY A 1 334 ? 19.816 -12.724 16.134 1.00 45.28 334 GLY A C 1
ATOM 2708 O O . GLY A 1 334 ? 19.265 -11.691 16.497 1.00 45.28 334 GLY A O 1
ATOM 2709 N N . ASP A 1 335 ? 19.506 -13.364 15.006 1.00 46.28 335 ASP A N 1
ATOM 2710 C CA . ASP A 1 335 ? 18.328 -13.065 14.190 1.00 46.28 335 ASP A CA 1
ATOM 2711 C C . ASP A 1 335 ? 17.081 -13.068 15.087 1.00 46.28 335 ASP A C 1
ATOM 2713 O O . ASP A 1 335 ? 16.482 -14.114 15.350 1.00 46.28 335 ASP A O 1
ATOM 2717 N N . ILE A 1 336 ? 16.697 -11.899 15.604 1.00 50.38 336 ILE A N 1
ATOM 2718 C CA . ILE A 1 336 ? 15.437 -11.756 16.317 1.00 50.38 336 ILE A CA 1
ATOM 2719 C C . ILE A 1 336 ? 14.358 -11.939 15.264 1.00 50.38 336 ILE A C 1
ATOM 2721 O O . ILE A 1 336 ? 14.198 -11.122 14.355 1.00 50.38 336 ILE A O 1
ATOM 2725 N N . ASN A 1 337 ? 13.631 -13.044 15.389 1.00 55.25 337 ASN A N 1
ATOM 2726 C CA . ASN A 1 337 ? 12.519 -13.359 14.521 1.00 55.25 337 ASN A CA 1
ATOM 2727 C C . ASN A 1 337 ? 11.399 -12.330 14.747 1.00 55.25 337 ASN A C 1
ATOM 2729 O O . ASN A 1 337 ? 10.561 -12.469 15.637 1.00 55.25 337 ASN A O 1
ATOM 2733 N N . LEU A 1 338 ? 11.416 -11.261 13.948 1.00 56.09 338 LEU A N 1
ATOM 2734 C CA . LEU A 1 338 ? 10.435 -10.173 13.967 1.00 56.09 338 LEU A CA 1
ATOM 2735 C C . LEU A 1 338 ? 8.989 -10.677 13.803 1.00 56.09 338 LEU A C 1
ATOM 2737 O O . LEU A 1 338 ? 8.062 -9.972 14.206 1.00 56.09 338 LEU A O 1
ATOM 2741 N N . ASP A 1 339 ? 8.791 -11.883 13.261 1.00 60.28 339 ASP A N 1
ATOM 2742 C CA . ASP A 1 339 ? 7.470 -12.471 13.032 1.00 60.28 339 ASP A CA 1
ATOM 2743 C C . ASP A 1 339 ? 6.727 -12.823 14.331 1.00 60.28 339 ASP A C 1
ATOM 2745 O O . ASP A 1 339 ? 5.504 -12.673 14.385 1.00 60.28 339 ASP A O 1
ATOM 2749 N N . ASP A 1 340 ? 7.431 -13.173 15.415 1.00 61.28 340 ASP A N 1
ATOM 2750 C CA . ASP A 1 340 ? 6.799 -13.501 16.709 1.00 61.28 340 ASP A CA 1
ATOM 2751 C C . ASP A 1 340 ? 6.156 -12.274 17.377 1.00 61.28 340 ASP A C 1
ATOM 2753 O O . ASP A 1 340 ? 5.340 -12.379 18.297 1.00 61.28 340 ASP A O 1
ATOM 2757 N N . ARG A 1 341 ? 6.497 -11.081 16.882 1.00 72.62 341 ARG A N 1
ATOM 2758 C CA . ARG A 1 341 ? 5.996 -9.799 17.366 1.00 72.62 341 ARG A CA 1
ATOM 2759 C C . ARG A 1 341 ? 4.888 -9.246 16.480 1.00 72.62 341 ARG A C 1
ATOM 2761 O O . ARG A 1 341 ? 4.574 -8.074 16.604 1.00 72.62 341 ARG A O 1
ATOM 2768 N N . LEU A 1 342 ? 4.275 -10.014 15.585 1.00 82.75 342 LEU A N 1
ATOM 2769 C CA . LEU A 1 342 ? 3.197 -9.506 14.731 1.00 82.75 342 LEU A CA 1
ATOM 2770 C C . LEU A 1 342 ? 1.820 -9.873 15.295 1.00 82.75 342 LEU A C 1
ATOM 2772 O O . LEU A 1 342 ? 1.512 -11.038 15.527 1.00 82.75 342 LEU A O 1
ATOM 2776 N N . GLN A 1 343 ? 0.953 -8.875 15.483 1.00 90.12 343 GLN A N 1
ATOM 2777 C CA . GLN A 1 343 ? -0.468 -9.111 15.715 1.00 90.12 343 GLN A CA 1
ATOM 2778 C C . GLN A 1 343 ? -1.193 -9.142 14.372 1.00 90.12 343 GLN A C 1
ATOM 2780 O O . GLN A 1 343 ? -1.176 -8.167 13.616 1.00 90.12 343 GLN A O 1
ATOM 2785 N N . VAL A 1 344 ? -1.846 -10.265 14.083 1.00 94.62 344 VAL A N 1
ATOM 2786 C CA . VAL A 1 344 ? -2.543 -10.487 12.816 1.00 94.62 344 VAL A CA 1
ATOM 2787 C C . VAL A 1 344 ? -4.035 -10.644 13.069 1.00 94.62 344 VAL A C 1
ATOM 2789 O O . VAL A 1 344 ? -4.463 -11.501 13.841 1.00 94.62 344 VAL A O 1
ATOM 2792 N N . LEU A 1 345 ? -4.834 -9.821 12.395 1.00 96.44 345 LEU A N 1
ATOM 2793 C CA . LEU A 1 345 ? -6.268 -10.025 12.266 1.00 96.44 345 LEU A CA 1
ATOM 2794 C C . LEU A 1 345 ? -6.548 -10.763 10.959 1.00 96.44 345 LEU A C 1
ATOM 2796 O O . LEU A 1 345 ? -6.487 -10.163 9.885 1.00 96.44 345 LEU A O 1
ATOM 2800 N N . GLU A 1 346 ? -6.898 -12.041 11.066 1.00 97.75 346 GLU A N 1
ATOM 2801 C CA . GLU A 1 346 ? -7.352 -12.853 9.938 1.00 97.75 346 GLU A CA 1
ATOM 2802 C C . GLU A 1 346 ? -8.844 -12.617 9.659 1.00 97.75 346 GLU A C 1
ATOM 2804 O O . GLU A 1 346 ? -9.706 -12.776 10.522 1.00 97.75 346 GLU A O 1
ATOM 2809 N N . LEU A 1 347 ? -9.152 -12.234 8.423 1.00 97.38 347 LEU A N 1
ATOM 2810 C CA . LEU A 1 347 ? -10.493 -11.928 7.917 1.00 97.38 347 LEU A CA 1
ATOM 2811 C C . LEU A 1 347 ? -10.972 -12.938 6.870 1.00 97.38 347 LEU A C 1
ATOM 2813 O O . LEU A 1 347 ? -12.146 -12.903 6.488 1.00 97.38 347 LEU A O 1
ATOM 2817 N N . ARG A 1 348 ? -10.090 -13.826 6.389 1.00 96.31 348 ARG A N 1
ATOM 2818 C CA . ARG A 1 348 ? -10.398 -14.803 5.331 1.00 96.31 348 ARG A CA 1
ATOM 2819 C C . ARG A 1 348 ? -11.649 -15.622 5.657 1.00 96.31 348 ARG A C 1
ATOM 2821 O O . ARG A 1 348 ? -12.537 -15.703 4.813 1.00 96.31 348 ARG A O 1
ATOM 2828 N N . ASP A 1 349 ? -11.742 -16.107 6.892 1.00 96.25 349 ASP A N 1
ATOM 2829 C CA . ASP A 1 349 ? -12.820 -16.992 7.352 1.00 96.25 349 ASP A CA 1
ATOM 2830 C C . ASP A 1 349 ? -13.946 -16.249 8.096 1.00 96.25 349 ASP A C 1
ATOM 2832 O O . ASP A 1 349 ? -14.926 -16.849 8.537 1.00 96.25 349 ASP A O 1
ATOM 2836 N N . VAL A 1 350 ? -13.842 -14.921 8.222 1.00 96.75 350 VAL A N 1
ATOM 2837 C CA . VAL A 1 350 ? -14.879 -14.085 8.834 1.00 96.75 350 VAL A CA 1
ATOM 2838 C C . VAL A 1 350 ? -15.927 -13.734 7.781 1.00 96.75 350 VAL A C 1
ATOM 2840 O O . VAL A 1 350 ? -15.605 -13.162 6.733 1.00 96.75 350 VAL A O 1
ATOM 2843 N N . LEU A 1 351 ? -17.196 -14.032 8.081 1.00 96.31 351 LEU A N 1
ATOM 2844 C CA . LEU A 1 351 ? -18.336 -13.659 7.240 1.00 96.31 351 LEU A CA 1
ATOM 2845 C C . LEU A 1 351 ? -18.294 -12.165 6.909 1.00 96.31 351 LEU A C 1
ATOM 2847 O O . LEU A 1 351 ? -18.128 -11.340 7.805 1.00 96.31 351 LEU A O 1
ATOM 2851 N N . VAL A 1 352 ? -18.505 -11.815 5.636 1.00 93.69 352 VAL A N 1
ATOM 2852 C CA . VAL A 1 352 ? -18.372 -10.434 5.130 1.00 93.69 352 VAL A CA 1
ATOM 2853 C C . VAL A 1 352 ? -19.161 -9.428 5.977 1.00 93.69 352 VAL A C 1
ATOM 2855 O O . VAL A 1 352 ? -18.624 -8.384 6.329 1.00 93.69 352 VAL A O 1
ATOM 2858 N N . ALA A 1 353 ? -20.386 -9.777 6.385 1.00 95.50 353 ALA A N 1
ATOM 2859 C CA . ALA A 1 353 ? -21.247 -8.924 7.209 1.00 95.50 353 ALA A CA 1
ATOM 2860 C C . ALA A 1 353 ? -20.709 -8.647 8.630 1.00 95.50 353 ALA A C 1
ATOM 2862 O O . ALA A 1 353 ? -21.137 -7.688 9.261 1.00 95.50 353 ALA A O 1
ATOM 2863 N N . LEU A 1 354 ? -19.785 -9.471 9.135 1.00 97.69 354 LEU A N 1
ATOM 2864 C CA . LEU A 1 354 ? -19.215 -9.367 10.483 1.00 97.69 354 LEU A CA 1
ATOM 2865 C C . LEU A 1 354 ? -17.778 -8.829 10.491 1.00 97.69 354 LEU A C 1
ATOM 2867 O O . LEU A 1 354 ? -17.228 -8.574 11.562 1.00 97.69 354 LEU A O 1
ATOM 2871 N N . ARG A 1 355 ? -17.149 -8.647 9.321 1.00 97.75 355 ARG A N 1
ATOM 2872 C CA . ARG A 1 355 ? -15.740 -8.232 9.229 1.00 97.75 355 ARG A CA 1
ATOM 2873 C C . ARG A 1 355 ? -15.481 -6.877 9.881 1.00 97.75 355 ARG A C 1
ATOM 2875 O O . ARG A 1 355 ? -14.517 -6.742 10.629 1.00 97.75 355 ARG A O 1
ATOM 2882 N N . GLU A 1 356 ? -16.345 -5.892 9.642 1.00 98.19 356 GLU A N 1
ATOM 2883 C CA . GLU A 1 356 ? -16.204 -4.554 10.233 1.00 98.19 356 GLU A CA 1
ATOM 2884 C C . GLU A 1 356 ? -16.327 -4.575 11.762 1.00 98.19 356 GLU A C 1
ATOM 2886 O O . GLU A 1 356 ? -15.567 -3.897 12.457 1.00 98.19 356 GLU A O 1
ATOM 2891 N N . GLU A 1 357 ? -17.257 -5.369 12.302 1.00 98.19 357 GLU A N 1
ATOM 2892 C CA . GLU A 1 357 ? -17.444 -5.521 13.747 1.00 98.19 357 GLU A CA 1
ATOM 2893 C C . GLU A 1 357 ? -16.248 -6.233 14.390 1.00 98.19 357 GLU A C 1
ATOM 2895 O O . GLU A 1 357 ? -15.711 -5.753 15.394 1.00 98.19 357 GLU A O 1
ATOM 2900 N N . ALA A 1 358 ? -15.787 -7.330 13.781 1.00 97.94 358 ALA A N 1
ATOM 2901 C CA . ALA A 1 358 ? -14.614 -8.073 14.228 1.00 97.94 358 ALA A CA 1
ATOM 2902 C C . ALA A 1 358 ? -13.364 -7.180 14.249 1.00 97.94 358 ALA A C 1
ATOM 2904 O O . ALA A 1 358 ? -12.682 -7.097 15.274 1.00 97.94 358 ALA A O 1
ATOM 2905 N N . ALA A 1 359 ? -13.118 -6.438 13.163 1.00 97.69 359 ALA A N 1
ATOM 2906 C CA . ALA A 1 359 ? -12.010 -5.496 13.074 1.00 97.69 359 ALA A CA 1
ATOM 2907 C C . ALA A 1 359 ? -12.115 -4.388 14.123 1.00 97.69 359 ALA A C 1
ATOM 2909 O O . ALA A 1 359 ? -11.142 -4.102 14.817 1.00 97.69 359 ALA A O 1
ATOM 2910 N N . ARG A 1 360 ? -13.302 -3.799 14.306 1.00 98.12 360 ARG A N 1
ATOM 2911 C CA . ARG A 1 360 ? -13.526 -2.759 15.317 1.00 98.12 360 ARG A CA 1
ATOM 2912 C C . ARG A 1 360 ? -13.239 -3.262 16.728 1.00 98.12 360 ARG A C 1
ATOM 2914 O O . ARG A 1 360 ? -12.621 -2.538 17.505 1.00 98.12 360 ARG A O 1
ATOM 2921 N N . LYS A 1 361 ? -13.698 -4.468 17.077 1.00 97.69 361 LYS A N 1
ATOM 2922 C CA . LYS A 1 361 ? -13.468 -5.065 18.399 1.00 97.69 361 LYS A CA 1
ATOM 2923 C C . LYS A 1 361 ? -11.982 -5.337 18.629 1.00 97.69 361 LYS A C 1
ATOM 2925 O O . LYS A 1 361 ? -11.465 -4.957 19.674 1.00 97.69 361 LYS A O 1
ATOM 2930 N N . TRP A 1 362 ? -11.310 -5.936 17.648 1.00 96.38 362 TRP A N 1
ATOM 2931 C CA . TRP A 1 362 ? -9.879 -6.233 17.714 1.00 96.38 362 TRP A CA 1
ATOM 2932 C C . TRP A 1 362 ? -9.029 -4.959 17.834 1.00 96.38 362 TRP A C 1
ATOM 2934 O O . TRP A 1 362 ? -8.216 -4.843 18.747 1.00 96.38 362 TRP A O 1
ATOM 2944 N N . LEU A 1 363 ? -9.288 -3.954 16.990 1.00 94.94 363 LEU A N 1
ATOM 2945 C CA . LEU A 1 363 ? -8.567 -2.679 17.017 1.00 94.94 363 LEU A CA 1
ATOM 2946 C C . LEU A 1 363 ? -8.782 -1.902 18.315 1.00 94.94 363 LEU A C 1
ATOM 2948 O O . LEU A 1 363 ? -7.857 -1.246 18.772 1.00 94.94 363 LEU A O 1
ATOM 2952 N N . LYS A 1 364 ? -9.980 -1.948 18.913 1.00 93.88 364 LYS A N 1
ATOM 2953 C CA . LYS A 1 364 ? -10.224 -1.297 20.209 1.00 93.88 364 LYS A CA 1
ATOM 2954 C C . LYS A 1 364 ? -9.317 -1.862 21.295 1.00 93.88 364 LYS A C 1
ATOM 2956 O O . LYS A 1 364 ? -8.646 -1.082 21.950 1.00 93.88 364 LYS A O 1
ATOM 2961 N N . VAL A 1 365 ? -9.242 -3.190 21.412 1.00 92.00 365 VAL A N 1
ATOM 2962 C CA . VAL A 1 365 ? -8.348 -3.853 22.376 1.00 92.00 365 VAL A CA 1
ATOM 2963 C C . VAL A 1 365 ? -6.900 -3.428 22.133 1.00 92.00 365 VAL A C 1
ATOM 2965 O O . VAL A 1 365 ? -6.239 -2.954 23.049 1.00 92.00 365 VAL A O 1
ATOM 2968 N N . LEU A 1 366 ? -6.449 -3.485 20.877 1.00 88.50 366 LEU A N 1
ATOM 2969 C CA . LEU A 1 366 ? -5.092 -3.089 20.501 1.00 88.50 366 LEU A CA 1
ATOM 2970 C C . LEU A 1 366 ? -4.785 -1.615 20.833 1.00 88.50 366 LEU A C 1
ATOM 2972 O O . LEU A 1 366 ? -3.698 -1.300 21.308 1.00 88.50 366 LEU A O 1
ATOM 2976 N N . MET A 1 367 ? -5.730 -0.700 20.605 1.00 86.94 367 MET A N 1
ATOM 2977 C CA . MET A 1 367 ? -5.553 0.726 20.905 1.00 86.94 367 MET A CA 1
ATOM 2978 C C . MET A 1 367 ? -5.639 1.027 22.405 1.00 86.94 367 MET A C 1
ATOM 2980 O O . MET A 1 367 ? -4.917 1.899 22.889 1.00 86.94 367 MET A O 1
ATOM 2984 N N . ASP A 1 368 ? -6.482 0.307 23.143 1.00 85.12 368 ASP A N 1
ATOM 2985 C CA . ASP A 1 368 ? -6.595 0.431 24.596 1.00 85.12 368 ASP A CA 1
ATOM 2986 C C . ASP A 1 368 ? -5.300 -0.029 25.282 1.00 85.12 368 ASP A C 1
ATOM 2988 O O . ASP A 1 368 ? -4.802 0.669 26.170 1.00 85.12 368 ASP A O 1
ATOM 2992 N N . ASP A 1 369 ? -4.694 -1.122 24.807 1.00 79.94 369 ASP A N 1
ATOM 2993 C CA . ASP A 1 369 ? -3.393 -1.611 25.282 1.00 79.94 369 ASP A CA 1
ATOM 2994 C C . ASP A 1 369 ? -2.287 -0.561 25.080 1.00 79.94 369 ASP A C 1
ATOM 2996 O O . ASP A 1 369 ? -1.485 -0.303 25.984 1.00 79.94 369 ASP A O 1
ATOM 3000 N N . LEU A 1 370 ? -2.290 0.132 23.935 1.00 71.38 370 LEU A N 1
ATOM 3001 C CA . LEU A 1 370 ? -1.345 1.220 23.649 1.00 71.38 370 LEU A CA 1
ATOM 3002 C C . LEU A 1 370 ? -1.531 2.425 24.583 1.00 71.38 370 LEU A C 1
ATOM 3004 O O . LEU A 1 370 ? -0.556 3.044 25.006 1.00 71.38 370 LEU A O 1
ATOM 3008 N N . VAL A 1 371 ? -2.773 2.771 24.935 1.00 74.75 371 VAL A N 1
ATOM 3009 C CA . VAL A 1 371 ? -3.070 3.872 25.874 1.00 74.75 371 VAL A CA 1
ATOM 3010 C C . VAL A 1 371 ? -2.741 3.498 27.320 1.00 74.75 371 VAL A C 1
ATOM 3012 O O . VAL A 1 371 ? -2.376 4.370 28.125 1.00 74.75 371 VAL A O 1
ATOM 3015 N N . ALA A 1 372 ? -2.923 2.224 27.671 1.00 72.56 372 ALA A N 1
ATOM 3016 C CA . ALA A 1 372 ? -2.660 1.688 28.998 1.00 72.56 372 ALA A CA 1
ATOM 3017 C C . ALA A 1 372 ? -1.159 1.564 29.287 1.00 72.56 372 ALA A C 1
ATOM 3019 O O . ALA A 1 372 ? -0.761 1.674 30.451 1.00 72.56 372 ALA A O 1
ATOM 3020 N N . PHE A 1 373 ? -0.332 1.4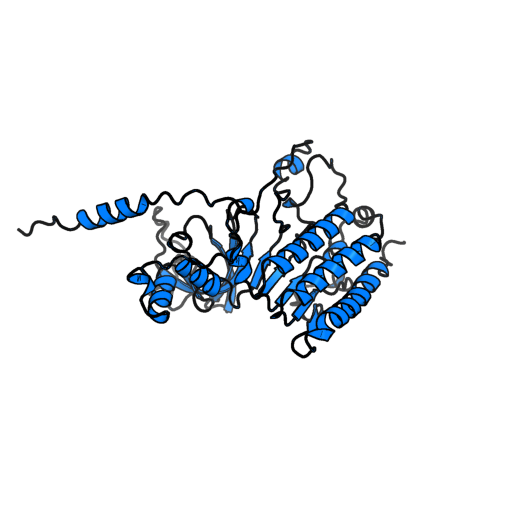00 28.250 1.00 66.81 373 PHE A N 1
ATOM 3021 C CA . PHE A 1 373 ? 1.112 1.269 28.381 1.00 66.81 373 PHE A CA 1
ATOM 3022 C C . PHE A 1 373 ? 1.733 2.468 29.121 1.00 66.81 373 PHE A C 1
ATOM 3024 O O . PHE A 1 373 ? 1.695 3.620 28.674 1.00 66.81 373 PHE A O 1
ATOM 3031 N N . ARG A 1 374 ? 2.325 2.196 30.290 1.00 60.81 374 ARG A N 1
ATOM 3032 C CA . ARG A 1 374 ? 3.136 3.150 31.055 1.00 60.81 374 ARG A CA 1
ATOM 3033 C C . ARG A 1 374 ? 4.596 2.745 30.925 1.00 60.81 374 ARG A C 1
ATOM 3035 O O . ARG A 1 374 ? 4.927 1.592 31.176 1.00 60.81 374 ARG A O 1
ATOM 3042 N N . CYS A 1 375 ? 5.469 3.696 30.598 1.00 59.53 375 CYS A N 1
ATOM 3043 C CA . CYS A 1 375 ? 6.907 3.475 30.692 1.00 59.53 375 CYS A CA 1
ATOM 3044 C C . CYS A 1 375 ? 7.291 3.390 32.176 1.00 59.53 375 CYS A C 1
ATOM 3046 O O . CYS A 1 375 ? 7.515 4.407 32.829 1.00 59.53 375 CYS A O 1
ATOM 3048 N N . THR A 1 376 ? 7.314 2.176 32.721 1.00 56.09 376 THR A N 1
ATOM 3049 C CA . THR A 1 376 ? 7.636 1.901 34.129 1.00 56.09 376 THR A CA 1
ATOM 3050 C C . THR A 1 376 ? 9.106 2.178 34.466 1.00 56.09 376 THR A C 1
ATOM 3052 O O . THR A 1 376 ? 9.442 2.332 35.638 1.00 56.09 376 THR A O 1
ATOM 3055 N N . GLY A 1 377 ? 9.980 2.289 33.457 1.00 56.94 377 GLY A N 1
ATOM 3056 C CA . GLY A 1 377 ? 11.416 2.543 33.618 1.00 56.94 377 GLY A CA 1
ATOM 3057 C C . GLY A 1 377 ? 11.828 4.016 33.751 1.00 56.94 377 GLY A C 1
ATOM 3058 O O . GLY A 1 377 ? 12.961 4.278 34.132 1.00 56.94 377 GLY A O 1
ATOM 3059 N N . CYS A 1 378 ? 10.943 4.983 33.470 1.00 52.62 378 CYS A N 1
ATOM 3060 C CA . CYS A 1 378 ? 11.280 6.420 33.489 1.00 52.62 378 CYS A CA 1
ATOM 3061 C C . CYS A 1 378 ? 10.751 7.193 34.715 1.00 52.62 378 CYS A C 1
ATOM 3063 O O . CYS A 1 378 ? 10.860 8.417 34.743 1.00 52.62 378 CYS A O 1
ATOM 3065 N N . GLU A 1 379 ? 10.140 6.518 35.696 1.00 52.53 379 GLU A N 1
ATOM 3066 C CA . GLU A 1 379 ? 9.625 7.144 36.933 1.00 52.53 379 GLU A CA 1
ATOM 3067 C C . GLU A 1 379 ? 10.621 7.094 38.114 1.00 52.53 379 GLU A C 1
ATOM 3069 O O . GLU A 1 379 ? 10.271 7.491 39.225 1.00 52.53 379 GLU A O 1
ATOM 3074 N N . LYS A 1 380 ? 11.856 6.633 37.880 1.00 51.56 380 LYS A N 1
ATOM 3075 C CA . LYS A 1 380 ? 12.987 6.730 38.818 1.00 51.56 380 LYS A CA 1
ATOM 3076 C C . LYS A 1 380 ? 13.933 7.830 38.364 1.00 51.56 380 LYS A C 1
ATOM 3078 O O . LYS A 1 380 ? 14.445 8.540 39.256 1.00 51.56 380 LYS A O 1
#

pLDDT: mean 71.44, std 19.64, range [34.09, 98.25]

Radius of gyration: 24.59 Å; Cα contacts (8 Å, |Δi|>4): 565; chains: 1; bounding box: 64×48×93 Å

Secondary structure (DSSP, 8-state):
-----SHHHHHHHHHHHTT--------TTSSPPTTSPPP--PPPTGGGS-HHHHHHHHHHTT--BTTEEEEEE-GGG---TTSTTTTS--TT-----S----SEEEEEEEEEEEE--TTSS-EEEEEEEEETTEEEEEEEEE-TTTS-THHHH-HHHHHHHHHHHHTT-EEEE-S---SSPEE---HHHHHTT---PPPEE---S-HHHHTT--EEEE-TTTTTSGGGSPTT--S-----HHHHHHHHHHHHHHHHHH-TT--EEEETTTGGGT-S--S-STTTTTT-SPPPHHHHHHHHHHHHHHHHH-TT--EEEEE---GGGTTTTTS------GGGGEEEEE-TTS-GGGHHHHHHHHHHHHHHHHHH---TTS--